Protein AF-A0A6N7VWB3-F1 (afdb_monomer_lite)

Sequence (413 aa):
MKKKNILGLGLGLLMLTSPINPIEKNYKNIAFAGDMTTSEENTYDSIISEIEDFKKSEIYKNLNEKVKKDFDDLIGNLNEENFTQESYNKISEKISEIKLAEYKKLYKEIKTMIKGNLSDKLKNNFNEIKESYDSVQEYNQNYNNLNILKDKINAYNKELALDRNILKEGIEKNKNLDLADEKKVLDNEDSNLDSVNEAIKSINKKVDDFNEKVRKKAKEEKEKLAKEIEDAIKNHEEVKKDIVYKKSSKEAKDKLEKAFNELKNSQIALKEGKEEDFGKIIDKYNELVNNLDGKIFIDELNALIKYFNENQDKIKDEEKKAKLSKELNSVVDDDQFDSEKLKDLEKRIKDAVNEKPGYLEQETPKRVTVSRSKNPVVKKSRSFVRTGIGSIAKVAGVLVLAAGGYLYLKKKK

Secondary structure (DSSP, 8-state):
-------------------------------------S-----HHHHHHHHHHHHHSHHHHTS-HHHHHHHHHHHTT--TTT--HHHHHHHHHHHHHHHHHHHHHHHHHHHHHHTSS--HHHHHHHHTS-SS-SSHHHHHHHHHHHHHHHHHHHHHHHHHHHHHHHHHHHHHHTTTS--HHHHHHHH-TT--HHHHHHHHHHHHHHHHHHHHHHHHHHHHHHHHHHHHHHHHHHHHHHHHHSHHHHTS-HHHHHHHHHHHHHHHHHHHHHHHT----HHHHHHHHHHHHHT-THHHHHHHHHHHHHHHHHHGGG---HHHHHHHHHHHHHTTT-TT--HHHHHHHHHHHHHHHT-PPPPP---------------------------------SSSSSHHHHHHHHHHTTS--

pLDDT: mean 76.02, std 23.26, range [22.31, 97.38]

Organism: NCBI:txid2652269

Structure (mmCIF, N/CA/C/O backbone):
data_AF-A0A6N7VWB3-F1
#
_entry.id   AF-A0A6N7VWB3-F1
#
loop_
_atom_site.group_PDB
_atom_site.id
_atom_site.type_symbol
_atom_site.label_atom_id
_atom_site.label_alt_id
_atom_site.label_comp_id
_atom_site.label_asym_id
_atom_site.label_entity_id
_atom_site.label_seq_id
_atom_site.pdbx_PDB_ins_code
_atom_site.Cartn_x
_atom_site.Cartn_y
_atom_site.Cartn_z
_atom_site.occupancy
_atom_site.B_iso_or_equiv
_atom_site.auth_seq_id
_atom_site.auth_comp_id
_atom_site.auth_asym_id
_atom_site.auth_atom_id
_atom_site.pdbx_PDB_model_num
ATOM 1 N N . MET A 1 1 ? -2.260 26.782 2.244 1.00 26.14 1 MET A N 1
ATOM 2 C CA . MET A 1 1 ? -1.993 27.799 1.191 1.00 26.14 1 MET A CA 1
ATOM 3 C C . MET A 1 1 ? -0.489 28.067 1.223 1.00 26.14 1 MET A C 1
ATOM 5 O O . MET A 1 1 ? -0.007 28.284 2.315 1.00 26.14 1 MET A O 1
ATOM 9 N N . LYS A 1 2 ? 0.340 27.981 0.178 1.00 25.14 2 LYS A N 1
ATOM 10 C CA . LYS A 1 2 ? 0.200 28.271 -1.257 1.00 25.14 2 LYS A CA 1
ATOM 11 C C . LYS A 1 2 ? 1.040 27.296 -2.115 1.00 25.14 2 LYS A C 1
ATOM 13 O O . LYS A 1 2 ? 1.970 26.667 -1.630 1.00 25.14 2 LYS A O 1
ATOM 18 N N . LYS A 1 3 ? 0.657 27.226 -3.394 1.00 22.55 3 LYS A N 1
ATOM 19 C CA . LYS A 1 3 ? 1.251 26.523 -4.545 1.00 22.55 3 LYS A CA 1
ATOM 20 C C . LYS A 1 3 ? 2.542 27.186 -5.078 1.00 22.55 3 LYS A C 1
ATOM 22 O O . LYS A 1 3 ? 2.629 28.405 -5.031 1.00 22.55 3 LYS A O 1
ATOM 27 N N . LYS A 1 4 ? 3.374 26.339 -5.714 1.00 27.30 4 LYS A N 1
ATOM 28 C CA . LYS A 1 4 ? 4.141 26.456 -6.987 1.00 27.30 4 LYS A CA 1
ATOM 29 C C . LYS A 1 4 ? 5.008 27.700 -7.306 1.00 27.30 4 LYS A C 1
ATOM 31 O O . LYS A 1 4 ? 4.504 28.813 -7.284 1.00 27.30 4 LYS A O 1
ATOM 36 N N . ASN A 1 5 ? 6.217 27.456 -7.842 1.00 25.53 5 ASN A N 1
ATOM 37 C CA . ASN A 1 5 ? 6.670 27.714 -9.241 1.00 25.53 5 ASN A CA 1
ATOM 38 C C . ASN A 1 5 ? 8.220 27.762 -9.298 1.00 25.53 5 ASN A C 1
ATOM 40 O O . ASN A 1 5 ? 8.835 28.409 -8.463 1.00 25.53 5 ASN A O 1
ATOM 44 N N . ILE A 1 6 ? 8.870 26.896 -10.088 1.00 30.44 6 ILE A N 1
ATOM 45 C CA . ILE A 1 6 ? 9.447 27.142 -11.434 1.00 30.44 6 ILE A CA 1
ATOM 46 C C . ILE A 1 6 ? 10.582 28.188 -11.455 1.00 30.44 6 ILE A C 1
ATOM 48 O O . ILE A 1 6 ? 10.329 29.385 -11.403 1.00 30.44 6 ILE A O 1
ATOM 52 N N . LEU A 1 7 ? 11.804 27.695 -11.680 1.00 24.30 7 LEU A N 1
ATOM 53 C CA . LEU A 1 7 ? 12.899 28.310 -12.446 1.00 24.30 7 LEU A CA 1
ATOM 54 C C . LEU A 1 7 ? 13.640 27.132 -13.121 1.00 24.30 7 LEU A C 1
ATOM 56 O O . LEU A 1 7 ? 13.929 26.155 -12.443 1.00 24.30 7 LEU A O 1
ATOM 60 N N . GLY A 1 8 ? 13.920 27.066 -14.422 1.00 24.52 8 GLY A N 1
ATOM 61 C CA . GLY A 1 8 ? 13.930 28.106 -15.444 1.00 24.52 8 GLY A CA 1
ATOM 62 C C . GLY A 1 8 ? 15.359 28.547 -15.760 1.00 24.52 8 GLY A C 1
ATOM 63 O O . GLY A 1 8 ? 15.816 29.533 -15.203 1.00 24.52 8 GLY A O 1
ATOM 64 N N . LEU A 1 9 ? 16.017 27.831 -16.675 1.00 24.36 9 LEU A N 1
ATOM 65 C CA . LEU A 1 9 ? 17.102 28.282 -17.563 1.00 24.36 9 LEU A CA 1
ATOM 66 C C . LEU A 1 9 ? 16.832 27.518 -18.879 1.00 24.36 9 LEU A C 1
ATOM 68 O O . LEU A 1 9 ? 16.845 26.294 -18.863 1.00 24.36 9 LEU A O 1
ATOM 72 N N . GLY A 1 10 ? 16.369 28.099 -19.991 1.00 22.39 10 GLY A N 1
ATOM 73 C CA . GLY A 1 10 ? 16.773 29.348 -20.647 1.00 22.39 10 GLY A CA 1
ATOM 74 C C . GLY A 1 10 ? 17.774 28.981 -21.761 1.00 22.39 10 GLY A C 1
ATOM 75 O O . GLY A 1 10 ? 18.931 28.759 -21.447 1.00 22.39 10 GLY A O 1
ATOM 76 N N . LEU A 1 11 ? 17.319 28.562 -22.953 1.00 23.81 11 LEU A N 1
ATOM 77 C CA . LEU A 1 11 ? 17.063 29.347 -24.187 1.00 23.81 11 LEU A CA 1
ATOM 78 C C . LEU A 1 11 ? 18.308 29.610 -25.068 1.00 23.81 11 LEU A C 1
ATOM 80 O O . LEU A 1 11 ? 19.259 30.239 -24.623 1.00 23.81 11 LEU A O 1
ATOM 84 N N . GLY A 1 12 ? 18.209 29.220 -26.349 1.00 22.31 12 GLY A N 1
ATOM 85 C CA . GLY A 1 12 ? 19.039 29.663 -27.487 1.00 22.31 12 GLY A CA 1
ATOM 86 C C . GLY A 1 12 ? 19.418 28.489 -28.407 1.00 22.31 12 GLY A C 1
ATOM 87 O O . GLY A 1 12 ? 20.026 27.545 -27.931 1.00 22.31 12 GLY A O 1
ATOM 88 N N . LEU A 1 13 ? 19.091 28.411 -29.700 1.00 22.67 13 LEU A N 1
ATOM 89 C CA . LEU A 1 13 ? 18.539 29.367 -30.661 1.00 22.67 13 LEU A CA 1
ATOM 90 C C . LEU A 1 13 ? 17.833 28.580 -31.791 1.00 22.67 13 LEU A C 1
ATOM 92 O O . LEU A 1 13 ? 18.351 27.577 -32.274 1.00 22.67 13 LEU A O 1
ATOM 96 N N . LEU A 1 14 ? 16.657 29.060 -32.199 1.00 28.88 14 LEU A N 1
ATOM 97 C CA . LEU A 1 14 ? 15.945 28.713 -33.436 1.00 28.88 14 LEU A CA 1
ATOM 98 C C . LEU A 1 14 ? 16.670 29.271 -34.665 1.00 28.88 14 LEU A C 1
ATOM 100 O O . LEU A 1 14 ? 17.246 30.346 -34.546 1.00 28.88 14 LEU A O 1
ATOM 104 N N . MET A 1 15 ? 16.518 28.608 -35.821 1.00 25.94 15 MET A N 1
ATOM 105 C CA . MET A 1 15 ? 16.051 29.117 -37.138 1.00 25.94 15 MET A CA 1
ATOM 106 C C . MET A 1 15 ? 16.103 27.934 -38.140 1.00 25.94 15 MET A C 1
ATOM 108 O O . MET A 1 15 ? 17.054 27.170 -38.082 1.00 25.94 15 MET A O 1
ATOM 112 N N . LEU A 1 16 ? 15.238 27.685 -39.126 1.00 29.17 16 LEU A N 1
ATOM 113 C CA . LEU A 1 16 ? 13.855 28.022 -39.482 1.00 29.17 16 LEU A CA 1
ATOM 114 C C . LEU A 1 16 ? 13.615 27.408 -40.894 1.00 29.17 16 LEU A C 1
ATOM 116 O O . LEU A 1 16 ? 14.515 27.416 -41.727 1.00 29.17 16 LEU A O 1
ATOM 120 N N . THR A 1 17 ? 12.372 26.996 -41.173 1.00 27.25 17 THR A N 1
ATOM 121 C CA . THR A 1 17 ? 11.732 26.768 -42.496 1.00 27.25 17 THR A CA 1
ATOM 122 C C . THR A 1 17 ? 11.925 25.426 -43.230 1.00 27.25 17 THR A C 1
ATOM 124 O O . THR A 1 17 ? 12.944 25.146 -43.847 1.00 27.25 17 THR A O 1
ATOM 127 N N . SER A 1 18 ? 10.843 24.638 -43.267 1.00 31.47 18 SER A N 1
ATOM 128 C CA . SER A 1 18 ? 10.439 23.887 -44.469 1.00 31.47 18 SER A CA 1
ATOM 129 C C . SER A 1 18 ? 9.804 24.855 -45.484 1.00 31.47 18 SER A C 1
ATOM 131 O O . SER A 1 18 ? 9.271 25.889 -45.065 1.00 31.47 18 SER A O 1
ATOM 133 N N . PRO A 1 19 ? 9.769 24.515 -46.788 1.00 33.03 19 PRO A N 1
ATOM 134 C CA . PRO A 1 19 ? 8.533 23.899 -47.291 1.00 33.03 19 PRO A CA 1
ATOM 135 C C . PRO A 1 19 ? 8.695 22.794 -48.367 1.00 33.03 19 PRO A C 1
ATOM 137 O O . PRO A 1 19 ? 9.513 22.898 -49.268 1.00 33.03 19 PRO A O 1
ATOM 140 N N . ILE A 1 20 ? 7.778 21.814 -48.287 1.00 25.50 20 ILE A N 1
ATOM 141 C CA . ILE A 1 20 ? 7.003 21.180 -49.382 1.00 25.50 20 ILE A CA 1
ATOM 142 C C . ILE A 1 20 ? 7.745 20.278 -50.408 1.00 25.50 20 ILE A C 1
ATOM 144 O O . ILE A 1 20 ? 8.466 20.734 -51.286 1.00 25.50 20 ILE A O 1
ATOM 148 N N . ASN A 1 21 ? 7.418 18.978 -50.355 1.00 33.03 21 ASN A N 1
ATOM 149 C CA . ASN A 1 21 ? 7.528 17.981 -51.442 1.00 33.03 21 ASN A CA 1
ATOM 150 C C . ASN A 1 21 ? 6.546 18.309 -52.595 1.00 33.03 21 ASN A C 1
ATOM 152 O O . ASN A 1 21 ? 5.507 18.895 -52.293 1.00 33.03 21 ASN A O 1
ATOM 156 N N . PRO A 1 22 ? 6.735 17.852 -53.858 1.00 44.22 22 PRO A N 1
ATOM 157 C CA . PRO A 1 22 ? 7.185 16.488 -54.177 1.00 44.22 22 PRO A CA 1
ATOM 158 C C . PRO A 1 22 ? 8.092 16.364 -55.416 1.00 44.22 22 PRO A C 1
ATOM 160 O O . PRO A 1 22 ? 8.177 17.282 -56.216 1.00 44.22 22 PRO A O 1
ATOM 163 N N . ILE A 1 23 ? 8.715 15.196 -55.607 1.00 24.55 23 ILE A N 1
ATOM 164 C CA . ILE A 1 23 ? 8.849 14.501 -56.904 1.00 24.55 23 ILE A CA 1
ATOM 165 C C . ILE A 1 23 ? 9.420 13.104 -56.618 1.00 24.55 23 ILE A C 1
ATOM 167 O O . ILE A 1 23 ? 10.539 12.950 -56.134 1.00 24.55 23 ILE A O 1
ATOM 171 N N . GLU A 1 24 ? 8.631 12.077 -56.933 1.00 42.00 24 GLU A N 1
ATOM 172 C CA . GLU A 1 24 ? 9.103 10.704 -57.093 1.00 42.00 24 GLU A CA 1
ATOM 173 C C . GLU A 1 24 ? 10.141 10.649 -58.220 1.00 42.00 24 GLU A C 1
ATOM 175 O O . GLU A 1 24 ? 9.819 10.962 -59.368 1.00 42.00 24 GLU A O 1
ATOM 180 N N . LYS A 1 25 ? 11.367 10.197 -57.929 1.00 22.97 25 LYS A N 1
ATOM 181 C CA . LYS A 1 25 ? 12.286 9.676 -58.950 1.00 22.97 25 LYS A CA 1
ATOM 182 C C . LYS A 1 25 ? 13.037 8.452 -58.432 1.00 22.97 25 LYS A C 1
ATOM 184 O O . LYS A 1 25 ? 13.591 8.445 -57.340 1.00 22.97 25 LYS A O 1
ATOM 189 N N . ASN A 1 26 ? 13.007 7.414 -59.264 1.00 25.77 26 ASN A N 1
ATOM 190 C CA . ASN A 1 26 ? 13.688 6.131 -59.135 1.00 25.77 26 ASN A CA 1
ATOM 191 C C . ASN A 1 26 ? 15.144 6.257 -58.657 1.00 25.77 26 ASN A C 1
ATOM 193 O O . ASN A 1 26 ? 15.983 6.793 -59.376 1.00 25.77 26 ASN A O 1
ATOM 197 N N . TYR A 1 27 ? 15.468 5.642 -57.519 1.00 27.30 27 TYR A N 1
ATOM 198 C CA . TYR A 1 27 ? 16.846 5.453 -57.065 1.00 27.30 27 TYR A CA 1
ATOM 199 C C . TYR A 1 27 ? 17.428 4.162 -57.653 1.00 27.30 27 TYR A C 1
ATOM 201 O O . TYR A 1 27 ? 17.461 3.110 -57.015 1.00 27.30 27 TYR A O 1
ATOM 209 N N . LYS A 1 28 ? 17.898 4.243 -58.897 1.00 29.73 28 LYS A N 1
ATOM 210 C CA . LYS A 1 28 ? 18.957 3.368 -59.409 1.00 29.73 28 LYS A CA 1
ATOM 211 C C . LYS A 1 28 ? 20.054 4.265 -59.967 1.00 29.73 28 LYS A C 1
ATOM 213 O O . LYS A 1 28 ? 19.760 5.137 -60.775 1.00 29.73 28 LYS A O 1
ATOM 218 N N . ASN A 1 29 ? 21.282 3.985 -59.533 1.00 26.22 29 ASN A N 1
ATOM 219 C CA . ASN A 1 29 ? 22.554 4.645 -59.851 1.00 26.22 29 ASN A CA 1
ATOM 220 C C . ASN A 1 29 ? 22.929 5.764 -58.873 1.00 26.22 29 ASN A C 1
ATOM 222 O O . ASN A 1 29 ? 22.598 6.929 -59.055 1.00 26.22 29 ASN A O 1
ATOM 226 N N . ILE A 1 30 ? 23.678 5.377 -57.840 1.00 27.39 30 ILE A N 1
ATOM 227 C CA . ILE A 1 30 ? 24.590 6.288 -57.153 1.00 27.39 30 ILE A CA 1
ATOM 228 C C . ILE A 1 30 ? 25.771 6.458 -58.111 1.00 27.39 30 ILE A C 1
ATOM 230 O O . ILE A 1 30 ? 26.623 5.583 -58.200 1.00 27.39 30 ILE A O 1
ATOM 234 N N . ALA A 1 31 ? 25.754 7.534 -58.889 1.00 24.47 31 ALA A N 1
ATOM 235 C CA . ALA A 1 31 ? 26.948 8.092 -59.501 1.00 24.47 31 ALA A CA 1
ATOM 236 C C . ALA A 1 31 ? 27.232 9.376 -58.725 1.00 24.47 31 ALA A C 1
ATOM 238 O O . ALA A 1 31 ? 26.451 10.325 -58.802 1.00 24.47 31 ALA A O 1
ATOM 239 N N . PHE A 1 32 ? 28.298 9.386 -57.930 1.00 31.20 32 PHE A N 1
ATOM 240 C CA . PHE A 1 32 ? 28.772 10.622 -57.324 1.00 31.20 32 PHE A CA 1
ATOM 241 C C . PHE A 1 32 ? 29.450 11.441 -58.424 1.00 31.20 32 PHE A C 1
ATOM 243 O O . PHE A 1 32 ? 30.559 11.131 -58.851 1.00 31.20 32 PHE A O 1
ATOM 250 N N . ALA A 1 33 ? 28.775 12.487 -58.899 1.00 29.27 33 ALA A N 1
ATOM 251 C CA . ALA A 1 33 ? 29.495 13.668 -59.344 1.00 29.27 33 ALA A CA 1
ATOM 252 C C . ALA A 1 33 ? 30.033 14.315 -58.064 1.00 29.27 33 ALA A C 1
ATOM 254 O O . ALA A 1 33 ? 29.247 14.798 -57.251 1.00 29.27 33 ALA A O 1
ATOM 255 N N . GLY A 1 34 ? 31.345 14.218 -57.844 1.00 29.81 34 GLY A N 1
ATOM 256 C CA . GLY A 1 34 ? 32.008 14.910 -56.744 1.00 29.81 34 GLY A CA 1
ATOM 257 C C . GLY A 1 34 ? 31.701 16.407 -56.786 1.00 29.81 34 GLY A C 1
ATOM 258 O O . GLY A 1 34 ? 31.516 16.974 -57.867 1.00 29.81 34 GLY A O 1
ATOM 259 N N . ASP A 1 35 ? 31.624 17.018 -55.605 1.00 32.34 35 ASP A N 1
ATOM 260 C CA . ASP A 1 35 ? 31.491 18.460 -55.426 1.00 32.34 35 ASP A CA 1
ATOM 261 C C . ASP A 1 35 ? 32.452 19.202 -56.369 1.00 32.34 35 ASP A C 1
ATOM 263 O O . ASP A 1 35 ? 33.673 19.135 -56.233 1.00 32.34 35 ASP A O 1
ATOM 267 N N . MET A 1 36 ? 31.899 19.921 -57.350 1.00 31.47 36 MET A N 1
ATOM 268 C CA . MET A 1 36 ? 32.649 20.920 -58.107 1.00 31.47 36 MET A CA 1
ATOM 269 C C . MET A 1 36 ? 32.874 22.138 -57.207 1.00 31.47 36 MET A C 1
ATOM 271 O O . MET A 1 36 ? 32.191 23.154 -57.322 1.00 31.47 36 MET A O 1
ATOM 275 N N . THR A 1 37 ? 33.859 22.046 -56.323 1.00 31.20 37 THR A N 1
ATOM 276 C CA . THR A 1 37 ? 34.527 23.207 -55.733 1.00 31.20 37 THR A CA 1
ATOM 277 C C . THR A 1 37 ? 35.981 23.178 -56.171 1.00 31.20 37 THR A C 1
ATOM 279 O O . THR A 1 37 ? 36.716 22.287 -55.776 1.00 31.20 37 THR A O 1
ATOM 282 N N . THR A 1 38 ? 36.341 24.136 -57.033 1.00 32.88 38 THR A N 1
ATOM 283 C CA . THR A 1 38 ? 37.704 24.613 -57.345 1.00 32.88 38 THR A CA 1
ATOM 284 C C . THR A 1 38 ? 38.818 23.561 -57.376 1.00 32.88 38 THR A C 1
ATOM 286 O O . THR A 1 38 ? 39.336 23.182 -56.338 1.00 32.88 38 THR A O 1
ATOM 289 N N . SER A 1 39 ? 39.220 23.199 -58.598 1.00 36.31 39 SER A N 1
ATOM 290 C CA . SER A 1 39 ? 40.458 22.516 -59.005 1.00 36.31 39 SER A CA 1
ATOM 291 C C . SER A 1 39 ? 41.615 22.524 -57.987 1.00 36.31 39 SER A C 1
ATOM 293 O O . SER A 1 39 ? 42.543 23.327 -58.102 1.00 36.31 39 SER A O 1
ATOM 295 N N . GLU A 1 40 ? 41.599 21.596 -57.039 1.00 45.84 40 GLU A N 1
ATOM 296 C CA . GLU A 1 40 ? 42.827 20.991 -56.536 1.00 45.84 40 GLU A CA 1
ATOM 297 C C . GLU A 1 40 ? 43.142 19.842 -57.499 1.00 45.84 40 GLU A C 1
ATOM 299 O O . GLU A 1 40 ? 42.278 19.012 -57.790 1.00 45.84 40 GLU A O 1
ATOM 304 N N . GLU A 1 41 ? 44.331 19.837 -58.102 1.00 52.59 41 GLU A N 1
ATOM 305 C CA . GLU A 1 41 ? 44.768 18.684 -58.890 1.00 52.59 41 GLU A CA 1
ATOM 306 C C . GLU A 1 41 ? 44.732 17.446 -57.985 1.00 52.59 41 GLU A C 1
ATOM 308 O O . GLU A 1 41 ? 45.297 17.455 -56.893 1.00 52.59 41 GLU A O 1
ATOM 313 N N . ASN A 1 42 ? 44.054 16.382 -58.422 1.00 65.75 42 ASN A N 1
ATOM 314 C CA . ASN A 1 42 ? 44.068 15.104 -57.716 1.00 65.75 42 ASN A CA 1
ATOM 315 C C . ASN A 1 42 ? 45.498 14.550 -57.765 1.00 65.75 42 ASN A C 1
ATOM 317 O O . ASN A 1 42 ? 45.900 13.963 -58.768 1.00 65.75 42 ASN A O 1
ATOM 321 N N . THR A 1 43 ? 46.280 14.777 -56.712 1.00 79.88 43 THR A N 1
ATOM 322 C CA . THR A 1 43 ? 47.674 14.336 -56.619 1.00 79.88 43 THR A CA 1
ATOM 323 C C . THR A 1 43 ? 47.783 12.936 -56.022 1.00 79.88 43 THR A C 1
ATOM 325 O O . THR A 1 43 ? 46.903 12.472 -55.291 1.00 79.88 43 THR A O 1
ATOM 328 N N . TYR A 1 44 ? 48.911 12.278 -56.298 1.00 84.25 44 TYR A N 1
ATOM 329 C CA . TYR A 1 44 ? 49.300 11.040 -55.626 1.00 84.25 44 TYR A CA 1
ATOM 330 C C . TYR A 1 44 ? 49.275 11.201 -54.094 1.00 84.25 44 TYR A C 1
ATOM 332 O O . TYR A 1 44 ? 48.692 10.375 -53.395 1.00 84.25 44 TYR A O 1
ATOM 340 N N . ASP A 1 45 ? 49.797 12.312 -53.570 1.00 85.31 45 ASP A N 1
ATOM 341 C CA . ASP A 1 45 ? 49.806 12.586 -52.128 1.00 85.31 45 ASP A CA 1
ATOM 342 C C . ASP A 1 45 ? 48.393 12.689 -51.529 1.00 85.31 45 ASP A C 1
ATOM 344 O O . ASP A 1 45 ? 48.142 12.177 -50.436 1.00 85.31 45 ASP A O 1
ATOM 348 N N . SER A 1 46 ? 47.449 13.297 -52.259 1.00 82.56 46 SER A N 1
ATOM 349 C CA . SER A 1 46 ? 46.055 13.441 -51.821 1.00 82.56 46 SER A CA 1
ATOM 350 C C . SER A 1 46 ? 45.368 12.081 -51.648 1.00 82.56 46 SER A C 1
ATOM 352 O O . SER A 1 46 ? 44.790 11.802 -50.594 1.00 82.56 46 SER A O 1
ATOM 354 N N . ILE A 1 47 ? 45.506 11.177 -52.629 1.00 84.94 47 ILE A N 1
ATOM 355 C CA . ILE A 1 47 ? 44.902 9.838 -52.530 1.00 84.94 47 ILE A CA 1
ATOM 356 C C . ILE A 1 47 ? 45.593 8.961 -51.483 1.00 84.94 47 ILE A C 1
ATOM 358 O O . ILE A 1 47 ? 44.922 8.187 -50.803 1.00 84.94 47 ILE A O 1
ATOM 362 N N . ILE A 1 48 ? 46.914 9.083 -51.305 1.00 88.88 48 ILE A N 1
ATOM 363 C CA . ILE A 1 48 ? 47.636 8.347 -50.258 1.00 88.88 48 ILE A CA 1
ATOM 364 C C . ILE A 1 48 ? 47.150 8.782 -48.874 1.00 88.88 48 ILE A C 1
ATOM 366 O O . ILE A 1 48 ? 46.866 7.920 -48.039 1.00 88.88 48 ILE A O 1
ATOM 370 N N . SER A 1 49 ? 46.965 10.087 -48.651 1.00 87.25 49 SER A N 1
ATOM 371 C CA . SER A 1 49 ? 46.385 10.594 -47.404 1.00 87.25 49 SER A CA 1
ATOM 372 C C . SER A 1 49 ? 44.984 10.023 -47.165 1.00 87.25 49 SER A C 1
ATOM 374 O O . SER A 1 49 ? 44.698 9.543 -46.068 1.00 87.25 49 SER A O 1
ATOM 376 N N . GLU A 1 50 ? 44.123 9.995 -48.189 1.00 85.88 50 GLU A N 1
ATOM 377 C CA . GLU A 1 50 ? 42.774 9.431 -48.063 1.00 85.88 50 GLU A CA 1
ATOM 378 C C . GLU A 1 50 ? 42.795 7.926 -47.739 1.00 85.88 50 GLU A C 1
ATOM 380 O O . GLU A 1 50 ? 42.044 7.462 -46.874 1.00 85.88 50 GLU A O 1
ATOM 385 N N . ILE A 1 51 ? 43.676 7.155 -48.388 1.00 89.44 51 ILE A N 1
ATOM 386 C CA . ILE A 1 51 ? 43.870 5.724 -48.114 1.00 89.44 51 ILE A CA 1
ATOM 387 C C . ILE A 1 51 ? 44.324 5.515 -46.670 1.00 89.44 51 ILE A C 1
ATOM 389 O O . ILE A 1 51 ? 43.794 4.643 -45.977 1.00 89.44 51 ILE A O 1
ATOM 393 N N . GLU A 1 52 ? 45.309 6.283 -46.208 1.00 90.50 52 GLU A N 1
ATOM 394 C CA . GLU A 1 52 ? 45.822 6.169 -44.847 1.00 90.50 52 GLU A CA 1
ATOM 395 C C . GLU A 1 52 ? 44.759 6.503 -43.801 1.00 90.50 52 GLU A C 1
ATOM 397 O O . GLU A 1 52 ? 44.592 5.759 -42.829 1.00 90.50 52 GLU A O 1
ATOM 402 N N . ASP A 1 53 ? 44.026 7.595 -44.001 1.00 87.44 53 ASP A N 1
ATOM 403 C CA . ASP A 1 53 ? 42.950 8.012 -43.107 1.00 87.44 53 ASP A CA 1
ATOM 404 C C . ASP A 1 53 ? 41.829 6.974 -43.079 1.00 87.44 53 ASP A C 1
ATOM 406 O O . ASP A 1 53 ? 41.331 6.602 -42.008 1.00 87.44 53 ASP A O 1
ATOM 410 N N . PHE A 1 54 ? 41.482 6.412 -44.239 1.00 88.44 54 PHE A N 1
ATOM 411 C CA . PHE A 1 54 ? 40.532 5.315 -44.312 1.00 88.44 54 PHE A CA 1
ATOM 412 C C . PHE A 1 54 ? 41.042 4.071 -43.576 1.00 88.44 54 PHE A C 1
ATOM 414 O O . PHE A 1 54 ? 40.299 3.511 -42.770 1.00 88.44 54 PHE A O 1
ATOM 421 N N . LYS A 1 55 ? 42.308 3.672 -43.750 1.00 90.44 55 LYS A N 1
ATOM 422 C CA . LYS A 1 55 ? 42.907 2.526 -43.039 1.00 90.44 55 LYS A CA 1
ATOM 423 C C . LYS A 1 55 ? 42.948 2.711 -41.521 1.00 90.44 55 LYS A C 1
ATOM 425 O O . LYS A 1 55 ? 42.808 1.737 -40.779 1.00 90.44 55 LYS A O 1
ATOM 430 N N . LYS A 1 56 ? 43.112 3.949 -41.048 1.00 90.25 56 LYS A N 1
ATOM 431 C CA . LYS A 1 56 ? 43.071 4.304 -39.618 1.00 90.25 56 LYS A CA 1
ATOM 432 C C . LYS A 1 56 ? 41.643 4.304 -39.052 1.00 90.25 56 LYS A C 1
ATOM 434 O O . LYS A 1 56 ? 41.481 4.198 -37.832 1.00 90.25 56 LYS A O 1
ATOM 439 N N . SER A 1 57 ? 40.617 4.387 -39.902 1.00 83.94 57 SER A N 1
ATOM 440 C CA . SER A 1 57 ? 39.212 4.437 -39.483 1.00 83.94 57 SER A CA 1
ATOM 441 C C . SER A 1 57 ? 38.725 3.134 -38.832 1.00 83.94 57 SER A C 1
ATOM 443 O O . SER A 1 57 ? 39.142 2.029 -39.183 1.00 83.94 57 SER A O 1
ATOM 445 N N . GLU A 1 58 ? 37.769 3.253 -37.906 1.00 83.25 58 GLU A N 1
ATOM 446 C CA . GLU A 1 58 ? 37.085 2.095 -37.308 1.00 83.25 58 GLU A CA 1
ATOM 447 C C . GLU A 1 58 ? 36.333 1.254 -38.347 1.00 83.25 58 GLU A C 1
ATOM 449 O O . GLU A 1 58 ? 36.209 0.041 -38.191 1.00 83.25 58 GLU A O 1
ATOM 454 N N . ILE A 1 59 ? 35.867 1.870 -39.436 1.00 84.38 59 ILE A N 1
ATOM 455 C CA . ILE A 1 59 ? 35.190 1.158 -40.524 1.00 84.38 59 ILE A CA 1
ATOM 456 C C . ILE A 1 59 ? 36.151 0.142 -41.128 1.00 84.38 59 ILE A C 1
ATOM 458 O O . ILE A 1 59 ? 35.823 -1.040 -41.156 1.00 84.38 59 ILE A O 1
ATOM 462 N N . TYR A 1 60 ? 37.355 0.576 -41.521 1.00 87.38 60 TYR A N 1
ATOM 463 C CA . TYR A 1 60 ? 38.363 -0.314 -42.094 1.00 87.38 60 TYR A CA 1
ATOM 464 C C . TYR A 1 60 ? 38.773 -1.416 -41.121 1.00 87.38 60 TYR A C 1
ATOM 466 O O . TYR A 1 60 ? 38.794 -2.591 -41.488 1.00 87.38 60 TYR A O 1
ATOM 474 N N . LYS A 1 61 ? 39.031 -1.068 -39.853 1.00 88.62 61 LYS A N 1
ATOM 475 C CA . LYS A 1 61 ? 39.402 -2.048 -38.819 1.00 88.62 61 LYS A CA 1
ATOM 476 C C . LYS A 1 61 ? 38.354 -3.148 -38.643 1.00 88.62 61 LYS A C 1
ATOM 478 O O . LYS A 1 61 ? 38.741 -4.299 -38.440 1.00 88.62 61 LYS A O 1
ATOM 483 N N . ASN A 1 62 ? 37.070 -2.827 -38.795 1.00 85.38 62 ASN A N 1
ATOM 484 C CA . ASN A 1 62 ? 35.957 -3.764 -38.624 1.00 85.38 62 ASN A CA 1
ATOM 485 C C . ASN A 1 62 ? 35.553 -4.517 -39.907 1.00 85.38 62 ASN A C 1
ATOM 487 O O . ASN A 1 62 ? 34.659 -5.366 -39.860 1.00 85.38 62 ASN A O 1
ATOM 491 N N . LEU A 1 63 ? 36.206 -4.261 -41.049 1.00 88.62 63 LEU A N 1
ATOM 492 C CA . LEU A 1 63 ? 35.979 -5.036 -42.272 1.00 88.62 63 LEU A CA 1
ATOM 493 C C . LEU A 1 63 ? 36.440 -6.487 -42.111 1.00 88.62 63 LEU A C 1
ATOM 495 O O . LEU A 1 63 ? 37.425 -6.788 -41.427 1.00 88.62 63 LEU A O 1
ATOM 499 N N . ASN A 1 64 ? 35.748 -7.385 -42.812 1.00 91.62 64 ASN A N 1
ATOM 500 C CA . ASN A 1 64 ? 36.186 -8.770 -42.934 1.00 91.62 64 ASN A CA 1
ATOM 501 C C . ASN A 1 64 ? 37.497 -8.864 -43.739 1.00 91.62 64 ASN A C 1
ATOM 503 O O . ASN A 1 64 ? 37.821 -7.988 -44.544 1.00 91.62 64 ASN A O 1
ATOM 507 N N . GLU A 1 65 ? 38.245 -9.948 -43.528 1.00 92.25 65 GLU A N 1
ATOM 508 C CA . GLU A 1 65 ? 39.567 -10.141 -44.141 1.00 92.25 65 GLU A CA 1
ATOM 509 C C . GLU A 1 65 ? 39.526 -10.132 -45.669 1.00 92.25 65 GLU A C 1
ATOM 511 O O . GLU A 1 65 ? 40.446 -9.622 -46.299 1.00 92.25 65 GLU A O 1
ATOM 516 N N . LYS A 1 66 ? 38.443 -10.638 -46.271 1.00 92.31 66 LYS A N 1
ATOM 517 C CA . LYS A 1 66 ? 38.280 -10.660 -47.726 1.00 92.31 66 LYS A CA 1
ATOM 518 C C . LYS A 1 66 ? 38.202 -9.246 -48.306 1.00 92.31 66 LYS A C 1
ATOM 520 O O . LYS A 1 66 ? 38.936 -8.938 -49.229 1.00 92.31 66 LYS A O 1
ATOM 525 N N . VAL A 1 67 ? 37.356 -8.383 -47.747 1.00 89.81 67 VAL A N 1
ATOM 526 C CA . VAL A 1 67 ? 37.180 -7.001 -48.223 1.00 89.81 67 VAL A CA 1
ATOM 527 C C . VAL A 1 67 ? 38.429 -6.164 -47.948 1.00 89.81 67 VAL A C 1
ATOM 529 O O . VAL A 1 67 ? 38.793 -5.346 -48.786 1.00 89.81 67 VAL A O 1
ATOM 532 N N . LYS A 1 68 ? 39.109 -6.387 -46.811 1.00 92.19 68 LYS A N 1
ATOM 533 C CA . LYS A 1 68 ? 40.417 -5.765 -46.535 1.00 92.19 68 LYS A CA 1
ATOM 534 C C . LYS A 1 68 ? 41.441 -6.157 -47.585 1.00 92.19 68 LYS A C 1
ATOM 536 O O . LYS A 1 68 ? 42.056 -5.281 -48.169 1.00 92.19 68 LYS A O 1
ATOM 541 N N . LYS A 1 69 ? 41.564 -7.458 -47.860 1.00 93.06 69 LYS A N 1
ATOM 542 C CA . LYS A 1 69 ? 42.481 -7.975 -48.872 1.00 93.06 69 LYS A CA 1
ATOM 543 C C . LYS A 1 69 ? 42.158 -7.426 -50.261 1.00 93.06 69 LYS A C 1
ATOM 545 O O . LYS A 1 69 ? 43.055 -6.927 -50.916 1.00 93.06 69 LYS A O 1
ATOM 550 N N . ASP A 1 70 ? 40.889 -7.442 -50.670 1.00 91.12 70 ASP A N 1
ATOM 551 C CA . ASP A 1 70 ? 40.460 -6.900 -51.964 1.00 91.12 70 ASP A CA 1
ATOM 552 C C . ASP A 1 70 ? 40.801 -5.396 -52.092 1.00 91.12 70 ASP A C 1
ATOM 554 O O . ASP A 1 70 ? 41.144 -4.926 -53.175 1.00 91.12 70 ASP A O 1
ATOM 558 N N . PHE A 1 71 ? 40.722 -4.632 -50.994 1.00 93.06 71 PHE A N 1
ATOM 559 C CA . PHE A 1 71 ? 41.118 -3.221 -50.957 1.00 93.06 71 PHE A CA 1
ATOM 560 C C . PHE A 1 71 ? 42.642 -3.028 -50.929 1.00 93.06 71 PHE A C 1
ATOM 562 O O . PHE A 1 71 ? 43.156 -2.175 -51.644 1.00 93.06 71 PHE A O 1
ATOM 569 N N . ASP A 1 72 ? 43.368 -3.820 -50.140 1.00 92.69 72 ASP A N 1
ATOM 570 C CA . ASP A 1 72 ? 44.832 -3.790 -50.063 1.00 92.69 72 ASP A CA 1
ATOM 571 C C . ASP A 1 72 ? 45.477 -4.196 -51.401 1.00 92.69 72 ASP A C 1
ATOM 573 O O . ASP A 1 72 ? 46.431 -3.556 -51.837 1.00 92.69 72 ASP A O 1
ATOM 577 N N . ASP A 1 73 ? 44.916 -5.189 -52.098 1.00 92.25 73 ASP A N 1
ATOM 578 C CA . ASP A 1 73 ? 45.347 -5.614 -53.434 1.00 92.25 73 ASP A CA 1
ATOM 579 C C . ASP A 1 73 ? 45.106 -4.503 -54.480 1.00 92.25 73 ASP A C 1
ATOM 581 O O . ASP A 1 73 ? 45.924 -4.317 -55.383 1.00 92.25 73 ASP A O 1
ATOM 585 N N . LEU A 1 74 ? 44.022 -3.720 -54.345 1.00 89.12 74 LEU A N 1
ATOM 586 C CA . LEU A 1 74 ? 43.708 -2.585 -55.230 1.00 89.12 74 LEU A CA 1
ATOM 587 C C . LEU A 1 74 ? 44.753 -1.461 -55.140 1.00 89.12 74 LEU A C 1
ATOM 589 O O . LEU A 1 74 ? 45.039 -0.811 -56.144 1.00 89.12 74 LEU A O 1
ATOM 593 N N . ILE A 1 75 ? 45.320 -1.232 -53.955 1.00 92.56 75 ILE A N 1
ATOM 594 C CA . ILE A 1 75 ? 46.294 -0.156 -53.701 1.00 92.56 75 ILE A CA 1
ATOM 595 C C . ILE A 1 75 ? 47.749 -0.642 -53.697 1.00 92.56 75 ILE A C 1
ATOM 597 O O . ILE A 1 75 ? 48.657 0.180 -53.766 1.00 92.56 75 ILE A O 1
ATOM 601 N N . GLY A 1 76 ? 47.996 -1.953 -53.615 1.00 86.00 76 GLY A N 1
ATOM 602 C CA . GLY A 1 76 ? 49.323 -2.525 -53.354 1.00 86.00 76 GLY A CA 1
ATOM 603 C C . GLY A 1 76 ? 50.386 -2.232 -54.414 1.00 86.00 76 GLY A C 1
ATOM 604 O O . GLY A 1 76 ? 51.574 -2.283 -54.111 1.00 86.00 76 GLY A O 1
ATOM 605 N N . ASN A 1 77 ? 49.969 -1.885 -55.634 1.00 81.19 77 ASN A N 1
ATOM 606 C CA . ASN A 1 77 ? 50.871 -1.501 -56.718 1.00 81.19 77 ASN A CA 1
ATOM 607 C C . ASN A 1 77 ? 50.935 0.014 -56.949 1.00 81.19 77 ASN A C 1
ATOM 609 O O . ASN A 1 77 ? 51.652 0.421 -57.851 1.00 81.19 77 ASN A O 1
ATOM 613 N N . LEU A 1 78 ? 50.200 0.845 -56.205 1.00 88.31 78 LEU A N 1
ATOM 614 C CA . LEU A 1 78 ? 50.121 2.286 -56.455 1.00 88.31 78 LEU A CA 1
ATOM 615 C C . LEU A 1 78 ? 51.444 2.987 -56.092 1.00 88.31 78 LEU A C 1
ATOM 617 O O . LEU A 1 78 ? 51.938 2.844 -54.976 1.00 88.31 78 LEU A O 1
ATOM 621 N N . ASN A 1 79 ? 52.006 3.757 -57.020 1.00 87.94 79 ASN A N 1
ATOM 622 C CA . ASN A 1 79 ? 53.166 4.624 -56.822 1.00 87.94 79 ASN A CA 1
ATOM 623 C C . ASN A 1 79 ? 53.031 5.902 -57.672 1.00 87.94 79 ASN A C 1
ATOM 625 O O . ASN A 1 79 ? 52.111 6.021 -58.479 1.00 87.94 79 ASN A O 1
ATOM 629 N N . GLU A 1 80 ? 53.939 6.862 -57.494 1.00 85.31 80 GLU A N 1
ATOM 630 C CA . GLU A 1 80 ? 53.887 8.149 -58.205 1.00 85.31 80 GLU A CA 1
ATOM 631 C C . GLU A 1 80 ? 53.961 7.981 -59.737 1.00 85.31 80 GLU A C 1
ATOM 633 O O . GLU A 1 80 ? 53.274 8.683 -60.474 1.00 85.31 80 GLU A O 1
ATOM 638 N N . GLU A 1 81 ? 54.726 6.996 -60.222 1.00 83.56 81 GLU A N 1
ATOM 639 C CA . GLU A 1 81 ? 54.937 6.739 -61.655 1.00 83.56 81 GLU A CA 1
ATOM 640 C C . GLU A 1 81 ? 53.722 6.105 -62.355 1.00 83.56 81 GLU A C 1
ATOM 642 O O . GLU A 1 81 ? 53.545 6.274 -63.562 1.00 83.56 81 GLU A O 1
ATOM 647 N N . ASN A 1 82 ? 52.889 5.359 -61.624 1.00 84.75 82 ASN A N 1
ATOM 648 C CA . ASN A 1 82 ? 51.715 4.665 -62.162 1.00 84.75 82 ASN A CA 1
ATOM 649 C C . ASN A 1 82 ? 50.376 5.226 -61.662 1.00 84.75 82 ASN A C 1
ATOM 651 O O . ASN A 1 82 ? 49.308 4.681 -61.974 1.00 84.75 82 ASN A O 1
ATOM 655 N N . PHE A 1 83 ? 50.427 6.322 -60.908 1.00 87.06 83 PHE A N 1
ATOM 656 C CA . PHE A 1 83 ? 49.253 7.069 -60.508 1.00 87.06 83 PHE A CA 1
ATOM 657 C C . PHE A 1 83 ? 48.568 7.674 -61.737 1.00 87.06 83 PHE A C 1
ATOM 659 O O . PHE A 1 83 ? 49.172 8.354 -62.564 1.00 87.06 83 PHE A O 1
ATOM 666 N N . THR A 1 84 ? 47.267 7.426 -61.851 1.00 86.69 84 THR A N 1
ATOM 667 C CA . THR A 1 84 ? 46.420 7.990 -62.901 1.00 86.69 84 THR A CA 1
ATOM 668 C C . THR A 1 84 ? 45.100 8.443 -62.298 1.00 86.69 84 THR A C 1
ATOM 670 O O . THR A 1 84 ? 44.679 7.944 -61.250 1.00 86.69 84 THR A O 1
ATOM 673 N N . GLN A 1 85 ? 44.387 9.322 -63.005 1.00 80.94 85 GLN A N 1
ATOM 674 C CA . GLN A 1 85 ? 43.022 9.693 -62.627 1.00 80.94 85 GLN A CA 1
ATOM 675 C C . GLN A 1 85 ? 42.088 8.469 -62.567 1.00 80.94 85 GLN A C 1
ATOM 677 O O . GLN A 1 85 ? 41.161 8.434 -61.762 1.00 80.94 85 GLN A O 1
ATOM 682 N N . GLU A 1 86 ? 42.336 7.439 -63.383 1.00 82.44 86 GLU A N 1
ATOM 683 C CA . GLU A 1 86 ? 41.578 6.186 -63.336 1.00 82.44 86 GLU A CA 1
ATOM 684 C C . GLU A 1 86 ? 41.835 5.420 -62.028 1.00 82.44 86 GLU A C 1
ATOM 686 O O . GLU A 1 86 ? 40.885 4.959 -61.394 1.00 82.44 86 GLU A O 1
ATOM 691 N N . SER A 1 87 ? 43.096 5.327 -61.590 1.00 84.50 87 SER A N 1
ATOM 692 C CA . SER A 1 87 ? 43.467 4.730 -60.299 1.00 84.50 87 SER A CA 1
ATOM 693 C C . SER A 1 87 ? 42.861 5.510 -59.126 1.00 84.50 87 SER A C 1
ATOM 695 O O . SER A 1 87 ? 42.278 4.898 -58.232 1.00 84.50 87 SER A O 1
ATOM 697 N N . TYR A 1 88 ? 42.922 6.849 -59.164 1.00 84.69 88 TYR A N 1
ATOM 698 C CA . TYR A 1 88 ? 42.283 7.727 -58.175 1.00 84.69 88 TYR A CA 1
ATOM 699 C C . TYR A 1 88 ? 40.782 7.439 -58.056 1.00 84.69 88 TYR A C 1
ATOM 701 O O . TYR A 1 88 ? 40.280 7.165 -56.964 1.00 84.69 88 TYR A O 1
ATOM 709 N N . ASN A 1 89 ? 40.070 7.447 -59.189 1.00 82.19 89 ASN A N 1
ATOM 710 C CA . ASN A 1 89 ? 38.625 7.239 -59.223 1.00 82.19 89 ASN A CA 1
ATOM 711 C C . ASN A 1 89 ? 38.249 5.856 -58.680 1.00 82.19 89 ASN A C 1
ATOM 713 O O . ASN A 1 89 ? 37.347 5.761 -57.854 1.00 82.19 89 ASN A O 1
ATOM 717 N N . LYS A 1 90 ? 38.967 4.797 -59.081 1.00 85.88 90 LYS A N 1
ATOM 718 C CA . LYS A 1 90 ? 38.708 3.425 -58.610 1.00 85.88 90 LYS A CA 1
ATOM 719 C C . LYS A 1 90 ? 38.884 3.281 -57.100 1.00 85.88 90 LYS A C 1
ATOM 721 O O . LYS A 1 90 ? 38.064 2.640 -56.448 1.00 85.88 90 LYS A O 1
ATOM 726 N N . ILE A 1 91 ? 39.947 3.857 -56.538 1.00 87.06 91 ILE A N 1
ATOM 727 C CA . ILE A 1 91 ? 40.219 3.779 -55.096 1.00 87.06 91 ILE A CA 1
ATOM 728 C C . ILE A 1 91 ? 39.173 4.581 -54.317 1.00 87.06 91 ILE A C 1
ATOM 730 O O . ILE A 1 91 ? 38.585 4.055 -53.371 1.00 87.06 91 ILE A O 1
ATOM 734 N N . SER A 1 92 ? 38.882 5.807 -54.753 1.00 83.31 92 SER A N 1
ATOM 735 C CA . SER A 1 92 ? 37.890 6.690 -54.122 1.00 83.31 92 SER A CA 1
ATOM 736 C C . SER A 1 92 ? 36.477 6.097 -54.171 1.00 83.31 92 SER A C 1
ATOM 738 O O . SER A 1 92 ? 35.744 6.105 -53.176 1.00 83.31 92 SER A O 1
ATOM 740 N N . GLU A 1 93 ? 36.100 5.511 -55.313 1.00 84.56 93 GLU A N 1
ATOM 741 C CA . GLU A 1 93 ? 34.851 4.765 -55.476 1.00 84.56 93 GLU A CA 1
ATOM 742 C C . GLU A 1 93 ? 34.818 3.581 -54.510 1.00 84.56 93 GLU A C 1
ATOM 744 O O . GLU A 1 93 ? 33.832 3.405 -53.793 1.00 84.56 93 GLU A O 1
ATOM 749 N N . LYS A 1 94 ? 35.922 2.832 -54.384 1.00 86.25 94 LYS A N 1
ATOM 750 C CA . LYS A 1 94 ? 35.976 1.686 -53.475 1.00 86.25 94 LYS A CA 1
ATOM 751 C C . LYS A 1 94 ? 35.834 2.074 -52.004 1.00 86.25 94 LYS A C 1
ATOM 753 O O . LYS A 1 94 ? 35.096 1.415 -51.268 1.00 86.25 94 LYS A O 1
ATOM 758 N N . ILE A 1 95 ? 36.497 3.145 -51.571 1.00 85.88 95 ILE A N 1
ATOM 759 C CA . ILE A 1 95 ? 36.345 3.703 -50.218 1.00 85.88 95 ILE A CA 1
ATOM 760 C C . ILE A 1 95 ? 34.883 4.109 -49.983 1.00 85.88 95 ILE A C 1
ATOM 762 O O . ILE A 1 95 ? 34.300 3.781 -48.944 1.00 85.88 95 ILE A O 1
ATOM 766 N N . SER A 1 96 ? 34.269 4.779 -50.960 1.00 83.00 96 SER A N 1
ATOM 767 C CA . SER A 1 96 ? 32.878 5.236 -50.893 1.00 83.00 96 SER A CA 1
ATOM 768 C C . SER A 1 96 ? 31.878 4.078 -50.835 1.00 83.00 96 SER A C 1
ATOM 770 O O . SER A 1 96 ? 30.959 4.109 -50.017 1.00 83.00 96 SER A O 1
ATOM 772 N N . GLU A 1 97 ? 32.075 3.025 -51.634 1.00 85.19 97 GLU A N 1
ATOM 773 C CA . GLU A 1 97 ? 31.275 1.795 -51.588 1.00 85.19 97 GLU A CA 1
ATOM 774 C C . GLU A 1 97 ? 31.282 1.171 -50.190 1.00 85.19 97 GLU A C 1
ATOM 776 O O . GLU A 1 97 ? 30.230 0.801 -49.659 1.00 85.19 97 GLU A O 1
ATOM 781 N N . ILE A 1 98 ? 32.467 1.065 -49.580 1.00 85.88 98 ILE A N 1
ATOM 782 C CA . ILE A 1 98 ? 32.629 0.465 -48.255 1.00 85.88 98 ILE A CA 1
ATOM 783 C C . ILE A 1 98 ? 31.939 1.322 -47.185 1.00 85.88 98 ILE A C 1
ATOM 785 O O . ILE A 1 98 ? 31.161 0.796 -46.382 1.00 85.88 98 ILE A O 1
ATOM 789 N N . LYS A 1 99 ? 32.175 2.641 -47.194 1.00 85.75 99 LYS A N 1
ATOM 790 C CA . LYS A 1 99 ? 31.525 3.597 -46.281 1.00 85.75 99 LYS A CA 1
ATOM 791 C C . LYS A 1 99 ? 29.998 3.516 -46.382 1.00 85.75 99 LYS A C 1
ATOM 793 O O . LYS A 1 99 ? 29.317 3.417 -45.358 1.00 85.75 99 LYS A O 1
ATOM 798 N N . LEU A 1 100 ? 29.458 3.482 -47.602 1.00 83.62 100 LEU A N 1
ATOM 799 C CA . LEU A 1 100 ? 28.022 3.369 -47.856 1.00 83.62 100 LEU A CA 1
ATOM 800 C C . LEU A 1 100 ? 27.434 2.044 -47.361 1.00 83.62 100 LEU A C 1
ATOM 802 O O . LEU A 1 100 ? 26.325 2.025 -46.820 1.00 83.62 100 LEU A O 1
ATOM 806 N N . ALA A 1 101 ? 28.146 0.935 -47.552 1.00 84.25 101 ALA A N 1
ATOM 807 C CA . ALA A 1 101 ? 27.697 -0.371 -47.085 1.00 84.25 101 ALA A CA 1
ATOM 808 C C . ALA A 1 101 ? 27.562 -0.404 -45.554 1.00 84.25 101 ALA A C 1
ATOM 810 O O . ALA A 1 101 ? 26.525 -0.837 -45.042 1.00 84.25 101 ALA A O 1
ATOM 811 N N . GLU A 1 102 ? 28.561 0.108 -44.827 1.00 85.25 102 GLU A N 1
ATOM 812 C CA . GLU A 1 102 ? 28.517 0.156 -43.361 1.00 85.25 102 GLU A CA 1
ATOM 813 C C . GLU A 1 102 ? 27.441 1.130 -42.859 1.00 85.25 102 GLU A C 1
ATOM 815 O O . GLU A 1 102 ? 26.692 0.802 -41.938 1.00 85.25 102 GLU A O 1
ATOM 820 N N . TYR A 1 103 ? 27.275 2.279 -43.525 1.00 86.31 103 TYR A N 1
ATOM 821 C CA . TYR A 1 103 ? 26.182 3.212 -43.245 1.00 86.31 103 TYR A CA 1
ATOM 822 C C . TYR A 1 103 ? 24.810 2.542 -43.332 1.00 86.31 103 TYR A C 1
ATOM 824 O O . TYR A 1 103 ? 24.027 2.584 -42.384 1.00 86.31 103 TYR A O 1
ATOM 832 N N . LYS A 1 104 ? 24.521 1.877 -44.459 1.00 88.25 104 LYS A N 1
ATOM 833 C CA . LYS A 1 104 ? 23.239 1.194 -44.690 1.00 88.25 104 LYS A CA 1
ATOM 834 C C . LYS A 1 104 ? 22.988 0.093 -43.667 1.00 88.25 104 LYS A C 1
ATOM 836 O O . LYS A 1 104 ? 21.850 -0.107 -43.240 1.00 88.25 104 LYS A O 1
ATOM 841 N N . LYS A 1 105 ? 24.038 -0.623 -43.264 1.00 89.44 105 LYS A N 1
ATOM 842 C CA . LYS A 1 105 ? 23.967 -1.655 -42.229 1.00 89.44 105 LYS A CA 1
ATOM 843 C C . LYS A 1 105 ? 23.585 -1.056 -40.873 1.00 89.44 105 LYS A C 1
ATOM 845 O O . LYS A 1 105 ? 22.618 -1.531 -40.278 1.00 89.44 105 LYS A O 1
ATOM 850 N N . LEU A 1 106 ? 24.267 0.003 -40.432 1.00 90.00 106 LEU A N 1
ATOM 851 C CA . LEU A 1 106 ? 23.961 0.700 -39.177 1.00 90.00 106 LEU A CA 1
ATOM 852 C C . LEU A 1 106 ? 22.562 1.337 -39.202 1.00 90.00 106 LEU A C 1
ATOM 854 O O . LEU A 1 106 ? 21.789 1.183 -38.257 1.00 90.00 106 LEU A O 1
ATOM 858 N N . TYR A 1 107 ? 22.198 1.988 -40.309 1.00 90.50 107 TYR A N 1
ATOM 859 C CA . TYR A 1 107 ? 20.870 2.567 -40.508 1.00 90.50 107 TYR A CA 1
ATOM 860 C C . TYR A 1 107 ? 19.774 1.504 -40.378 1.00 90.50 107 TYR A C 1
ATOM 862 O O . TYR A 1 107 ? 18.800 1.693 -39.651 1.00 90.50 107 TYR A O 1
ATOM 870 N N . LYS A 1 108 ? 19.945 0.346 -41.032 1.00 91.25 108 LYS A N 1
ATOM 871 C CA . LYS A 1 108 ? 18.999 -0.774 -40.954 1.00 91.25 108 LYS A CA 1
ATOM 872 C C . LYS A 1 108 ? 18.920 -1.364 -39.547 1.00 91.25 108 LYS A C 1
ATOM 874 O O . LYS A 1 108 ? 17.819 -1.663 -39.092 1.00 91.25 108 LYS A O 1
ATOM 879 N N . GLU A 1 109 ? 20.052 -1.520 -38.864 1.00 92.00 109 GLU A N 1
ATOM 880 C CA . GLU A 1 109 ? 20.098 -1.972 -37.471 1.00 92.00 109 GLU A CA 1
ATOM 881 C C . GLU A 1 109 ? 19.264 -1.042 -36.577 1.00 92.00 109 GLU A C 1
ATOM 883 O O . GLU A 1 109 ? 18.321 -1.484 -35.920 1.00 92.00 109 GLU A O 1
ATOM 888 N N . ILE A 1 110 ? 19.517 0.264 -36.630 1.00 91.38 110 ILE A N 1
ATOM 889 C CA . ILE A 1 110 ? 18.780 1.247 -35.831 1.00 91.38 110 ILE A CA 1
ATOM 890 C C . ILE A 1 110 ? 17.295 1.278 -36.223 1.00 91.38 110 ILE A C 1
ATOM 892 O O . ILE A 1 110 ? 16.433 1.261 -35.346 1.00 91.38 110 ILE A O 1
ATOM 896 N N . LYS A 1 111 ? 16.967 1.196 -37.519 1.00 89.81 111 LYS A N 1
ATOM 897 C CA . LYS A 1 111 ? 15.580 1.081 -38.010 1.00 89.81 111 LYS A CA 1
ATOM 898 C C . LYS A 1 111 ? 14.839 -0.099 -37.382 1.00 89.81 111 LYS A C 1
ATOM 900 O O . LYS A 1 111 ? 13.640 -0.002 -37.138 1.00 89.81 111 LYS A O 1
ATOM 905 N N . THR A 1 112 ? 15.525 -1.217 -37.130 1.00 88.50 112 THR A N 1
ATOM 906 C CA . THR A 1 112 ? 14.923 -2.363 -36.432 1.00 88.50 112 THR A CA 1
ATOM 907 C C . THR A 1 112 ? 14.748 -2.114 -34.940 1.00 88.50 112 THR A C 1
ATOM 909 O O . THR A 1 112 ? 13.681 -2.420 -34.416 1.00 88.50 112 THR A O 1
ATOM 912 N N . MET A 1 113 ? 15.724 -1.487 -34.276 1.00 88.25 113 MET A N 1
ATOM 913 C CA . MET A 1 113 ? 15.622 -1.132 -32.855 1.00 88.25 113 MET A CA 1
ATOM 914 C C . MET A 1 113 ? 14.482 -0.136 -32.583 1.00 88.25 113 MET A C 1
ATOM 916 O O . MET A 1 113 ? 13.857 -0.171 -31.527 1.00 88.25 113 MET A O 1
ATOM 920 N N . ILE A 1 114 ? 14.174 0.725 -33.555 1.00 83.69 114 ILE A N 1
ATOM 921 C CA . ILE A 1 114 ? 13.158 1.780 -33.436 1.00 83.69 114 ILE A CA 1
ATOM 922 C C . ILE A 1 114 ? 11.724 1.282 -33.556 1.00 83.69 114 ILE A C 1
ATOM 924 O O . ILE A 1 114 ? 10.802 1.951 -33.088 1.00 83.69 114 ILE A O 1
ATOM 928 N N . LYS A 1 115 ? 11.523 0.089 -34.120 1.00 75.94 115 LYS A N 1
ATOM 929 C CA . LYS A 1 115 ? 10.207 -0.557 -34.122 1.00 75.94 115 LYS A CA 1
ATOM 930 C C . LYS A 1 115 ? 9.721 -0.926 -32.714 1.00 75.94 115 LYS A C 1
ATOM 932 O O . LYS A 1 115 ? 8.550 -1.247 -32.579 1.00 75.94 115 LYS A O 1
ATOM 937 N N . GLY A 1 116 ? 10.593 -0.876 -31.704 1.00 71.06 116 GLY A N 1
ATOM 938 C CA . GLY A 1 116 ? 10.235 -1.072 -30.300 1.00 71.06 116 GLY A CA 1
ATOM 939 C C . GLY A 1 116 ? 9.670 0.178 -29.611 1.00 71.06 116 GLY A C 1
ATOM 940 O O . GLY A 1 116 ? 9.403 1.220 -30.221 1.00 71.06 116 GLY A O 1
ATOM 941 N N . ASN A 1 117 ? 9.527 0.087 -28.290 1.00 73.12 117 ASN A N 1
ATOM 942 C CA . ASN A 1 117 ? 8.776 1.047 -27.464 1.00 73.12 117 ASN A CA 1
ATOM 943 C C . ASN A 1 117 ? 9.601 2.252 -27.054 1.00 73.12 117 ASN A C 1
ATOM 945 O O . ASN A 1 117 ? 9.704 2.597 -25.878 1.00 73.12 117 ASN A O 1
ATOM 949 N N . LEU A 1 118 ? 10.232 2.884 -28.026 1.00 84.69 118 LEU A N 1
ATOM 950 C CA . LEU A 1 118 ? 11.009 4.077 -27.766 1.00 84.69 118 LEU A CA 1
ATOM 951 C C . LEU A 1 118 ? 10.103 5.289 -27.572 1.00 84.69 118 LEU A C 1
ATOM 953 O O . LEU A 1 118 ? 8.964 5.328 -28.050 1.00 84.69 118 LEU A O 1
ATOM 957 N N . SER A 1 119 ? 10.654 6.310 -26.920 1.00 82.50 119 SER A N 1
ATOM 958 C CA . SER A 1 119 ? 10.032 7.629 -26.878 1.00 82.50 119 SER A CA 1
ATOM 959 C C . SER A 1 119 ? 9.914 8.225 -28.283 1.00 82.50 119 SER A C 1
ATOM 961 O O . SER A 1 119 ? 10.776 8.011 -29.144 1.00 82.50 119 SER A O 1
ATOM 963 N N . ASP A 1 120 ? 8.884 9.043 -28.497 1.00 85.25 120 ASP A N 1
ATOM 964 C CA . ASP A 1 120 ? 8.677 9.746 -29.770 1.00 85.25 120 ASP A CA 1
ATOM 965 C C . ASP A 1 120 ? 9.886 10.606 -30.143 1.00 85.25 120 ASP A C 1
ATOM 967 O O . ASP A 1 120 ? 10.251 10.708 -31.309 1.00 85.25 120 ASP A O 1
ATOM 971 N N . LYS A 1 121 ? 10.587 11.151 -29.141 1.00 85.25 121 LYS A N 1
ATOM 972 C CA . LYS A 1 121 ? 11.830 11.899 -29.340 1.00 85.25 121 LYS A CA 1
ATOM 973 C C . LYS A 1 121 ? 12.916 11.055 -30.015 1.00 85.25 121 LYS A C 1
ATOM 975 O O . LYS A 1 121 ? 13.569 11.536 -30.933 1.00 85.25 121 LYS A O 1
ATOM 980 N N . LEU A 1 122 ? 13.121 9.807 -29.585 1.00 87.50 122 LEU A N 1
ATOM 981 C CA . LEU A 1 122 ? 14.114 8.921 -30.205 1.00 87.50 122 LEU A CA 1
ATOM 982 C C . LEU A 1 122 ? 13.687 8.487 -31.612 1.00 87.50 122 LEU A C 1
ATOM 984 O O . LEU A 1 122 ? 14.533 8.418 -32.502 1.00 87.50 122 LEU A O 1
ATOM 988 N N . LYS A 1 123 ? 12.386 8.255 -31.826 1.00 88.62 123 LYS A N 1
ATOM 989 C CA . LYS A 1 123 ? 11.825 7.941 -33.151 1.00 88.62 123 LYS A CA 1
ATOM 990 C C . LYS A 1 123 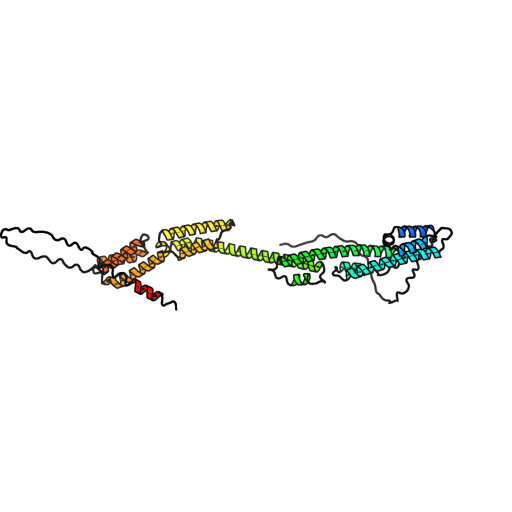? 12.010 9.110 -34.126 1.00 88.62 123 LYS A C 1
ATOM 992 O O . LYS A 1 123 ? 12.454 8.904 -35.251 1.00 88.62 123 LYS A O 1
ATOM 997 N N . ASN A 1 124 ? 11.749 10.336 -33.679 1.00 89.00 124 ASN A N 1
ATOM 998 C CA . ASN A 1 124 ? 11.914 11.540 -34.491 1.00 89.00 124 ASN A CA 1
ATOM 999 C C . ASN A 1 124 ? 13.383 11.800 -34.843 1.00 89.00 124 ASN A C 1
ATOM 1001 O O . ASN A 1 124 ? 13.676 12.022 -36.012 1.00 89.00 124 ASN A O 1
ATOM 1005 N N . ASN A 1 125 ? 14.306 11.652 -33.881 1.00 88.12 125 ASN A N 1
ATOM 1006 C CA . ASN A 1 125 ? 15.746 11.792 -34.139 1.00 88.12 125 ASN A CA 1
ATOM 1007 C C . ASN A 1 125 ? 16.240 10.864 -35.263 1.00 88.12 125 ASN A C 1
ATOM 1009 O O . ASN A 1 125 ? 17.179 11.203 -35.970 1.00 88.12 125 ASN A O 1
ATOM 1013 N N . PHE A 1 126 ? 15.645 9.678 -35.415 1.00 90.88 126 PHE A N 1
ATOM 1014 C CA . PHE A 1 126 ? 15.975 8.779 -36.519 1.00 90.88 126 PHE A CA 1
ATOM 1015 C C . PHE A 1 126 ? 15.371 9.211 -37.846 1.00 90.88 126 PHE A C 1
ATOM 1017 O O . PHE A 1 126 ? 16.037 9.127 -38.869 1.00 90.88 126 PHE A O 1
ATOM 1024 N N . ASN A 1 127 ? 14.114 9.657 -37.832 1.00 87.62 127 ASN A N 1
ATOM 1025 C CA . ASN A 1 127 ? 13.407 10.079 -39.040 1.00 87.62 127 ASN A CA 1
ATOM 1026 C C . ASN A 1 127 ? 14.052 11.314 -39.694 1.00 87.62 127 ASN A C 1
ATOM 1028 O O . ASN A 1 127 ? 13.882 11.523 -40.892 1.00 87.62 127 ASN A O 1
ATOM 1032 N N . GLU A 1 128 ? 14.797 12.109 -38.926 1.00 88.75 128 GLU A N 1
ATOM 1033 C CA . GLU A 1 128 ? 15.606 13.229 -39.423 1.00 88.75 128 GLU A CA 1
ATOM 1034 C C . GLU A 1 128 ? 16.889 12.774 -40.148 1.00 88.75 128 GLU A C 1
ATOM 1036 O O . GLU A 1 128 ? 17.475 13.549 -40.903 1.00 88.75 128 GLU A O 1
ATOM 1041 N N . ILE A 1 129 ? 17.321 11.520 -39.964 1.00 87.19 129 ILE A N 1
ATOM 1042 C CA . ILE A 1 129 ? 18.513 10.960 -40.608 1.00 87.19 129 ILE A CA 1
ATOM 1043 C C . ILE A 1 129 ? 18.113 10.288 -41.929 1.00 87.19 129 ILE A C 1
ATOM 1045 O O . ILE A 1 129 ? 17.310 9.351 -41.965 1.00 87.19 129 ILE A O 1
ATOM 1049 N N . LYS A 1 130 ? 18.708 10.740 -43.037 1.00 82.38 130 LYS A N 1
ATOM 1050 C CA . LYS A 1 130 ? 18.461 10.191 -44.381 1.00 82.38 130 LYS A CA 1
ATOM 1051 C C . LYS A 1 130 ? 19.004 8.763 -44.532 1.00 82.38 130 LYS A C 1
ATOM 1053 O O . LYS A 1 130 ? 20.001 8.403 -43.927 1.00 82.38 130 LYS A O 1
ATOM 1058 N N . GLU A 1 131 ? 18.417 7.941 -45.401 1.00 77.94 131 GLU A N 1
ATOM 1059 C CA . GLU A 1 131 ? 18.936 6.586 -45.708 1.00 77.94 131 GLU A CA 1
ATOM 1060 C C . GLU A 1 131 ? 20.159 6.597 -46.656 1.00 77.94 131 GLU A C 1
ATOM 1062 O O . GLU A 1 131 ? 20.861 5.593 -46.805 1.00 77.94 131 GLU A O 1
ATOM 1067 N N . SER A 1 132 ? 20.456 7.743 -47.267 1.00 73.44 132 SER A N 1
ATOM 1068 C CA . SER A 1 132 ? 21.632 7.993 -48.104 1.00 73.44 132 SER A CA 1
ATOM 1069 C C . SER A 1 132 ? 22.298 9.315 -47.724 1.00 73.44 132 SER A C 1
ATOM 1071 O O . SER A 1 132 ? 21.747 10.091 -46.945 1.00 73.44 132 SER A O 1
ATOM 1073 N N . TYR A 1 133 ? 23.481 9.560 -48.277 1.00 74.50 133 TYR A N 1
ATOM 1074 C CA . TYR A 1 133 ? 24.211 10.815 -48.142 1.00 74.50 133 TYR A CA 1
ATOM 1075 C C . TYR A 1 133 ? 24.619 11.319 -49.527 1.00 74.50 133 TYR A C 1
ATOM 1077 O O . TYR A 1 133 ? 24.910 10.512 -50.413 1.00 74.50 133 TYR A O 1
ATOM 1085 N N . ASP A 1 134 ? 24.648 12.638 -49.683 1.00 74.00 134 ASP A N 1
ATOM 1086 C CA . ASP A 1 134 ? 24.969 13.321 -50.933 1.00 74.00 134 ASP A CA 1
ATOM 1087 C C . ASP A 1 134 ? 26.447 13.776 -50.961 1.00 74.00 134 ASP A C 1
ATOM 1089 O O . ASP A 1 134 ? 27.012 13.949 -52.036 1.00 74.00 134 ASP A O 1
ATOM 1093 N N . SER A 1 135 ? 27.113 13.884 -49.797 1.00 73.25 135 SER A N 1
ATOM 1094 C CA . SER A 1 135 ? 28.540 14.242 -49.677 1.00 73.25 135 SER A CA 1
ATOM 1095 C C . SER A 1 135 ? 29.281 13.482 -48.563 1.00 73.25 135 SER A C 1
ATOM 1097 O O . SER A 1 135 ? 28.672 12.901 -47.660 1.00 73.25 135 SER A O 1
ATOM 1099 N N . VAL A 1 136 ? 30.623 13.512 -48.584 1.00 68.31 136 VAL A N 1
ATOM 1100 C CA . VAL A 1 136 ? 31.476 12.923 -47.525 1.00 68.31 136 VAL A CA 1
ATOM 1101 C C . VAL A 1 136 ? 31.232 13.590 -46.167 1.00 68.31 136 VAL A C 1
ATOM 1103 O O . VAL A 1 136 ? 31.235 12.923 -45.128 1.00 68.31 136 VAL A O 1
ATOM 1106 N N . GLN A 1 137 ? 30.980 14.900 -46.158 1.00 73.00 137 GLN A N 1
ATOM 1107 C CA . GLN A 1 137 ? 30.643 15.627 -44.938 1.00 73.00 137 GLN A CA 1
ATOM 1108 C C . GLN A 1 137 ? 29.311 15.138 -44.353 1.00 73.00 137 GLN A C 1
ATOM 1110 O O . GLN A 1 137 ? 29.230 14.881 -43.150 1.00 73.00 137 GLN A O 1
ATOM 1115 N N . GLU A 1 138 ? 28.292 14.957 -45.197 1.00 77.19 138 GLU A N 1
ATOM 1116 C CA . GLU A 1 138 ? 26.991 14.433 -44.773 1.00 77.19 138 GLU A CA 1
ATOM 1117 C C . GLU A 1 138 ? 27.100 12.983 -44.283 1.00 77.19 138 GLU A C 1
ATOM 1119 O O . GLU A 1 138 ? 26.509 12.639 -43.259 1.00 77.19 138 GLU A O 1
ATOM 1124 N N . TYR A 1 139 ? 27.918 12.149 -44.937 1.00 81.31 139 TYR A N 1
ATOM 1125 C CA . TYR A 1 139 ? 28.237 10.803 -44.455 1.00 81.31 139 TYR A CA 1
ATOM 1126 C C . TYR A 1 139 ? 28.781 10.825 -43.023 1.00 81.31 139 TYR A C 1
ATOM 1128 O O . TYR A 1 139 ? 28.234 10.152 -42.149 1.00 81.31 139 TYR A O 1
ATOM 1136 N N . ASN A 1 140 ? 29.833 11.612 -42.766 1.00 78.88 140 ASN A N 1
ATOM 1137 C CA . ASN A 1 140 ? 30.480 11.664 -41.454 1.00 78.88 140 ASN A CA 1
ATOM 1138 C C . ASN A 1 140 ? 29.503 12.133 -40.363 1.00 78.88 140 ASN A C 1
ATOM 1140 O O . ASN A 1 140 ? 29.462 11.557 -39.273 1.00 78.88 140 ASN A O 1
ATOM 1144 N N . GLN A 1 141 ? 28.685 13.146 -40.664 1.00 85.88 141 GLN A N 1
ATOM 1145 C CA . GLN A 1 141 ? 27.666 13.654 -39.745 1.00 85.88 141 GLN A CA 1
ATOM 1146 C C . GLN A 1 141 ? 26.581 12.607 -39.461 1.00 85.88 141 GLN A C 1
ATOM 1148 O O . GLN A 1 141 ? 26.327 12.288 -38.298 1.00 85.88 141 GLN A O 1
ATOM 1153 N N . ASN A 1 142 ? 25.976 12.028 -40.502 1.00 86.44 142 ASN A N 1
ATOM 1154 C CA . ASN A 1 142 ? 24.896 11.057 -40.347 1.00 86.44 142 ASN A CA 1
ATOM 1155 C C . ASN A 1 142 ? 25.379 9.771 -39.669 1.00 86.44 142 ASN A C 1
ATOM 1157 O O . ASN A 1 142 ? 24.697 9.250 -38.788 1.00 86.44 142 ASN A O 1
ATOM 1161 N N . TYR A 1 143 ? 26.569 9.276 -40.015 1.00 85.25 143 TYR A N 1
ATOM 1162 C CA . TYR A 1 143 ? 27.151 8.091 -39.385 1.00 85.25 143 TYR A CA 1
ATOM 1163 C C . TYR A 1 143 ? 27.404 8.308 -37.884 1.00 85.25 143 TYR A C 1
ATOM 1165 O O . TYR A 1 143 ? 27.070 7.450 -37.064 1.00 85.25 143 TYR A O 1
ATOM 1173 N N . ASN A 1 144 ? 27.932 9.473 -37.494 1.00 86.94 144 ASN A N 1
ATOM 1174 C CA . ASN A 1 144 ? 28.104 9.818 -36.083 1.00 86.94 144 ASN A CA 1
ATOM 1175 C C . ASN A 1 144 ? 26.751 9.943 -35.355 1.00 86.94 144 ASN A C 1
ATOM 1177 O O . ASN A 1 144 ? 26.570 9.380 -34.275 1.00 86.94 144 ASN A O 1
ATOM 1181 N N . ASN A 1 145 ? 25.771 10.609 -35.975 1.00 90.44 145 ASN A N 1
ATOM 1182 C CA . ASN A 1 145 ? 24.421 10.749 -35.424 1.00 90.44 145 ASN A CA 1
ATOM 1183 C C . ASN A 1 145 ? 23.745 9.389 -35.195 1.00 90.44 145 ASN A C 1
ATOM 1185 O O . ASN A 1 145 ? 23.121 9.189 -34.151 1.00 90.44 145 ASN A O 1
ATOM 1189 N N . LEU A 1 146 ? 23.911 8.438 -36.121 1.00 91.06 146 LEU A N 1
ATOM 1190 C CA . LEU A 1 146 ? 23.420 7.068 -35.972 1.00 91.06 146 LEU A CA 1
ATOM 1191 C C . LEU A 1 146 ? 24.078 6.350 -34.785 1.00 91.06 146 LEU A C 1
ATOM 1193 O O . LEU A 1 146 ? 23.369 5.749 -33.981 1.00 91.06 146 LEU A O 1
ATOM 1197 N N . ASN A 1 147 ? 25.400 6.444 -34.616 1.00 89.38 147 ASN A N 1
ATOM 1198 C CA . ASN A 1 147 ? 26.083 5.829 -33.469 1.00 89.38 147 ASN A CA 1
ATOM 1199 C C . ASN A 1 147 ? 25.613 6.420 -32.131 1.00 89.38 147 ASN A C 1
ATOM 1201 O O . ASN A 1 147 ? 25.232 5.678 -31.226 1.00 89.38 147 ASN A O 1
ATOM 1205 N N . ILE A 1 148 ? 25.526 7.751 -32.032 1.00 91.12 148 ILE A N 1
ATOM 1206 C CA . ILE A 1 148 ? 24.999 8.431 -30.838 1.00 91.12 148 ILE A CA 1
ATOM 1207 C C . ILE A 1 148 ? 23.556 7.993 -30.552 1.00 91.12 148 ILE A C 1
ATOM 1209 O O . ILE A 1 148 ? 23.170 7.794 -29.397 1.00 91.12 148 ILE A O 1
ATOM 1213 N N . LEU A 1 149 ? 22.729 7.863 -31.590 1.00 91.75 149 LEU A N 1
ATOM 1214 C CA . LEU A 1 149 ? 21.351 7.410 -31.450 1.00 91.75 149 LEU A CA 1
ATOM 1215 C C . LEU A 1 149 ? 21.279 5.955 -30.970 1.00 91.75 149 LEU A C 1
ATOM 1217 O O . LEU A 1 149 ? 20.489 5.661 -30.075 1.00 91.75 149 LEU A O 1
ATOM 1221 N N . LYS A 1 150 ? 22.119 5.064 -31.506 1.00 92.00 150 LYS A N 1
ATOM 1222 C CA . LYS A 1 150 ? 22.226 3.664 -31.072 1.00 92.00 150 LYS A CA 1
ATOM 1223 C C . LYS A 1 150 ? 22.547 3.566 -29.582 1.00 92.00 150 LYS A C 1
ATOM 1225 O O . LYS A 1 150 ? 21.870 2.834 -28.860 1.00 92.00 150 LYS A O 1
ATOM 1230 N N . ASP A 1 151 ? 23.501 4.353 -29.096 1.00 90.00 151 ASP A N 1
ATOM 1231 C CA . ASP A 1 151 ? 23.848 4.385 -27.672 1.00 90.00 151 ASP A CA 1
ATOM 1232 C C . ASP A 1 151 ? 22.692 4.889 -26.803 1.00 90.00 151 ASP A C 1
ATOM 1234 O O . ASP A 1 151 ? 22.380 4.292 -25.769 1.00 90.00 151 ASP A O 1
ATOM 1238 N N . LYS A 1 152 ? 21.991 5.939 -27.251 1.00 92.12 152 LYS A N 1
ATOM 1239 C CA . LYS A 1 152 ? 20.794 6.454 -26.566 1.00 92.12 152 LYS A CA 1
ATOM 1240 C C . LYS A 1 152 ? 19.673 5.416 -26.501 1.00 92.12 152 LYS A C 1
ATOM 1242 O O . LYS A 1 152 ? 19.042 5.278 -25.457 1.00 92.12 152 LYS A O 1
ATOM 1247 N N . ILE A 1 153 ? 19.440 4.674 -27.583 1.00 90.81 153 ILE A N 1
ATOM 1248 C CA . ILE A 1 153 ? 18.453 3.587 -27.635 1.00 90.81 153 ILE A CA 1
ATOM 1249 C C . ILE A 1 153 ? 18.837 2.461 -26.669 1.00 90.81 153 ILE A C 1
ATOM 1251 O O . ILE A 1 153 ? 17.996 1.979 -25.912 1.00 90.81 153 ILE A O 1
ATOM 1255 N N . ASN A 1 154 ? 20.111 2.068 -26.642 1.00 90.19 154 ASN A N 1
ATOM 1256 C CA . ASN A 1 154 ? 20.602 1.036 -25.730 1.00 90.19 154 ASN A CA 1
ATOM 1257 C C . ASN A 1 154 ? 20.447 1.442 -24.260 1.00 90.19 154 ASN A C 1
ATOM 1259 O O . ASN A 1 154 ? 20.034 0.623 -23.439 1.00 90.19 154 ASN A O 1
ATOM 1263 N N . ALA A 1 155 ? 20.763 2.694 -23.919 1.00 89.19 155 ALA A N 1
ATOM 1264 C CA . ALA A 1 155 ? 20.554 3.228 -22.576 1.00 89.19 155 ALA A CA 1
ATOM 1265 C C . ALA A 1 155 ? 19.064 3.230 -22.198 1.00 89.19 155 ALA A C 1
ATOM 1267 O O . ALA A 1 155 ? 18.703 2.706 -21.147 1.00 89.19 155 ALA A O 1
ATOM 1268 N N . TYR A 1 156 ? 18.206 3.718 -23.098 1.00 91.06 156 TYR A N 1
ATOM 1269 C CA . TYR A 1 156 ? 16.755 3.735 -22.913 1.00 91.06 156 TYR A CA 1
ATOM 1270 C C . TYR A 1 156 ? 16.180 2.336 -22.653 1.00 91.06 156 TYR A C 1
ATOM 1272 O O . TYR A 1 156 ? 15.410 2.139 -21.718 1.00 91.06 156 TYR A O 1
ATOM 1280 N N . ASN A 1 157 ? 16.582 1.337 -23.444 1.00 88.56 157 ASN A N 1
ATOM 1281 C CA . ASN A 1 157 ? 16.096 -0.036 -23.288 1.00 88.56 157 ASN A CA 1
ATOM 1282 C C . ASN A 1 157 ? 16.544 -0.670 -21.961 1.00 88.56 157 ASN A C 1
ATOM 1284 O O . ASN A 1 157 ? 1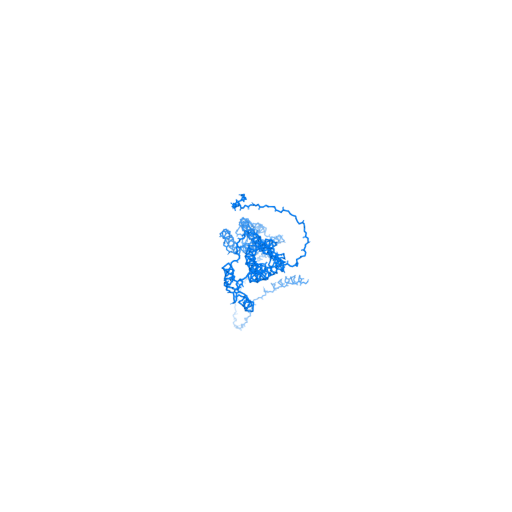5.783 -1.429 -21.359 1.00 88.56 157 ASN A O 1
ATOM 1288 N N . LYS A 1 158 ? 17.758 -0.356 -21.485 1.00 88.31 158 LYS A N 1
ATOM 1289 C CA . LYS A 1 158 ? 18.230 -0.794 -20.160 1.00 88.31 158 LYS A CA 1
ATOM 1290 C C . LYS A 1 158 ? 17.381 -0.192 -19.042 1.00 88.31 158 LYS A C 1
ATOM 1292 O O . LYS A 1 158 ? 16.995 -0.915 -18.129 1.00 88.31 158 LYS A O 1
ATOM 1297 N N . GLU A 1 159 ? 17.081 1.100 -19.128 1.00 88.88 159 GLU A N 1
ATOM 1298 C CA . GLU A 1 159 ? 16.239 1.803 -18.155 1.00 88.88 159 GLU A CA 1
ATOM 1299 C C . GLU A 1 159 ? 14.812 1.243 -18.142 1.00 88.88 159 GLU A C 1
ATOM 1301 O O . GLU A 1 159 ? 14.313 0.855 -17.089 1.00 88.88 159 GLU A O 1
ATOM 1306 N N . LEU A 1 160 ? 14.203 1.055 -19.317 1.00 88.94 160 LEU A N 1
ATOM 1307 C CA . LEU A 1 160 ? 12.872 0.459 -19.445 1.00 88.94 160 LEU A CA 1
ATOM 1308 C C . LEU A 1 160 ? 12.794 -0.939 -18.810 1.00 88.94 160 LEU A C 1
ATOM 1310 O O . LEU A 1 160 ? 11.807 -1.266 -18.154 1.00 88.94 160 LEU A O 1
ATOM 1314 N N . ALA A 1 161 ? 13.825 -1.771 -18.983 1.00 89.38 161 ALA A N 1
ATOM 1315 C CA . ALA A 1 161 ? 13.872 -3.095 -18.368 1.00 89.38 161 ALA A CA 1
ATOM 1316 C C . ALA A 1 161 ? 13.936 -3.026 -16.831 1.00 89.38 161 ALA A C 1
ATOM 1318 O O . ALA A 1 161 ? 13.265 -3.807 -16.153 1.00 89.38 161 ALA A O 1
ATOM 1319 N N . LEU A 1 162 ? 14.712 -2.086 -16.278 1.00 88.25 162 LEU A N 1
ATOM 1320 C CA . LEU A 1 162 ? 14.779 -1.852 -14.834 1.00 88.25 162 LEU A CA 1
ATOM 1321 C C . LEU A 1 162 ? 13.430 -1.368 -14.289 1.00 88.25 162 LEU A C 1
ATOM 1323 O O . LEU A 1 162 ? 12.918 -1.953 -13.335 1.00 88.25 162 LEU A O 1
ATOM 1327 N N . ASP A 1 163 ? 12.812 -0.382 -14.935 1.00 88.25 163 ASP A N 1
ATOM 1328 C CA . ASP A 1 163 ? 11.528 0.175 -14.504 1.00 88.25 163 ASP A CA 1
ATOM 1329 C C . ASP A 1 163 ? 10.396 -0.856 -14.591 1.00 88.25 163 ASP A C 1
ATOM 1331 O O . ASP A 1 163 ? 9.557 -0.933 -13.694 1.00 88.25 163 ASP A O 1
ATOM 1335 N N . ARG A 1 164 ? 10.385 -1.729 -15.609 1.00 91.06 164 ARG A N 1
ATOM 1336 C CA . ARG A 1 164 ? 9.416 -2.840 -15.674 1.00 91.06 164 ARG A CA 1
ATOM 1337 C C . ARG A 1 164 ? 9.585 -3.821 -14.514 1.00 91.06 164 ARG A C 1
ATOM 1339 O O . ARG A 1 164 ? 8.582 -4.298 -13.983 1.00 91.06 164 ARG A O 1
ATOM 1346 N N . ASN A 1 165 ? 10.818 -4.099 -14.087 1.00 88.94 165 ASN A N 1
ATOM 1347 C CA . ASN A 1 165 ? 11.059 -4.924 -12.900 1.00 88.94 165 ASN A CA 1
ATOM 1348 C C . ASN A 1 165 ? 10.557 -4.231 -11.625 1.00 88.94 165 ASN A C 1
ATOM 1350 O O . ASN A 1 165 ? 9.886 -4.871 -10.816 1.00 88.94 165 ASN A O 1
ATOM 1354 N N . ILE A 1 166 ? 10.797 -2.923 -11.478 1.00 85.88 166 ILE A N 1
ATOM 1355 C CA . ILE A 1 166 ? 10.276 -2.124 -10.356 1.00 85.88 166 ILE A CA 1
ATOM 1356 C C . ILE A 1 166 ? 8.743 -2.144 -10.344 1.00 85.88 166 ILE A C 1
ATOM 1358 O O . ILE A 1 166 ? 8.139 -2.381 -9.297 1.00 85.88 166 ILE A O 1
ATOM 1362 N N . LEU A 1 167 ? 8.103 -1.948 -11.500 1.00 92.19 167 LEU A N 1
ATOM 1363 C CA . LEU A 1 167 ? 6.650 -2.009 -11.645 1.00 92.19 167 LEU A CA 1
ATOM 1364 C C . LEU A 1 167 ? 6.107 -3.385 -11.234 1.00 92.19 167 LEU A C 1
ATOM 1366 O O . LEU A 1 167 ? 5.155 -3.464 -10.457 1.00 92.19 167 LEU A O 1
ATOM 1370 N N . LYS A 1 168 ? 6.741 -4.469 -11.698 1.00 93.06 168 LYS A N 1
ATOM 1371 C CA . LYS A 1 168 ? 6.380 -5.842 -11.320 1.00 93.06 168 LYS A CA 1
ATOM 1372 C C . LYS A 1 168 ? 6.471 -6.061 -9.811 1.00 93.06 168 LYS A C 1
ATOM 1374 O O . LYS A 1 168 ? 5.507 -6.533 -9.209 1.00 93.06 168 LYS A O 1
ATOM 1379 N N . GLU A 1 169 ? 7.586 -5.683 -9.189 1.00 86.38 169 GLU A N 1
ATOM 1380 C CA . GLU A 1 169 ? 7.742 -5.783 -7.735 1.00 86.38 169 GLU A CA 1
ATOM 1381 C C . GLU A 1 169 ? 6.707 -4.942 -6.979 1.00 86.38 169 GLU A C 1
ATOM 1383 O O . GLU A 1 169 ? 6.160 -5.391 -5.970 1.00 86.38 169 GLU A O 1
ATOM 1388 N N . GLY A 1 170 ? 6.422 -3.730 -7.463 1.00 82.94 170 GLY A N 1
ATOM 1389 C CA . GLY A 1 170 ? 5.412 -2.841 -6.897 1.00 82.94 170 GLY A CA 1
ATOM 1390 C C . GLY A 1 170 ? 4.019 -3.469 -6.909 1.00 82.94 170 GLY A C 1
ATOM 1391 O O . GLY A 1 170 ? 3.317 -3.413 -5.898 1.00 82.94 170 GLY A O 1
ATOM 1392 N N . ILE A 1 171 ? 3.643 -4.130 -8.006 1.00 87.50 171 ILE A N 1
ATOM 1393 C CA . ILE A 1 171 ? 2.377 -4.868 -8.119 1.00 87.50 171 ILE A CA 1
ATOM 1394 C C . ILE A 1 171 ? 2.358 -6.071 -7.166 1.00 87.50 171 ILE A C 1
ATOM 1396 O O . ILE A 1 171 ? 1.369 -6.296 -6.467 1.00 87.50 171 ILE A O 1
ATOM 1400 N N . GLU A 1 172 ? 3.446 -6.841 -7.090 1.00 86.62 172 GLU A N 1
ATOM 1401 C CA . GLU A 1 172 ? 3.519 -8.033 -6.238 1.00 86.62 172 GLU A CA 1
ATOM 1402 C C . GLU A 1 172 ? 3.480 -7.717 -4.736 1.00 86.62 172 GLU A C 1
ATOM 1404 O O . GLU A 1 172 ? 2.864 -8.467 -3.973 1.00 86.62 172 GLU A O 1
ATOM 1409 N N . LYS A 1 173 ? 4.110 -6.618 -4.307 1.00 84.25 173 LYS A N 1
ATOM 1410 C CA . LYS A 1 173 ? 4.131 -6.181 -2.901 1.00 84.25 173 LYS A CA 1
ATOM 1411 C C . LYS A 1 173 ? 2.794 -5.588 -2.446 1.00 84.25 173 LYS A C 1
ATOM 1413 O O . LYS A 1 173 ? 2.485 -5.653 -1.262 1.00 84.25 173 LYS A O 1
ATOM 1418 N N . ASN A 1 174 ? 1.984 -5.066 -3.371 1.00 84.44 174 ASN A N 1
ATOM 1419 C CA . ASN A 1 174 ? 0.747 -4.338 -3.071 1.00 84.44 174 ASN A CA 1
ATOM 1420 C C . ASN A 1 174 ? -0.513 -5.030 -3.628 1.00 84.44 174 ASN A C 1
ATOM 1422 O O . ASN A 1 174 ? -1.452 -4.371 -4.073 1.00 84.44 174 ASN A O 1
ATOM 1426 N N . LYS A 1 175 ? -0.562 -6.371 -3.589 1.00 84.12 175 LYS A N 1
ATOM 1427 C CA . LYS A 1 175 ? -1.684 -7.198 -4.101 1.00 84.12 175 LYS A CA 1
ATOM 1428 C C . LYS A 1 175 ? -3.049 -6.900 -3.470 1.00 84.12 175 LYS A C 1
ATOM 1430 O O . LYS A 1 175 ? -4.073 -7.317 -3.997 1.00 84.12 175 LYS A O 1
ATOM 1435 N N . ASN A 1 176 ? -3.063 -6.238 -2.320 1.00 82.50 176 ASN A N 1
ATOM 1436 C CA . ASN A 1 176 ? -4.264 -5.794 -1.620 1.00 82.50 176 ASN A CA 1
ATOM 1437 C C . ASN A 1 176 ? -4.867 -4.499 -2.199 1.00 82.50 176 ASN A C 1
ATOM 1439 O O . ASN A 1 176 ? -5.943 -4.095 -1.758 1.00 82.50 176 ASN A O 1
ATOM 1443 N N . LEU A 1 177 ? -4.190 -3.840 -3.145 1.00 86.25 177 LEU A N 1
ATOM 1444 C CA . LEU A 1 177 ? -4.682 -2.661 -3.858 1.00 86.25 177 LEU A CA 1
ATOM 1445 C C . LEU A 1 177 ? -5.253 -3.045 -5.231 1.00 86.25 177 LEU A C 1
ATOM 1447 O O . LEU A 1 177 ? -4.860 -4.044 -5.831 1.00 86.25 177 LEU A O 1
ATOM 1451 N N . ASP A 1 178 ? -6.156 -2.215 -5.754 1.00 94.50 178 ASP A N 1
ATOM 1452 C CA . ASP A 1 178 ? -6.640 -2.341 -7.131 1.00 94.50 178 ASP A CA 1
ATOM 1453 C C . ASP A 1 178 ? -5.598 -1.780 -8.112 1.00 94.50 178 ASP A C 1
ATOM 1455 O O . ASP A 1 178 ? -5.428 -0.562 -8.211 1.00 94.50 178 ASP A O 1
ATOM 1459 N N . LEU A 1 179 ? -4.879 -2.674 -8.799 1.00 93.38 179 LEU A N 1
ATOM 1460 C CA . LEU A 1 179 ? -3.758 -2.366 -9.701 1.00 93.38 179 LEU A CA 1
ATOM 1461 C C . LEU A 1 179 ? -3.975 -2.893 -11.134 1.00 93.38 179 LEU A C 1
ATOM 1463 O O . LEU A 1 179 ? -3.022 -3.245 -11.833 1.00 93.38 179 LEU A O 1
ATOM 1467 N N . ALA A 1 180 ? -5.235 -3.026 -11.565 1.00 96.31 180 ALA A N 1
ATOM 1468 C CA . ALA A 1 180 ? -5.564 -3.636 -12.854 1.00 96.31 180 ALA A CA 1
ATOM 1469 C C . ALA A 1 180 ? -4.964 -2.883 -14.055 1.00 96.31 180 ALA A C 1
ATOM 1471 O O . ALA A 1 180 ? -4.499 -3.514 -15.003 1.00 96.31 180 ALA A O 1
ATOM 1472 N N . ASP A 1 181 ? -4.949 -1.550 -14.022 1.00 96.75 181 ASP A N 1
ATOM 1473 C CA . ASP A 1 181 ? -4.434 -0.739 -15.129 1.00 96.75 181 ASP A CA 1
ATOM 1474 C C . ASP A 1 181 ? -2.905 -0.739 -15.180 1.00 96.75 181 ASP A C 1
ATOM 1476 O O . ASP A 1 181 ? -2.321 -0.873 -16.253 1.00 96.75 181 ASP A O 1
ATOM 1480 N N . GLU A 1 182 ? -2.241 -0.693 -14.027 1.00 96.75 182 GLU A N 1
ATOM 1481 C CA . GLU A 1 182 ? -0.786 -0.811 -13.940 1.00 96.75 182 GLU A CA 1
ATOM 1482 C C . GLU A 1 182 ? -0.306 -2.187 -14.409 1.00 96.75 182 GLU A C 1
ATOM 1484 O O . GLU A 1 182 ? 0.720 -2.301 -15.083 1.00 96.75 182 GLU A O 1
ATOM 1489 N N . LYS A 1 183 ? -1.092 -3.235 -14.137 1.00 96.50 183 LYS A N 1
ATOM 1490 C CA . LYS A 1 183 ? -0.834 -4.570 -14.672 1.00 96.50 183 LYS A CA 1
ATOM 1491 C C . LYS A 1 183 ? -0.966 -4.618 -16.196 1.00 96.50 183 LYS A C 1
ATOM 1493 O O . LYS A 1 183 ? -0.115 -5.216 -16.840 1.00 96.50 183 LYS A O 1
ATOM 1498 N N . LYS A 1 184 ? -1.957 -3.939 -16.792 1.00 97.06 184 LYS A N 1
ATOM 1499 C CA . LYS A 1 184 ? -2.058 -3.831 -18.262 1.00 97.06 184 LYS A CA 1
ATOM 1500 C C . LYS A 1 184 ? -0.826 -3.159 -18.869 1.00 97.06 184 LYS A C 1
ATOM 1502 O O . LYS A 1 184 ? -0.384 -3.585 -19.927 1.00 97.06 184 LYS A O 1
ATOM 1507 N N . VAL A 1 185 ? -0.263 -2.140 -18.213 1.00 96.56 185 VAL A N 1
ATOM 1508 C CA . VAL A 1 185 ? 0.990 -1.499 -18.658 1.00 96.56 185 VAL A CA 1
ATOM 1509 C C . VAL A 1 185 ? 2.168 -2.476 -18.584 1.00 96.56 185 VAL A C 1
ATOM 1511 O O . VAL A 1 185 ? 2.980 -2.527 -19.503 1.00 96.56 185 VAL A O 1
ATOM 1514 N N . LEU A 1 186 ? 2.256 -3.286 -17.523 1.00 95.00 186 LEU A N 1
ATOM 1515 C CA . LEU A 1 186 ? 3.304 -4.303 -17.392 1.00 95.00 186 LEU A CA 1
ATOM 1516 C C . LEU A 1 186 ? 3.161 -5.454 -18.399 1.00 95.00 186 LEU A C 1
ATOM 1518 O O . LEU A 1 186 ? 4.174 -5.970 -18.866 1.00 95.00 186 LEU A O 1
ATOM 1522 N N . ASP A 1 187 ? 1.935 -5.862 -18.717 1.00 95.50 187 ASP A N 1
ATOM 1523 C CA . ASP A 1 187 ? 1.655 -6.962 -19.647 1.00 95.50 187 ASP A CA 1
ATOM 1524 C C . ASP A 1 187 ? 1.730 -6.501 -21.115 1.00 95.50 187 ASP A C 1
ATOM 1526 O O . ASP A 1 187 ? 1.911 -7.316 -22.016 1.00 95.50 187 ASP A O 1
ATOM 1530 N N . ASN A 1 188 ? 1.628 -5.192 -21.371 1.00 93.31 188 ASN A N 1
ATOM 1531 C CA . ASN A 1 188 ? 1.750 -4.636 -22.710 1.00 93.31 188 ASN A CA 1
ATOM 1532 C C . ASN A 1 188 ? 3.222 -4.583 -23.149 1.00 93.31 188 ASN A C 1
ATOM 1534 O O . ASN A 1 188 ? 4.044 -3.816 -22.625 1.00 93.31 188 ASN A O 1
ATOM 1538 N N . GLU A 1 189 ? 3.554 -5.403 -24.142 1.00 87.31 189 GLU A N 1
ATOM 1539 C CA . GLU A 1 189 ? 4.865 -5.407 -24.783 1.00 87.31 189 GLU A CA 1
ATOM 1540 C C . GLU A 1 189 ? 5.172 -4.118 -25.527 1.00 87.31 189 GLU A C 1
ATOM 1542 O O . GLU A 1 189 ? 6.348 -3.937 -25.782 1.00 87.31 189 GLU A O 1
ATOM 1547 N N . ASP A 1 190 ? 4.191 -3.238 -25.797 1.00 88.31 190 ASP A N 1
ATOM 1548 C CA . ASP A 1 190 ? 4.357 -1.943 -26.478 1.00 88.31 190 ASP A CA 1
ATOM 1549 C C . ASP A 1 190 ? 4.520 -0.737 -25.522 1.00 88.31 190 ASP A C 1
ATOM 1551 O O . ASP A 1 190 ? 4.723 0.408 -25.942 1.00 88.31 190 ASP A O 1
ATOM 1555 N N . SER A 1 191 ? 4.445 -0.957 -24.204 1.00 91.06 191 SER A N 1
ATOM 1556 C CA . SER A 1 191 ? 4.583 0.128 -23.227 1.00 91.06 191 SER A CA 1
ATOM 1557 C C . SER A 1 191 ? 5.999 0.707 -23.186 1.00 91.06 191 SER A C 1
ATOM 1559 O O . SER A 1 191 ? 6.988 -0.007 -22.990 1.00 91.06 191 SER A O 1
ATOM 1561 N N . ASN A 1 192 ? 6.069 2.028 -23.345 1.00 91.56 192 ASN A N 1
ATOM 1562 C CA . ASN A 1 192 ? 7.293 2.820 -23.296 1.00 91.56 192 ASN A CA 1
ATOM 1563 C C . ASN A 1 192 ? 7.624 3.280 -21.863 1.00 91.56 192 ASN A C 1
ATOM 1565 O O . ASN A 1 192 ? 6.834 3.103 -20.932 1.00 91.56 192 ASN A O 1
ATOM 1569 N N . LEU A 1 193 ? 8.794 3.897 -21.698 1.00 89.50 193 LEU A N 1
ATOM 1570 C CA . LEU A 1 193 ? 9.315 4.348 -20.404 1.00 89.50 193 LEU A CA 1
ATOM 1571 C C . LEU A 1 193 ? 8.369 5.310 -19.672 1.00 89.50 193 LEU A C 1
ATOM 1573 O O . LEU A 1 193 ? 8.189 5.180 -18.464 1.00 89.50 193 LEU A O 1
ATOM 1577 N N . ASP A 1 194 ? 7.725 6.235 -20.387 1.00 90.56 194 ASP A N 1
ATOM 1578 C CA . ASP A 1 194 ? 6.790 7.192 -19.784 1.00 90.56 194 ASP A CA 1
ATOM 1579 C C . ASP A 1 194 ? 5.560 6.476 -19.213 1.00 90.56 194 ASP A C 1
ATOM 1581 O O . ASP A 1 194 ? 5.153 6.734 -18.082 1.00 90.56 194 ASP A O 1
ATOM 1585 N N . SER A 1 195 ? 5.009 5.517 -19.962 1.00 93.12 195 SER A N 1
ATOM 1586 C CA . SER A 1 195 ? 3.852 4.725 -19.529 1.00 93.12 195 SER A CA 1
ATOM 1587 C C . SER A 1 195 ? 4.168 3.903 -18.278 1.00 93.12 195 SER A C 1
ATOM 1589 O O . SER A 1 195 ? 3.375 3.873 -17.337 1.00 93.12 195 SER A O 1
ATOM 1591 N N . VAL A 1 196 ? 5.340 3.257 -18.251 1.00 91.62 196 VAL A N 1
ATOM 1592 C CA . VAL A 1 196 ? 5.800 2.470 -17.097 1.00 91.62 196 VAL A CA 1
ATOM 1593 C C . VAL A 1 196 ? 6.021 3.375 -15.882 1.00 91.62 196 VAL A C 1
ATOM 1595 O O . VAL A 1 196 ? 5.556 3.055 -14.788 1.00 91.62 196 VAL A O 1
ATOM 1598 N N . ASN A 1 197 ? 6.647 4.538 -16.066 1.00 91.31 197 ASN A N 1
ATOM 1599 C CA . ASN A 1 197 ? 6.873 5.496 -14.986 1.00 91.31 197 ASN A CA 1
ATOM 1600 C C . ASN A 1 197 ? 5.576 6.078 -14.414 1.00 91.31 197 ASN A C 1
ATOM 1602 O O . ASN A 1 197 ? 5.446 6.219 -13.197 1.00 91.31 197 ASN A O 1
ATOM 1606 N N . GLU A 1 198 ? 4.591 6.386 -15.256 1.00 94.56 198 GLU A N 1
ATOM 1607 C CA . GLU A 1 198 ? 3.272 6.821 -14.788 1.00 94.56 198 GLU A CA 1
ATOM 1608 C C . GLU A 1 198 ? 2.539 5.707 -14.023 1.00 94.56 198 GLU A C 1
ATOM 1610 O O . GLU A 1 198 ? 1.933 5.980 -12.983 1.00 94.56 198 GLU A O 1
ATOM 1615 N N . ALA A 1 199 ? 2.664 4.444 -14.446 1.00 93.44 199 ALA A N 1
ATOM 1616 C CA . ALA A 1 199 ? 2.130 3.310 -13.690 1.00 93.44 199 ALA A CA 1
ATOM 1617 C C . ALA A 1 199 ? 2.787 3.188 -12.301 1.00 93.44 199 ALA A C 1
ATOM 1619 O O . ALA A 1 199 ? 2.082 3.062 -11.299 1.00 93.44 199 ALA A O 1
ATOM 1620 N N . ILE A 1 200 ? 4.116 3.316 -12.202 1.00 87.44 200 ILE A N 1
ATOM 1621 C CA . ILE A 1 200 ? 4.836 3.312 -10.914 1.00 87.44 200 ILE A CA 1
ATOM 1622 C C . ILE A 1 200 ? 4.357 4.460 -10.009 1.00 87.44 200 ILE A C 1
ATOM 1624 O O . ILE A 1 200 ? 4.060 4.245 -8.830 1.00 87.44 200 ILE A O 1
ATOM 1628 N N . LYS A 1 201 ? 4.228 5.683 -10.546 1.00 90.25 201 LYS A N 1
ATOM 1629 C CA . LYS A 1 201 ? 3.699 6.837 -9.793 1.00 90.25 201 LYS A CA 1
ATOM 1630 C C . LYS A 1 201 ? 2.274 6.593 -9.297 1.00 90.25 201 LYS A C 1
ATOM 1632 O O . LYS A 1 201 ? 1.954 6.969 -8.168 1.00 90.25 201 LYS A O 1
ATOM 1637 N N . SER A 1 202 ? 1.433 5.960 -10.114 1.00 91.81 202 SER A N 1
ATOM 1638 C CA . SER A 1 202 ? 0.065 5.599 -9.740 1.00 91.81 202 SER A CA 1
ATOM 1639 C C . SER A 1 202 ? 0.036 4.625 -8.557 1.00 91.81 202 SER A C 1
ATOM 1641 O O . SER A 1 202 ? -0.694 4.872 -7.593 1.00 91.81 202 SER A O 1
ATOM 1643 N N . ILE A 1 203 ? 0.888 3.587 -8.555 1.00 86.81 203 ILE A N 1
ATOM 1644 C CA . ILE A 1 203 ? 1.026 2.665 -7.411 1.00 86.81 203 ILE A CA 1
ATOM 1645 C C . ILE A 1 203 ? 1.397 3.434 -6.144 1.00 86.81 203 ILE A C 1
ATOM 1647 O O . ILE A 1 203 ? 0.720 3.288 -5.128 1.00 86.81 203 ILE A O 1
ATOM 1651 N N . ASN A 1 204 ? 2.429 4.281 -6.203 1.00 82.94 204 ASN A N 1
ATOM 1652 C CA . ASN A 1 204 ? 2.881 5.048 -5.038 1.00 82.94 204 ASN A CA 1
ATOM 1653 C C . ASN A 1 204 ? 1.758 5.917 -4.461 1.00 82.94 204 ASN A C 1
ATOM 1655 O O . ASN A 1 204 ? 1.519 5.903 -3.256 1.00 82.94 204 ASN A O 1
ATOM 1659 N N . LYS A 1 205 ? 0.994 6.592 -5.324 1.00 86.81 205 LYS A N 1
ATOM 1660 C CA . LYS A 1 205 ? -0.164 7.380 -4.894 1.00 86.81 205 LYS A CA 1
ATOM 1661 C C . LYS A 1 205 ? -1.237 6.514 -4.222 1.00 86.81 205 LYS A C 1
ATOM 1663 O O . LYS A 1 205 ? -1.756 6.893 -3.177 1.00 86.81 205 LYS A O 1
ATOM 1668 N N . LYS A 1 206 ? -1.560 5.345 -4.787 1.00 86.69 206 LYS A N 1
ATOM 1669 C CA . LYS A 1 206 ? -2.537 4.410 -4.197 1.00 86.69 206 LYS A CA 1
ATOM 1670 C C . LYS A 1 206 ? -2.076 3.890 -2.828 1.00 86.69 206 LYS A C 1
ATOM 1672 O O . LYS A 1 206 ? -2.905 3.738 -1.931 1.00 86.69 206 LYS A O 1
ATOM 1677 N N . VAL A 1 207 ? -0.776 3.645 -2.656 1.00 81.44 207 VAL A N 1
ATOM 1678 C CA . VAL A 1 207 ? -0.171 3.257 -1.371 1.00 81.44 207 VAL A CA 1
ATOM 1679 C C . VAL A 1 207 ? -0.291 4.387 -0.348 1.00 81.44 207 VAL A C 1
ATOM 1681 O O . VAL A 1 207 ? -0.723 4.143 0.779 1.00 81.44 207 VAL A O 1
ATOM 1684 N N . ASP A 1 208 ? 0.028 5.620 -0.734 1.00 79.25 208 ASP A N 1
ATOM 1685 C CA . ASP A 1 208 ? -0.098 6.788 0.142 1.00 79.25 208 ASP A CA 1
ATOM 1686 C C . ASP A 1 208 ? -1.550 7.009 0.586 1.00 79.25 208 ASP A C 1
ATOM 1688 O O . ASP A 1 208 ? -1.818 7.139 1.785 1.00 79.25 208 ASP A O 1
ATOM 1692 N N . ASP A 1 209 ? -2.500 6.947 -0.352 1.00 83.31 209 ASP A N 1
ATOM 1693 C CA . ASP A 1 209 ? -3.935 7.073 -0.072 1.0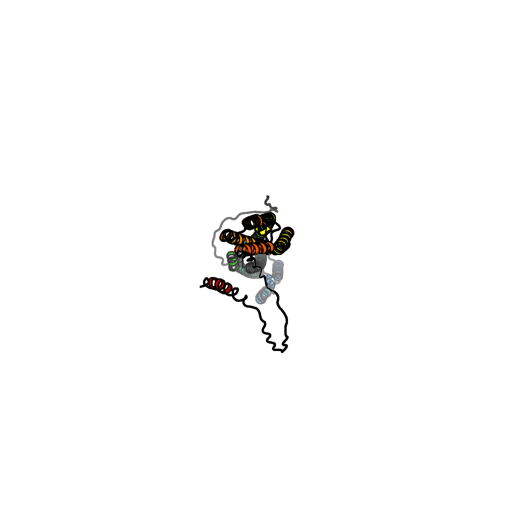0 83.31 209 ASP A CA 1
ATOM 1694 C C . ASP A 1 209 ? -4.428 5.962 0.878 1.00 83.31 209 ASP A C 1
ATOM 1696 O O . ASP A 1 209 ? -5.242 6.203 1.778 1.00 83.31 209 ASP A O 1
ATOM 1700 N N . PHE A 1 210 ? -3.945 4.727 0.700 1.00 80.81 210 PHE A N 1
ATOM 1701 C CA . PHE A 1 210 ? -4.259 3.608 1.590 1.00 80.81 210 PHE A CA 1
ATOM 1702 C C . PHE A 1 210 ? -3.700 3.838 3.000 1.00 80.81 210 PHE A C 1
ATOM 1704 O O . PHE A 1 210 ? -4.432 3.712 3.986 1.00 80.81 210 PHE A O 1
ATOM 1711 N N . ASN A 1 211 ? -2.434 4.239 3.105 1.00 77.38 211 ASN A N 1
ATOM 1712 C CA . ASN A 1 211 ? -1.778 4.521 4.379 1.00 77.38 211 ASN A CA 1
ATOM 1713 C C . ASN A 1 211 ? -2.453 5.678 5.128 1.00 77.38 211 ASN A C 1
ATOM 1715 O O . ASN A 1 211 ? -2.614 5.618 6.350 1.00 77.38 211 ASN A O 1
ATOM 1719 N N . GLU A 1 212 ? -2.901 6.717 4.419 1.00 81.75 212 GLU A N 1
ATOM 1720 C CA . GLU A 1 212 ? -3.657 7.816 5.019 1.00 81.75 212 GLU A CA 1
ATOM 1721 C C . GLU A 1 212 ? -4.998 7.333 5.590 1.00 81.75 212 GLU A C 1
ATOM 1723 O O . GLU A 1 212 ? -5.353 7.698 6.714 1.00 81.75 212 GLU A O 1
ATOM 1728 N N . LYS A 1 213 ? -5.726 6.467 4.869 1.00 80.50 213 LYS A N 1
ATOM 1729 C CA . LYS A 1 213 ? -6.976 5.865 5.369 1.00 80.50 213 LYS A CA 1
ATOM 1730 C C . LYS A 1 213 ? -6.747 5.043 6.634 1.00 80.50 213 LYS A C 1
ATOM 1732 O O . LYS A 1 213 ? -7.528 5.167 7.575 1.00 80.50 213 LYS A O 1
ATOM 1737 N N . VAL A 1 214 ? -5.686 4.236 6.678 1.00 78.19 214 VAL A N 1
ATOM 1738 C CA . VAL A 1 214 ? -5.328 3.447 7.869 1.00 78.19 214 VAL A CA 1
ATOM 1739 C C . VAL A 1 214 ? -5.027 4.365 9.056 1.00 78.19 214 VAL A C 1
ATOM 1741 O O . VAL A 1 214 ? -5.578 4.168 10.136 1.00 78.19 214 VAL A O 1
ATOM 1744 N N . ARG A 1 215 ? -4.230 5.422 8.853 1.00 77.62 215 ARG A N 1
ATOM 1745 C CA . ARG A 1 215 ? -3.924 6.409 9.905 1.00 77.62 215 ARG A CA 1
ATOM 1746 C C . ARG A 1 215 ? -5.170 7.136 10.411 1.00 77.62 215 ARG A C 1
ATOM 1748 O O . ARG A 1 215 ? -5.295 7.342 11.615 1.00 77.62 215 ARG A O 1
ATOM 1755 N N . LYS A 1 216 ? -6.088 7.521 9.516 1.00 83.62 216 LYS A N 1
ATOM 1756 C CA . LYS A 1 216 ? -7.362 8.155 9.897 1.00 83.62 216 LYS A CA 1
ATOM 1757 C C . LYS A 1 216 ? -8.222 7.222 10.740 1.00 83.62 216 LYS A C 1
ATOM 1759 O O . LYS A 1 216 ? -8.639 7.635 11.813 1.00 83.62 216 LYS A O 1
ATOM 1764 N N . LYS A 1 217 ? -8.397 5.964 10.319 1.00 82.94 217 LYS A N 1
ATOM 1765 C CA . LYS A 1 217 ? -9.139 4.962 11.101 1.00 82.94 217 LYS A CA 1
ATOM 1766 C C . LYS A 1 217 ? -8.534 4.743 12.485 1.00 82.94 217 LYS A C 1
ATOM 1768 O O . LYS A 1 217 ? -9.252 4.814 13.471 1.00 82.94 217 LYS A O 1
ATOM 1773 N N . ALA A 1 218 ? -7.215 4.572 12.573 1.00 80.88 218 ALA A N 1
ATOM 1774 C CA . ALA A 1 218 ? -6.536 4.413 13.860 1.00 80.88 218 ALA A CA 1
ATOM 1775 C C . ALA A 1 218 ? -6.738 5.636 14.776 1.00 80.88 218 ALA A C 1
ATOM 1777 O O . ALA A 1 218 ? -6.915 5.502 15.986 1.00 80.88 218 ALA A O 1
ATOM 1778 N N . LYS A 1 219 ? -6.745 6.846 14.201 1.00 85.62 219 LYS A N 1
ATOM 1779 C CA . LYS A 1 219 ? -7.039 8.076 14.942 1.00 85.62 219 LYS A CA 1
ATOM 1780 C C . LYS A 1 219 ? -8.493 8.118 15.425 1.00 85.62 219 LYS A C 1
ATOM 1782 O O . LYS A 1 219 ? -8.720 8.437 16.586 1.00 85.62 219 LYS A O 1
ATOM 1787 N N . GLU A 1 220 ? -9.451 7.782 14.564 1.00 89.69 220 GLU A N 1
ATOM 1788 C CA . GLU A 1 220 ? -10.881 7.718 14.900 1.00 89.69 220 GLU A CA 1
ATOM 1789 C C . GLU A 1 220 ? -11.159 6.689 16.007 1.00 89.69 220 GLU A C 1
ATOM 1791 O O . GLU A 1 220 ? -11.874 6.990 16.961 1.00 89.69 220 GLU A O 1
ATOM 1796 N N . GLU A 1 221 ? -10.550 5.503 15.935 1.00 88.00 221 GLU A N 1
ATOM 1797 C CA . GLU A 1 221 ? -10.641 4.469 16.974 1.00 88.00 221 GLU A CA 1
ATOM 1798 C C . GLU A 1 221 ? -10.062 4.957 18.305 1.00 88.00 221 GLU A C 1
ATOM 1800 O O . GLU A 1 221 ? -10.694 4.803 19.352 1.00 88.00 221 GLU A O 1
ATOM 1805 N N . LYS A 1 222 ? -8.902 5.624 18.273 1.00 87.50 222 LYS A N 1
ATOM 1806 C CA . LYS A 1 222 ? -8.294 6.221 19.467 1.00 87.50 222 LYS A CA 1
ATOM 1807 C C . LYS A 1 222 ? -9.181 7.306 20.086 1.00 87.50 222 LYS A C 1
ATOM 1809 O O . LYS A 1 222 ? -9.328 7.356 21.306 1.00 87.50 222 LYS A O 1
ATOM 1814 N N . GLU A 1 223 ? -9.773 8.173 19.267 1.00 90.50 223 GLU A N 1
ATOM 1815 C CA . GLU A 1 223 ? -10.707 9.211 19.722 1.00 90.50 223 GLU A CA 1
ATOM 1816 C C . GLU A 1 223 ? -11.991 8.609 20.309 1.00 90.50 223 GLU A C 1
ATOM 1818 O O . GLU A 1 223 ? -12.504 9.118 21.306 1.00 90.50 223 GLU A O 1
ATOM 1823 N N . LYS A 1 224 ? -12.494 7.513 19.728 1.00 92.69 224 LYS A N 1
ATOM 1824 C CA . LYS A 1 224 ? -13.651 6.778 20.248 1.00 92.69 224 LYS A CA 1
ATOM 1825 C C . LYS A 1 224 ? -13.357 6.180 21.626 1.00 92.69 224 LYS A C 1
ATOM 1827 O O . LYS A 1 224 ? -14.109 6.447 22.558 1.00 92.69 224 LYS A O 1
ATOM 1832 N N . LEU A 1 225 ? -12.241 5.463 21.774 1.00 92.19 225 LEU A N 1
ATOM 1833 C CA . LEU A 1 225 ? -11.810 4.902 23.061 1.00 92.19 225 LEU A CA 1
ATOM 1834 C C . LEU A 1 225 ? -11.617 5.992 24.124 1.00 92.19 225 LEU A C 1
ATOM 1836 O O . LEU A 1 225 ? -12.033 5.825 25.266 1.00 92.19 225 LEU A O 1
ATOM 1840 N N . ALA A 1 226 ? -11.034 7.136 23.749 1.00 92.44 226 ALA A N 1
ATOM 1841 C CA . ALA A 1 226 ? -10.859 8.261 24.666 1.00 92.44 226 ALA A CA 1
ATOM 1842 C C . ALA A 1 226 ? -12.198 8.790 25.206 1.00 92.44 226 ALA A C 1
ATOM 1844 O O . ALA A 1 226 ? -12.305 9.069 26.400 1.00 92.44 226 ALA A O 1
ATOM 1845 N N . LYS A 1 227 ? -13.215 8.906 24.339 1.00 94.12 227 LYS A N 1
ATOM 1846 C CA . LYS A 1 227 ? -14.566 9.324 24.738 1.00 94.12 227 LYS A CA 1
ATOM 1847 C C . LYS A 1 227 ? -15.238 8.295 25.639 1.00 94.12 227 LYS A C 1
ATOM 1849 O O . LYS A 1 227 ? -15.762 8.674 26.676 1.00 94.12 227 LYS A O 1
ATOM 1854 N N . GLU A 1 228 ? -15.172 7.012 25.289 1.00 95.38 228 GLU A N 1
ATOM 1855 C CA . GLU A 1 228 ? -15.760 5.938 26.101 1.00 95.38 228 GLU A CA 1
ATOM 1856 C C . GLU A 1 228 ? -15.146 5.883 27.509 1.00 95.38 228 GLU A C 1
ATOM 1858 O O . GLU A 1 228 ? -15.878 5.766 28.492 1.00 95.38 228 GLU A O 1
ATOM 1863 N N . ILE A 1 229 ? -13.823 6.056 27.627 1.00 95.25 229 ILE A N 1
ATOM 1864 C CA . ILE A 1 229 ? -13.144 6.182 28.925 1.00 95.25 229 ILE A CA 1
ATOM 1865 C C . ILE A 1 229 ? -13.646 7.418 29.684 1.00 95.25 229 ILE A C 1
ATOM 1867 O O . ILE A 1 229 ? -13.978 7.318 30.863 1.00 95.25 229 ILE A O 1
ATOM 1871 N N . GLU A 1 230 ? -13.716 8.589 29.045 1.00 94.31 230 GLU A N 1
ATOM 1872 C CA . GLU A 1 230 ? -14.202 9.810 29.704 1.00 94.31 230 GLU A CA 1
ATOM 1873 C C . GLU A 1 230 ? -15.645 9.692 30.197 1.00 94.31 230 GLU A C 1
ATOM 1875 O O . GLU A 1 230 ? -15.947 10.136 31.307 1.00 94.31 230 GLU A O 1
ATOM 1880 N N . ASP A 1 231 ? -16.525 9.098 29.398 1.00 94.94 231 ASP A N 1
ATOM 1881 C CA . ASP A 1 231 ? -17.932 8.921 29.742 1.00 94.94 231 ASP A CA 1
ATOM 1882 C C . ASP A 1 231 ? -18.091 7.908 30.883 1.00 94.94 231 ASP A C 1
ATOM 1884 O O . ASP A 1 231 ? -18.801 8.183 31.852 1.00 94.94 231 ASP A O 1
ATOM 1888 N N . ALA A 1 232 ? -17.353 6.792 30.849 1.00 94.69 232 ALA A N 1
ATOM 1889 C CA . ALA A 1 232 ? -17.304 5.840 31.958 1.00 94.69 232 ALA A CA 1
ATOM 1890 C C . ALA A 1 232 ? -16.811 6.496 33.260 1.00 94.69 232 ALA A C 1
ATOM 1892 O O . ALA A 1 232 ? -17.364 6.225 34.331 1.00 94.69 232 ALA A O 1
ATOM 1893 N N . ILE A 1 233 ? -15.823 7.401 33.178 1.00 94.19 233 ILE A N 1
ATOM 1894 C CA . ILE A 1 233 ? -15.328 8.141 34.346 1.00 94.19 233 ILE A CA 1
ATOM 1895 C C . ILE A 1 233 ? -16.390 9.088 34.902 1.00 94.19 233 ILE A C 1
ATOM 1897 O O . ILE A 1 233 ? -16.612 9.105 36.113 1.00 94.19 233 ILE A O 1
ATOM 1901 N N . LYS A 1 234 ? -17.040 9.880 34.042 1.00 94.06 234 LYS A N 1
ATOM 1902 C CA . LYS A 1 234 ? -18.075 10.844 34.457 1.00 94.06 234 LYS A CA 1
ATOM 1903 C C . LYS A 1 234 ? -19.271 10.143 35.096 1.00 94.06 234 LYS A C 1
ATOM 1905 O O . LYS A 1 234 ? -19.746 10.583 36.140 1.00 94.06 234 LYS A O 1
ATOM 1910 N N . ASN A 1 235 ? -19.704 9.027 34.512 1.00 93.62 235 ASN A N 1
ATOM 1911 C CA . ASN A 1 235 ? -20.868 8.276 34.980 1.00 93.62 235 ASN A CA 1
ATOM 1912 C C . ASN A 1 235 ? -20.607 7.520 36.291 1.00 93.62 235 ASN A C 1
ATOM 1914 O O . ASN A 1 235 ? -21.552 7.100 36.955 1.00 93.62 235 ASN A O 1
ATOM 1918 N N . HIS A 1 236 ? -19.350 7.350 36.708 1.00 94.81 236 HIS A N 1
ATOM 1919 C CA . HIS A 1 236 ? -19.021 6.603 37.921 1.00 94.81 236 HIS A CA 1
ATOM 1920 C C . HIS A 1 236 ? -19.658 7.190 39.194 1.00 94.81 236 HIS A C 1
ATOM 1922 O O . HIS A 1 236 ? -20.114 6.449 40.065 1.00 94.81 236 HIS A O 1
ATOM 1928 N N . GLU A 1 237 ? -19.748 8.518 39.293 1.00 92.44 237 GLU A N 1
ATOM 1929 C CA . GLU A 1 237 ? -20.408 9.182 40.426 1.00 92.44 237 GLU A CA 1
ATOM 1930 C C . GLU A 1 237 ? -21.926 8.961 40.436 1.00 92.44 237 GLU A C 1
ATOM 1932 O O . GLU A 1 237 ? -22.552 8.972 41.495 1.00 92.44 237 GLU A O 1
ATOM 1937 N N . GLU A 1 238 ? -22.538 8.744 39.272 1.00 93.50 238 GLU A N 1
ATOM 1938 C CA . GLU A 1 238 ? -23.953 8.381 39.174 1.00 93.50 238 GLU A CA 1
ATOM 1939 C C . GLU A 1 238 ? -24.170 6.925 39.583 1.00 93.50 238 GLU A C 1
ATOM 1941 O O . GLU A 1 238 ? -25.056 6.652 40.392 1.00 93.50 238 GLU A O 1
ATOM 1946 N N . VAL A 1 239 ? -23.292 6.015 39.140 1.00 94.00 239 VAL A N 1
ATOM 1947 C CA . VAL A 1 239 ? -23.291 4.613 39.587 1.00 94.00 239 VAL A CA 1
ATOM 1948 C C . VAL A 1 239 ? -23.217 4.538 41.113 1.00 94.00 239 VAL A C 1
ATOM 1950 O O . VAL A 1 239 ? -23.980 3.797 41.722 1.00 94.00 239 VAL A O 1
ATOM 1953 N N . LYS A 1 240 ? -22.372 5.353 41.760 1.00 92.62 240 LYS A N 1
ATOM 1954 C CA . LYS A 1 240 ? -22.252 5.391 43.229 1.00 92.62 240 LYS A CA 1
ATOM 1955 C C . LYS A 1 240 ? -23.514 5.861 43.959 1.00 92.62 240 LYS A C 1
ATOM 1957 O O . LYS A 1 240 ? -23.708 5.522 45.128 1.00 92.62 240 LYS A O 1
ATOM 1962 N N . LYS A 1 241 ? -24.365 6.647 43.297 1.00 90.56 241 LYS A N 1
ATOM 1963 C CA . LYS A 1 241 ? -25.639 7.122 43.858 1.00 90.56 241 LYS A CA 1
ATOM 1964 C C . LYS A 1 241 ? -26.756 6.090 43.718 1.00 90.56 241 LYS A C 1
ATOM 1966 O O . LYS A 1 241 ? -27.713 6.166 44.491 1.00 90.56 241 LYS A O 1
ATOM 1971 N N . ASP A 1 242 ? -26.631 5.151 42.782 1.00 91.31 242 ASP A N 1
ATOM 1972 C CA . ASP A 1 242 ? -27.615 4.099 42.538 1.00 91.31 242 ASP A CA 1
ATOM 1973 C C . ASP A 1 242 ? -27.781 3.194 43.771 1.00 91.31 242 ASP A C 1
ATOM 1975 O O . ASP A 1 242 ? -26.812 2.804 44.433 1.00 91.31 242 ASP A O 1
ATOM 1979 N N . ILE A 1 243 ? -29.028 2.842 44.085 1.00 87.25 243 ILE A N 1
ATOM 1980 C CA . ILE A 1 243 ? -29.363 1.927 45.176 1.00 87.25 243 ILE A CA 1
ATOM 1981 C C . ILE A 1 243 ? -28.721 0.547 44.988 1.00 87.25 243 ILE A C 1
ATOM 1983 O O . ILE A 1 243 ? -28.280 -0.051 45.969 1.00 87.25 243 ILE A O 1
ATOM 1987 N N . VAL A 1 244 ? -28.594 0.070 43.746 1.00 91.25 244 VAL A N 1
ATOM 1988 C CA . VAL A 1 244 ? -27.901 -1.178 43.414 1.00 91.25 244 VAL A CA 1
ATOM 1989 C C . VAL A 1 244 ? -26.458 -1.105 43.898 1.00 91.25 244 VAL A C 1
ATOM 1991 O O . VAL A 1 244 ? -25.999 -2.013 44.586 1.00 91.25 244 VAL A O 1
ATOM 1994 N N . TYR A 1 245 ? -25.746 -0.009 43.632 1.00 92.19 245 TYR A N 1
ATOM 1995 C CA . TYR A 1 245 ? -24.395 0.160 44.159 1.00 92.19 245 TYR A CA 1
ATOM 1996 C C . TYR A 1 245 ? -24.402 0.268 45.682 1.00 92.19 245 TYR A C 1
ATOM 1998 O O . TYR A 1 245 ? -23.670 -0.465 46.343 1.00 92.19 245 TYR A O 1
ATOM 2006 N N . LYS A 1 246 ? -25.247 1.124 46.269 1.00 89.31 246 LYS A N 1
ATOM 2007 C CA . LYS A 1 246 ? -25.304 1.317 47.730 1.00 89.31 246 LYS A CA 1
ATOM 2008 C C . LYS A 1 246 ? -25.547 0.015 48.490 1.00 89.31 246 LYS A C 1
ATOM 2010 O O . LYS A 1 246 ? -24.907 -0.202 49.518 1.00 89.31 246 LYS A O 1
ATOM 2015 N N . LYS A 1 247 ? -26.390 -0.870 47.958 1.00 88.31 247 LYS A N 1
ATOM 2016 C CA . LYS A 1 247 ? -26.728 -2.173 48.551 1.00 88.31 247 LYS A CA 1
ATOM 2017 C C . LYS A 1 247 ? -25.829 -3.327 48.110 1.00 88.31 247 LYS A C 1
ATOM 2019 O O . LYS A 1 247 ? -26.009 -4.444 48.580 1.00 88.31 247 LYS A O 1
ATOM 2024 N N . SER A 1 248 ? -24.847 -3.067 47.251 1.00 90.31 248 SER A N 1
ATOM 2025 C CA . SER A 1 248 ? -23.850 -4.072 46.881 1.00 90.31 248 SER A CA 1
ATOM 2026 C C . SER A 1 248 ? -22.893 -4.384 48.031 1.00 90.31 248 SER A C 1
ATOM 2028 O O . SER A 1 248 ? -22.619 -3.534 48.894 1.00 90.31 248 SER A O 1
ATOM 2030 N N . SER A 1 249 ? -22.342 -5.597 48.020 1.00 88.50 249 SER A N 1
ATOM 2031 C CA . SER A 1 249 ? -21.344 -6.043 48.987 1.00 88.50 249 SER A CA 1
ATOM 2032 C C . SER A 1 249 ? -20.072 -5.201 48.912 1.00 88.50 249 SER A C 1
ATOM 2034 O O . SER A 1 249 ? -19.737 -4.590 47.891 1.00 88.50 249 SER A O 1
ATOM 2036 N N . LYS A 1 250 ? -19.315 -5.187 50.014 1.00 90.25 250 LYS A N 1
ATOM 2037 C CA . LYS A 1 250 ? -18.015 -4.509 50.057 1.00 90.25 250 LYS A CA 1
ATOM 2038 C C . LYS A 1 250 ? -17.056 -5.060 48.998 1.00 90.25 250 LYS A C 1
ATOM 2040 O O . LYS A 1 250 ? -16.362 -4.287 48.352 1.00 90.25 250 LYS A O 1
ATOM 2045 N N . GLU A 1 251 ? -17.065 -6.373 48.770 1.00 91.38 251 GLU A N 1
ATOM 2046 C CA . GLU A 1 251 ? -16.214 -7.007 47.762 1.00 91.38 251 GLU A CA 1
ATOM 2047 C C . GLU A 1 251 ? -16.549 -6.533 46.338 1.00 91.38 251 GLU A C 1
ATOM 2049 O O . GLU A 1 251 ? -15.637 -6.212 45.573 1.00 91.38 251 GLU A O 1
ATOM 2054 N N . ALA A 1 252 ? -17.836 -6.449 45.981 1.00 92.44 252 ALA A N 1
ATOM 2055 C CA . ALA A 1 252 ? -18.266 -5.946 44.676 1.00 92.44 252 ALA A CA 1
ATOM 2056 C C . ALA A 1 252 ? -17.879 -4.470 44.481 1.00 92.44 252 ALA A C 1
ATOM 2058 O O . ALA A 1 252 ? -17.322 -4.106 43.441 1.00 92.44 252 ALA A O 1
ATOM 2059 N N . LYS A 1 253 ? -18.085 -3.636 45.510 1.00 94.75 253 LYS A N 1
ATOM 2060 C CA . LYS A 1 253 ? -17.682 -2.220 45.512 1.00 94.75 253 LYS A CA 1
ATOM 2061 C C . LYS A 1 253 ? -16.170 -2.050 45.357 1.00 94.75 253 LYS A C 1
ATOM 2063 O O . LYS A 1 253 ? -15.736 -1.263 44.521 1.00 94.75 253 LYS A O 1
ATOM 2068 N N . ASP A 1 254 ? -15.376 -2.816 46.104 1.00 95.94 254 ASP A N 1
ATOM 2069 C CA . ASP A 1 254 ? -13.912 -2.761 46.054 1.00 95.94 254 ASP A CA 1
ATOM 2070 C C . ASP A 1 254 ? -13.377 -3.209 44.681 1.00 95.94 254 ASP A C 1
ATOM 2072 O O . ASP A 1 254 ? -12.420 -2.628 44.163 1.00 95.94 254 ASP A O 1
ATOM 2076 N N . LYS A 1 255 ? -13.992 -4.227 44.057 1.00 96.81 255 LYS A N 1
ATOM 2077 C CA . LYS A 1 255 ? -13.657 -4.648 42.684 1.00 96.81 255 LYS A CA 1
ATOM 2078 C C . LYS A 1 255 ? -13.974 -3.555 41.666 1.00 96.81 255 LYS A C 1
ATOM 2080 O O . LYS A 1 255 ? -13.129 -3.277 40.814 1.00 96.81 255 LYS A O 1
ATOM 2085 N N . LEU A 1 256 ? -15.146 -2.925 41.770 1.00 97.12 256 LEU A N 1
ATOM 2086 C CA . LEU A 1 256 ? -15.527 -1.830 40.880 1.00 97.12 256 LEU A CA 1
ATOM 2087 C C . LEU A 1 256 ? -14.598 -0.618 41.045 1.00 97.12 256 LEU A C 1
ATOM 2089 O O . LEU A 1 256 ? -14.161 -0.053 40.048 1.00 97.12 256 LEU A O 1
ATOM 2093 N N . GLU A 1 257 ? -14.227 -0.256 42.276 1.00 96.75 257 GLU A N 1
ATOM 2094 C CA . GLU A 1 257 ? -13.301 0.854 42.545 1.00 96.75 257 GLU A CA 1
ATOM 2095 C C . GLU A 1 257 ? -11.897 0.579 41.984 1.00 96.75 257 GLU A C 1
ATOM 2097 O O . GLU A 1 257 ? -11.250 1.467 41.427 1.00 96.75 257 GLU A O 1
ATOM 2102 N N . LYS A 1 258 ? -11.415 -0.667 42.068 1.00 97.00 258 LYS A N 1
ATOM 2103 C CA . LYS A 1 258 ? -10.158 -1.064 41.415 1.00 97.00 258 LYS A CA 1
ATOM 2104 C C . LYS A 1 258 ? -10.238 -0.904 39.897 1.00 97.00 258 LYS A C 1
ATOM 2106 O O . LYS A 1 258 ? -9.344 -0.290 39.320 1.00 97.00 258 LYS A O 1
ATOM 2111 N N . ALA A 1 259 ? -11.308 -1.389 39.266 1.00 96.81 259 ALA A N 1
ATOM 2112 C CA . ALA A 1 259 ? -11.508 -1.236 37.824 1.00 96.81 259 ALA A CA 1
ATOM 2113 C C . ALA A 1 259 ? -11.648 0.238 37.406 1.00 96.81 259 ALA A C 1
ATOM 2115 O O . ALA A 1 259 ? -11.115 0.643 36.380 1.00 96.81 259 ALA A O 1
ATOM 2116 N N . PHE A 1 260 ? -12.293 1.069 38.225 1.00 97.38 260 PHE A N 1
ATOM 2117 C CA . PHE A 1 260 ? -12.383 2.510 37.995 1.00 97.38 260 PHE A CA 1
ATOM 2118 C C . PHE A 1 260 ? -11.012 3.201 38.044 1.00 97.38 260 PHE A C 1
ATOM 2120 O O . PHE A 1 260 ? -10.709 4.046 37.200 1.00 97.38 260 PHE A O 1
ATOM 2127 N N . ASN A 1 261 ? -10.152 2.825 38.994 1.00 96.12 261 ASN A N 1
ATOM 2128 C CA . ASN A 1 261 ? -8.784 3.342 39.061 1.00 96.12 261 ASN A CA 1
ATOM 2129 C C . ASN A 1 261 ? -7.927 2.877 37.872 1.00 96.12 261 ASN A C 1
ATOM 2131 O O . ASN A 1 261 ? -7.167 3.676 37.324 1.00 96.12 261 ASN A O 1
ATOM 2135 N N . GLU A 1 262 ? -8.080 1.626 37.424 1.00 95.50 262 GLU A N 1
ATOM 2136 C CA . GLU A 1 262 ? -7.481 1.147 36.168 1.00 95.50 262 GLU A CA 1
ATOM 2137 C C . GLU A 1 262 ? -7.952 1.993 34.975 1.00 95.50 262 GLU A C 1
ATOM 2139 O O . GLU A 1 262 ? -7.135 2.437 34.171 1.00 95.50 262 GLU A O 1
ATOM 2144 N N . LEU A 1 263 ? -9.247 2.308 34.903 1.00 95.50 263 LEU A N 1
ATOM 2145 C CA . LEU A 1 263 ? -9.834 3.108 33.831 1.00 95.50 263 LEU A CA 1
ATOM 2146 C C . LEU A 1 263 ? -9.306 4.559 33.832 1.00 95.50 263 LEU A C 1
ATOM 2148 O O . LEU A 1 263 ? -8.944 5.081 32.776 1.00 95.50 263 LEU A O 1
ATOM 2152 N N . LYS A 1 264 ? -9.125 5.185 35.004 1.00 95.38 264 LYS A N 1
ATOM 2153 C CA . LYS A 1 264 ? -8.432 6.486 35.138 1.00 95.38 264 LYS A CA 1
ATOM 2154 C C . LYS A 1 264 ? -6.983 6.438 34.654 1.00 95.38 264 LYS A C 1
ATOM 2156 O O . LYS A 1 264 ? -6.555 7.322 33.913 1.00 95.38 264 LYS A O 1
ATOM 2161 N N . ASN A 1 265 ? -6.234 5.411 35.050 1.00 94.06 265 ASN A N 1
ATOM 2162 C CA . ASN A 1 265 ? -4.848 5.239 34.610 1.00 94.06 265 ASN A CA 1
ATOM 2163 C C . ASN A 1 265 ? -4.772 5.042 33.090 1.00 94.06 265 ASN A C 1
ATOM 2165 O O . ASN A 1 265 ? -3.911 5.629 32.435 1.00 94.06 265 ASN A O 1
ATOM 2169 N N . SER A 1 266 ? -5.728 4.304 32.522 1.00 93.12 266 SER A N 1
ATOM 2170 C CA . SER A 1 266 ? -5.826 4.072 31.083 1.00 93.12 266 SER A CA 1
ATOM 2171 C C . SER A 1 266 ? -6.056 5.371 30.293 1.00 93.12 266 SER A C 1
ATOM 2173 O O . SER A 1 266 ? -5.491 5.552 29.217 1.00 93.12 266 SER A O 1
ATOM 2175 N N . GLN A 1 267 ? -6.776 6.350 30.859 1.00 92.94 267 GLN A N 1
ATOM 2176 C CA . GLN A 1 267 ? -6.938 7.675 30.248 1.00 92.94 267 GLN A CA 1
ATOM 2177 C C . GLN A 1 267 ? -5.592 8.404 30.084 1.00 92.94 267 GLN A C 1
ATOM 2179 O O . GLN A 1 267 ? -5.361 9.079 29.076 1.00 92.94 267 GLN A O 1
ATOM 2184 N N . ILE A 1 268 ? -4.706 8.285 31.078 1.00 91.75 268 ILE A N 1
ATOM 2185 C CA . ILE A 1 268 ? -3.359 8.871 31.051 1.00 91.75 268 ILE A CA 1
ATOM 2186 C C . ILE A 1 268 ? -2.501 8.118 30.031 1.00 91.75 268 ILE A C 1
ATOM 2188 O O . ILE A 1 268 ? -1.918 8.736 29.141 1.00 91.75 268 ILE A O 1
ATOM 2192 N N . ALA A 1 269 ? -2.498 6.785 30.102 1.00 91.31 269 ALA A N 1
ATOM 2193 C CA . ALA A 1 269 ? -1.751 5.921 29.194 1.00 91.31 269 ALA A CA 1
ATOM 2194 C C . ALA A 1 269 ? -2.125 6.152 27.715 1.00 91.31 269 ALA A C 1
ATOM 2196 O O . ALA A 1 269 ? -1.243 6.258 26.859 1.00 91.31 269 ALA A O 1
ATOM 2197 N N . LEU A 1 270 ? -3.414 6.339 27.413 1.00 89.06 270 LEU A N 1
ATOM 2198 C CA . LEU A 1 270 ? -3.907 6.633 26.065 1.00 89.06 270 LEU A CA 1
ATOM 2199 C C . LEU A 1 270 ? -3.383 7.979 25.530 1.00 89.06 270 LEU A C 1
ATOM 2201 O O . LEU A 1 270 ? -3.020 8.087 24.350 1.00 89.06 270 LEU A O 1
ATOM 2205 N N . LYS A 1 271 ? -3.316 9.006 26.389 1.00 86.38 271 LYS A N 1
ATOM 2206 C CA . LYS A 1 271 ? -2.755 10.330 26.055 1.00 86.38 271 LYS A CA 1
ATOM 2207 C C . LYS A 1 271 ? -1.246 10.260 25.817 1.00 86.38 271 LYS A C 1
ATOM 2209 O O . LYS A 1 271 ? -0.759 10.891 24.884 1.00 86.38 271 LYS A O 1
ATOM 2214 N N . GLU A 1 272 ? -0.540 9.452 26.603 1.00 89.00 272 GLU A N 1
ATOM 2215 C CA . GLU A 1 272 ? 0.900 9.191 26.459 1.00 89.00 272 GLU A CA 1
ATOM 2216 C C . GLU A 1 272 ? 1.239 8.273 25.272 1.00 89.00 272 GLU A C 1
ATOM 2218 O O . GLU A 1 272 ? 2.401 8.171 24.889 1.00 89.00 272 GLU A O 1
ATOM 2223 N N . GLY A 1 273 ? 0.240 7.628 24.659 1.00 83.38 273 GLY A N 1
ATOM 2224 C CA . GLY A 1 273 ? 0.440 6.740 23.513 1.00 83.38 273 GLY A CA 1
ATOM 2225 C C . GLY A 1 273 ? 0.983 5.362 23.883 1.00 83.38 273 GLY A C 1
ATOM 2226 O O . GLY A 1 273 ? 1.623 4.729 23.049 1.00 83.38 273 GLY A O 1
ATOM 2227 N N . LYS A 1 274 ? 0.738 4.899 25.113 1.00 83.94 274 LYS A N 1
ATOM 2228 C CA . LYS A 1 274 ? 1.074 3.535 25.530 1.00 83.94 274 LYS A CA 1
ATOM 2229 C C . LYS A 1 274 ? 0.173 2.520 24.830 1.00 83.94 274 LYS A C 1
ATOM 2231 O O . LYS A 1 274 ? -1.011 2.776 24.609 1.00 83.94 274 LYS A O 1
ATOM 2236 N N . GLU A 1 275 ? 0.749 1.371 24.495 1.00 78.75 275 GLU A N 1
ATOM 2237 C CA . GLU A 1 275 ? 0.015 0.235 23.943 1.00 78.75 275 GLU A CA 1
ATOM 2238 C C . GLU A 1 275 ? -0.620 -0.564 25.085 1.00 78.75 275 GLU A C 1
ATOM 2240 O O . GLU A 1 275 ? 0.053 -1.309 25.795 1.00 78.75 275 GLU A O 1
ATOM 2245 N N . GLU A 1 276 ? -1.927 -0.391 25.268 1.00 82.50 276 GLU A N 1
ATOM 2246 C CA . GLU A 1 276 ? -2.746 -1.169 26.195 1.00 82.50 276 GLU A CA 1
ATOM 2247 C C . GLU A 1 276 ? -4.046 -1.588 25.503 1.00 82.50 276 GLU A C 1
ATOM 2249 O O . GLU A 1 276 ? -4.499 -0.962 24.540 1.00 82.50 276 GLU A O 1
ATOM 2254 N N . ASP A 1 277 ? -4.672 -2.649 26.004 1.00 89.12 277 ASP A N 1
ATOM 2255 C CA . ASP A 1 277 ? -5.983 -3.086 25.527 1.00 89.12 277 ASP A CA 1
ATOM 2256 C C . ASP A 1 277 ? -7.090 -2.277 26.219 1.00 89.12 277 ASP A C 1
ATOM 2258 O O . ASP A 1 277 ? -7.787 -2.752 27.118 1.00 89.12 277 ASP A O 1
ATOM 2262 N N . PHE A 1 278 ? -7.205 -1.005 25.826 1.00 91.69 278 PHE A N 1
ATOM 2263 C CA . PHE A 1 278 ? -8.155 -0.052 26.406 1.00 91.69 278 PHE A CA 1
ATOM 2264 C C . PHE A 1 278 ? -9.606 -0.546 26.327 1.00 91.69 278 PHE A C 1
ATOM 2266 O O . PHE A 1 278 ? -10.372 -0.326 27.263 1.00 91.69 278 PHE A O 1
ATOM 2273 N N . GLY A 1 279 ? -9.963 -1.263 25.254 1.00 91.69 279 GLY A N 1
ATOM 2274 C CA . GLY A 1 279 ? -11.282 -1.877 25.091 1.00 91.69 279 GLY A CA 1
ATOM 2275 C C . GLY A 1 279 ? -11.593 -2.863 26.216 1.00 91.69 279 GLY A C 1
ATOM 2276 O O . GLY A 1 279 ? -12.622 -2.738 26.872 1.00 91.69 279 GLY A O 1
ATOM 2277 N N . LYS A 1 280 ? -10.659 -3.767 26.543 1.00 94.25 280 LYS A N 1
ATOM 2278 C CA . LYS A 1 280 ? -10.836 -4.696 27.673 1.00 94.25 280 LYS A CA 1
ATOM 2279 C C . LYS A 1 280 ? -10.965 -3.999 29.024 1.00 94.25 280 LYS A C 1
ATOM 2281 O O . LYS A 1 280 ? -11.677 -4.500 29.892 1.00 94.25 280 LYS A O 1
ATOM 2286 N N . ILE A 1 281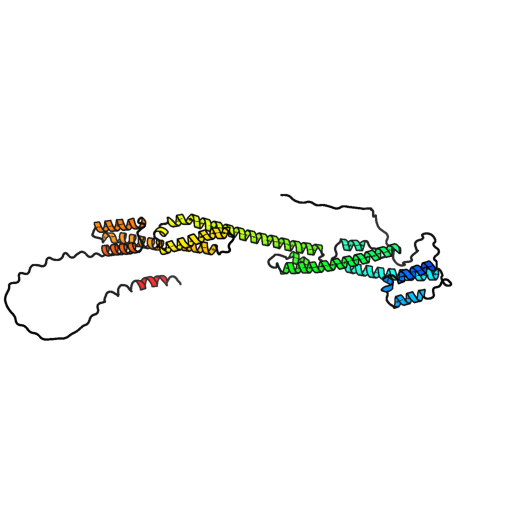 ? -10.272 -2.878 29.228 1.00 94.88 281 ILE A N 1
ATOM 2287 C CA . ILE A 1 281 ? -10.374 -2.103 30.475 1.00 94.88 281 ILE A CA 1
ATOM 2288 C C . ILE A 1 281 ? -11.782 -1.506 30.606 1.00 94.88 281 ILE A C 1
ATOM 2290 O O . ILE A 1 281 ? -12.400 -1.627 31.666 1.00 94.88 281 ILE A O 1
ATOM 2294 N N . ILE A 1 282 ? -12.304 -0.920 29.523 1.00 95.44 282 ILE A N 1
ATOM 2295 C CA . ILE A 1 282 ? -13.676 -0.395 29.454 1.00 95.44 282 ILE A CA 1
ATOM 2296 C C . ILE A 1 282 ? -14.692 -1.522 29.692 1.00 95.44 282 ILE A C 1
ATOM 2298 O O . ILE A 1 282 ? -15.569 -1.388 30.547 1.00 95.44 282 ILE A O 1
ATOM 2302 N N . ASP A 1 283 ? -14.550 -2.650 28.994 1.00 96.06 283 ASP A N 1
ATOM 2303 C CA . ASP A 1 283 ? -15.466 -3.791 29.096 1.00 96.06 283 ASP A CA 1
ATOM 2304 C C . ASP A 1 283 ? -15.501 -4.367 30.514 1.00 96.06 283 ASP A C 1
ATOM 2306 O O . ASP A 1 283 ? -16.579 -4.567 31.071 1.00 96.06 283 ASP A O 1
ATOM 2310 N N . LYS A 1 284 ? -14.334 -4.555 31.142 1.00 96.38 284 LYS A N 1
ATOM 2311 C CA . LYS A 1 284 ? -14.221 -5.031 32.528 1.00 96.38 284 LYS A CA 1
ATOM 2312 C C . LYS A 1 284 ? -14.930 -4.096 33.507 1.00 96.38 284 LYS A C 1
ATOM 2314 O O . LYS A 1 284 ? -15.608 -4.563 34.422 1.00 96.38 284 LYS A O 1
ATOM 2319 N N . TYR A 1 285 ? -14.774 -2.782 33.339 1.00 97.38 285 TYR A N 1
ATOM 2320 C CA . TYR A 1 285 ? -15.476 -1.804 34.168 1.00 97.38 285 TYR A CA 1
ATOM 2321 C C . TYR A 1 285 ? -16.995 -1.904 33.979 1.00 97.38 285 TYR A C 1
ATOM 2323 O O . TYR A 1 285 ? -17.725 -2.050 34.959 1.00 97.38 285 TYR A O 1
ATOM 2331 N N . ASN A 1 286 ? -17.467 -1.896 32.731 1.00 96.06 286 ASN A N 1
ATOM 2332 C CA . ASN A 1 286 ? -18.893 -1.966 32.411 1.00 96.06 286 ASN A CA 1
ATOM 2333 C C . ASN A 1 286 ? -19.536 -3.275 32.892 1.00 96.06 286 ASN A C 1
ATOM 2335 O O . ASN A 1 286 ? -20.657 -3.272 33.400 1.00 96.06 286 ASN A O 1
ATOM 2339 N N . GLU A 1 287 ? -18.828 -4.398 32.778 1.00 96.25 287 GLU A N 1
ATOM 2340 C CA . GLU A 1 287 ? -19.279 -5.689 33.289 1.00 96.25 287 GLU A CA 1
ATOM 2341 C C . GLU A 1 287 ? -19.464 -5.654 34.811 1.00 96.25 287 GLU A C 1
ATOM 2343 O O . GLU A 1 287 ? -20.488 -6.114 35.316 1.00 96.25 287 GLU A O 1
ATOM 2348 N N . LEU A 1 288 ? -18.523 -5.059 35.550 1.00 96.38 288 LEU A N 1
ATOM 2349 C CA . LEU A 1 288 ? -18.638 -4.916 37.002 1.00 96.38 288 LEU A CA 1
ATOM 2350 C C . LEU A 1 288 ? -19.794 -4.001 37.410 1.00 96.38 288 LEU A C 1
ATOM 2352 O O . LEU A 1 288 ? -20.474 -4.319 38.379 1.00 96.38 288 LEU A O 1
ATOM 2356 N N . VAL A 1 289 ? -20.047 -2.912 36.672 1.00 95.06 289 VAL A N 1
ATOM 2357 C CA . VAL A 1 289 ? -21.226 -2.054 36.895 1.00 95.06 289 VAL A CA 1
ATOM 2358 C C . VAL A 1 289 ? -22.517 -2.862 36.731 1.00 95.06 289 VAL A C 1
ATOM 2360 O O . VAL A 1 289 ? -23.391 -2.813 37.594 1.00 95.06 289 VAL A O 1
ATOM 2363 N N . ASN A 1 290 ? -22.625 -3.650 35.660 1.00 93.44 290 ASN A N 1
ATOM 2364 C CA . ASN A 1 290 ? -23.822 -4.443 35.364 1.00 93.44 290 ASN A CA 1
ATOM 2365 C C . ASN A 1 290 ? -24.028 -5.627 36.324 1.00 93.44 290 ASN A C 1
ATOM 2367 O O . ASN A 1 290 ? -25.164 -6.057 36.531 1.00 93.44 290 ASN A O 1
ATOM 2371 N N . ASN A 1 291 ? -22.945 -6.143 36.910 1.00 92.75 291 ASN A N 1
ATOM 2372 C CA . ASN A 1 291 ? -22.943 -7.310 37.795 1.00 92.75 291 ASN A CA 1
ATOM 2373 C C . ASN A 1 291 ? -22.851 -6.950 39.287 1.00 92.75 291 ASN A C 1
ATOM 2375 O O . ASN A 1 291 ? -22.509 -7.804 40.107 1.00 92.75 291 ASN A O 1
ATOM 2379 N N . LEU A 1 292 ? -23.154 -5.702 39.652 1.00 93.75 292 LEU A N 1
ATOM 2380 C CA . LEU A 1 292 ? -23.296 -5.300 41.048 1.00 93.75 292 LEU A CA 1
ATOM 2381 C C . LEU A 1 292 ? -24.362 -6.158 41.753 1.00 93.75 292 LEU A C 1
ATOM 2383 O O . LEU A 1 292 ? -25.509 -6.273 41.313 1.00 93.75 292 LEU A O 1
ATOM 2387 N N . ASP A 1 293 ? -23.979 -6.764 42.873 1.00 89.50 293 ASP A N 1
ATOM 2388 C CA . ASP A 1 293 ? -24.789 -7.746 43.598 1.00 89.50 293 ASP A CA 1
ATOM 2389 C C . ASP A 1 293 ? -25.912 -7.120 44.439 1.00 89.50 293 ASP A C 1
ATOM 2391 O O . ASP A 1 293 ? -26.810 -7.831 44.888 1.00 89.50 293 ASP A O 1
ATOM 2395 N N . GLY A 1 294 ? -25.959 -5.793 44.581 1.00 88.56 294 GLY A N 1
ATOM 2396 C CA . GLY A 1 294 ? -27.074 -5.110 45.243 1.00 88.56 294 GLY A CA 1
ATOM 2397 C C . GLY A 1 294 ? -28.418 -5.294 44.532 1.00 88.56 294 GLY A C 1
ATOM 2398 O O . GLY A 1 294 ? -29.466 -5.149 45.156 1.00 88.56 294 GLY A O 1
ATOM 2399 N N . LYS A 1 295 ? -28.419 -5.704 43.256 1.00 88.19 295 LYS A N 1
ATOM 2400 C CA . LYS A 1 295 ? -29.643 -6.137 42.571 1.00 88.19 295 LYS A CA 1
ATOM 2401 C C . LYS A 1 295 ? -30.261 -7.367 43.242 1.00 88.19 295 LYS A C 1
ATOM 2403 O O . LYS A 1 295 ? -31.471 -7.408 43.427 1.00 88.19 295 LYS A O 1
ATOM 2408 N N . ILE A 1 296 ? -29.429 -8.323 43.666 1.00 88.56 296 ILE A N 1
ATOM 2409 C CA . ILE A 1 296 ? -29.873 -9.523 44.388 1.00 88.56 296 ILE A CA 1
ATOM 2410 C C . ILE A 1 296 ? -30.508 -9.113 45.719 1.00 88.56 296 ILE A C 1
ATOM 2412 O O . ILE A 1 296 ? -31.595 -9.576 46.044 1.00 88.56 296 ILE A O 1
ATOM 2416 N N . PHE A 1 297 ? -29.879 -8.181 46.444 1.00 88.69 297 PHE A N 1
ATOM 2417 C CA . PHE A 1 297 ? -30.426 -7.641 47.692 1.00 88.69 297 PHE A CA 1
ATOM 2418 C C . PHE A 1 297 ? -31.813 -7.007 47.493 1.00 88.69 297 PHE A C 1
ATOM 2420 O O . PHE A 1 297 ? -32.727 -7.249 48.278 1.00 88.69 297 PHE A O 1
ATOM 2427 N N . ILE A 1 298 ? -31.987 -6.203 46.441 1.00 88.94 298 ILE A N 1
ATOM 2428 C CA . ILE A 1 298 ? -33.268 -5.550 46.133 1.00 88.94 298 ILE A CA 1
ATOM 2429 C C . ILE A 1 298 ? -34.336 -6.587 45.765 1.00 88.94 298 ILE A C 1
ATOM 2431 O O . ILE A 1 298 ? -35.473 -6.484 46.227 1.00 88.94 298 ILE A O 1
ATOM 2435 N N . ASP A 1 299 ? -33.982 -7.596 44.969 1.00 90.69 299 ASP A N 1
ATOM 2436 C CA . ASP A 1 299 ? -34.896 -8.679 44.597 1.00 90.69 299 ASP A CA 1
ATOM 2437 C C . ASP A 1 299 ? -35.344 -9.484 45.835 1.00 90.69 299 ASP A C 1
ATOM 2439 O O . ASP A 1 299 ? -36.538 -9.758 45.998 1.00 90.69 299 ASP A O 1
ATOM 2443 N N . GLU A 1 300 ? -34.419 -9.798 46.748 1.00 90.69 300 GLU A N 1
ATOM 2444 C CA . GLU A 1 300 ? -34.709 -10.457 48.030 1.00 90.69 300 GLU A CA 1
ATOM 2445 C C . GLU A 1 300 ? -35.596 -9.591 48.938 1.00 90.69 300 GLU A C 1
ATOM 2447 O O . GLU A 1 300 ? -36.578 -10.083 49.500 1.00 90.69 300 GLU A O 1
ATOM 2452 N N . LEU A 1 301 ? -35.311 -8.289 49.040 1.00 91.44 301 LEU A N 1
ATOM 2453 C CA . LEU A 1 301 ? -36.122 -7.346 49.810 1.00 91.44 301 LEU A CA 1
ATOM 2454 C C . LEU A 1 301 ? -37.551 -7.257 49.265 1.00 91.44 301 LEU A C 1
ATOM 2456 O O . LEU A 1 301 ? -38.509 -7.329 50.031 1.00 91.44 301 LEU A O 1
ATOM 2460 N N . ASN A 1 302 ? -37.714 -7.152 47.947 1.00 92.12 302 ASN A N 1
ATOM 2461 C CA . ASN A 1 302 ? -39.029 -7.114 47.310 1.00 92.12 302 ASN A CA 1
ATOM 2462 C C . ASN A 1 302 ? -39.815 -8.412 47.549 1.00 92.12 302 ASN A C 1
ATOM 2464 O O . ASN A 1 302 ? -41.020 -8.372 47.818 1.00 92.12 302 ASN A O 1
ATOM 2468 N N . ALA A 1 303 ? -39.141 -9.565 47.496 1.00 93.56 303 ALA A N 1
ATOM 2469 C CA . ALA A 1 303 ? -39.748 -10.848 47.835 1.00 93.56 303 ALA A CA 1
ATOM 2470 C C . ALA A 1 303 ? -40.194 -10.894 49.307 1.00 93.56 303 ALA A C 1
ATOM 2472 O O . ALA A 1 303 ? -41.291 -11.377 49.602 1.00 93.56 303 ALA A O 1
ATOM 2473 N N . LEU A 1 304 ? -39.389 -10.344 50.221 1.00 94.00 304 LEU A N 1
ATOM 2474 C CA . LEU A 1 304 ? -39.723 -10.260 51.640 1.00 94.00 304 LEU A CA 1
ATOM 2475 C C . LEU A 1 304 ? -40.893 -9.305 51.912 1.00 94.00 304 LEU A C 1
ATOM 2477 O O . LEU A 1 304 ? -41.798 -9.663 52.664 1.00 94.00 304 LEU A O 1
ATOM 2481 N N . ILE A 1 305 ? -40.921 -8.135 51.268 1.00 93.06 305 ILE A N 1
ATOM 2482 C CA . ILE A 1 305 ? -42.044 -7.182 51.314 1.00 93.06 305 ILE A CA 1
ATOM 2483 C C . ILE A 1 305 ? -43.333 -7.861 50.872 1.00 93.06 305 ILE A C 1
ATOM 2485 O O . ILE A 1 305 ? -44.348 -7.789 51.567 1.00 93.06 305 ILE A O 1
ATOM 2489 N N . LYS A 1 306 ? -43.290 -8.576 49.747 1.00 95.25 306 LYS A N 1
ATOM 2490 C CA . LYS A 1 306 ? -44.439 -9.330 49.254 1.00 95.25 306 LYS A CA 1
ATOM 2491 C C . LYS A 1 306 ? -44.898 -10.382 50.267 1.00 95.25 306 LYS A C 1
ATOM 2493 O O . LYS A 1 306 ? -46.080 -10.421 50.603 1.00 95.25 306 LYS A O 1
ATOM 2498 N N . TYR A 1 307 ? -43.972 -11.183 50.795 1.00 94.44 307 TYR A N 1
ATOM 2499 C CA . TYR A 1 307 ? -44.287 -12.199 51.800 1.00 94.44 307 TYR A CA 1
ATOM 2500 C C . TYR A 1 307 ? -44.908 -11.590 53.063 1.00 94.44 307 TYR A C 1
ATOM 2502 O O . TYR A 1 307 ? -45.897 -12.120 53.573 1.00 94.44 307 TYR A O 1
ATOM 2510 N N . PHE A 1 308 ? -44.356 -10.480 53.561 1.00 94.50 308 PHE A N 1
ATOM 2511 C CA . PHE A 1 308 ? -44.891 -9.769 54.718 1.00 94.50 308 PHE A CA 1
ATOM 2512 C C . PHE A 1 308 ? -46.320 -9.296 54.446 1.00 94.50 308 PHE A C 1
ATOM 2514 O O . PHE A 1 308 ? -47.222 -9.641 55.203 1.00 94.50 308 PHE A O 1
ATOM 2521 N N . ASN A 1 309 ? -46.554 -8.605 53.329 1.00 93.38 309 ASN A N 1
ATOM 2522 C CA . ASN A 1 309 ? -47.874 -8.083 52.973 1.00 93.38 309 ASN A CA 1
ATOM 2523 C C . ASN A 1 309 ? -48.941 -9.184 52.849 1.00 93.38 309 ASN A C 1
ATOM 2525 O O . ASN A 1 309 ? -50.073 -8.978 53.280 1.00 93.38 309 ASN A O 1
ATOM 2529 N N . GLU A 1 310 ? -48.582 -10.357 52.316 1.00 94.88 310 GLU A N 1
ATOM 2530 C CA . GLU A 1 310 ? -49.481 -11.515 52.172 1.00 94.88 310 GLU A CA 1
ATOM 2531 C C . GLU A 1 310 ? -49.773 -12.245 53.499 1.00 94.88 310 GLU A C 1
ATOM 2533 O O . GLU A 1 310 ? -50.738 -13.005 53.588 1.00 94.88 310 GLU A O 1
ATOM 2538 N N . ASN A 1 311 ? -48.942 -12.062 54.533 1.00 93.25 311 ASN A N 1
ATOM 2539 C CA . ASN A 1 311 ? -49.020 -12.836 55.779 1.00 93.25 311 ASN A CA 1
ATOM 2540 C C . ASN A 1 311 ? -49.167 -11.986 57.047 1.00 93.25 311 ASN A C 1
ATOM 2542 O O . ASN A 1 311 ? -49.307 -12.548 58.133 1.00 93.25 311 ASN A O 1
ATOM 2546 N N . GLN A 1 312 ? -49.165 -10.658 56.939 1.00 90.56 312 GLN A N 1
ATOM 2547 C CA . GLN A 1 312 ? -49.168 -9.741 58.081 1.00 90.56 312 GLN A CA 1
ATOM 2548 C C . GLN A 1 312 ? -50.388 -9.891 59.005 1.00 90.56 312 GLN A C 1
ATOM 2550 O O . GLN A 1 312 ? -50.286 -9.598 60.192 1.00 90.56 312 GLN A O 1
ATOM 2555 N N . ASP A 1 313 ? -51.525 -10.382 58.508 1.00 89.75 313 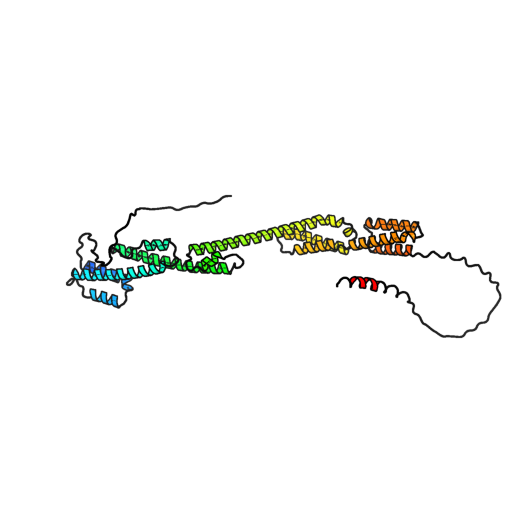ASP A N 1
ATOM 2556 C CA . ASP A 1 313 ? -52.734 -10.618 59.318 1.00 89.75 313 ASP A CA 1
ATOM 2557 C C . ASP A 1 313 ? -52.619 -11.851 60.224 1.00 89.75 313 ASP A C 1
ATOM 2559 O O . ASP A 1 313 ? -53.411 -12.039 61.146 1.00 89.75 313 ASP A O 1
ATOM 2563 N N . LYS A 1 314 ? -51.611 -12.699 59.988 1.00 90.94 314 LYS A N 1
ATOM 2564 C CA . LYS A 1 314 ? -51.293 -13.845 60.849 1.00 90.94 314 LYS A CA 1
ATOM 2565 C C . LYS A 1 314 ? -50.467 -13.434 62.072 1.00 90.94 314 LYS A C 1
ATOM 2567 O O . LYS A 1 314 ? -50.398 -14.197 63.034 1.00 90.94 314 LYS A O 1
ATOM 2572 N N . ILE A 1 315 ? -49.860 -12.244 62.050 1.00 89.00 315 ILE A N 1
ATOM 2573 C CA . ILE A 1 315 ? -49.089 -11.692 63.167 1.00 89.00 315 ILE A CA 1
ATOM 2574 C C . ILE A 1 315 ? -50.075 -11.067 64.158 1.00 89.00 315 ILE A C 1
ATOM 2576 O O . ILE A 1 315 ? -50.678 -10.040 63.868 1.00 89.00 315 ILE A O 1
ATOM 2580 N N . LYS A 1 316 ? -50.254 -11.699 65.323 1.00 84.69 316 LYS A N 1
ATOM 2581 C CA . LYS A 1 316 ? -51.258 -11.281 66.322 1.00 84.69 316 LYS A CA 1
ATOM 2582 C C . LYS A 1 316 ? -50.836 -10.085 67.175 1.00 84.69 316 LYS A C 1
ATOM 2584 O O . LYS A 1 316 ? -51.691 -9.378 67.696 1.00 84.69 316 LYS A O 1
ATOM 2589 N N . ASP A 1 317 ? -49.534 -9.910 67.374 1.00 89.06 317 ASP A N 1
ATOM 2590 C CA . ASP A 1 317 ? -48.979 -8.790 68.131 1.00 89.06 317 ASP A CA 1
ATOM 2591 C C . ASP A 1 317 ? -48.889 -7.563 67.214 1.00 89.06 317 ASP A C 1
ATOM 2593 O O . ASP A 1 317 ? -48.005 -7.473 66.358 1.00 89.06 317 ASP A O 1
ATOM 2597 N N . GLU A 1 318 ? -49.831 -6.633 67.386 1.00 87.44 318 GLU A N 1
ATOM 2598 C CA . GLU A 1 318 ? -49.919 -5.395 66.605 1.00 87.44 318 GLU A CA 1
ATOM 2599 C C . GLU A 1 318 ? -48.687 -4.493 66.780 1.00 87.44 318 GLU A C 1
ATOM 2601 O O . GLU A 1 318 ? -48.251 -3.843 65.828 1.00 87.44 318 GLU A O 1
ATOM 2606 N N . GLU A 1 319 ? -48.057 -4.486 67.958 1.00 90.31 319 GLU A N 1
ATOM 2607 C CA . GLU A 1 319 ? -46.851 -3.688 68.191 1.00 90.31 319 GLU A CA 1
ATOM 2608 C C . GLU A 1 319 ? -45.655 -4.283 67.432 1.00 90.31 319 GLU A C 1
ATOM 2610 O O . GLU A 1 319 ? -44.885 -3.565 66.783 1.00 90.31 319 GLU A O 1
ATOM 2615 N N . LYS A 1 320 ? -45.526 -5.615 67.448 1.00 90.38 320 LYS A N 1
ATOM 2616 C CA . LYS A 1 320 ? -44.518 -6.358 66.678 1.00 90.38 320 LYS A CA 1
ATOM 2617 C C . LYS A 1 320 ? -44.750 -6.221 65.173 1.00 90.38 320 LYS A C 1
ATOM 2619 O O . LYS A 1 320 ? -43.790 -5.991 64.437 1.00 90.38 320 LYS A O 1
ATOM 2624 N N . LYS A 1 321 ? -46.004 -6.295 64.712 1.00 92.00 321 LYS A N 1
ATOM 2625 C CA . LYS A 1 321 ? -46.397 -6.067 63.310 1.00 92.00 321 LYS A CA 1
ATOM 2626 C C . LYS A 1 321 ? -45.999 -4.665 62.846 1.00 92.00 321 LYS A C 1
ATOM 2628 O O . LYS A 1 321 ? -45.333 -4.534 61.819 1.00 92.00 321 LYS A O 1
ATOM 2633 N N . ALA A 1 322 ? -46.325 -3.634 63.628 1.00 90.75 322 ALA A N 1
ATOM 2634 C CA . ALA A 1 322 ? -45.963 -2.252 63.324 1.00 90.75 322 ALA A CA 1
ATOM 2635 C C . ALA A 1 322 ? -44.439 -2.040 63.286 1.00 90.75 322 ALA A C 1
ATOM 2637 O O . ALA A 1 322 ? -43.929 -1.395 62.367 1.00 90.75 322 ALA A O 1
ATOM 2638 N N . LYS A 1 323 ? -43.694 -2.626 64.236 1.00 93.50 323 LYS A N 1
ATOM 2639 C CA . LYS A 1 323 ? -42.220 -2.585 64.258 1.00 93.50 323 LYS A CA 1
ATOM 2640 C C . LYS A 1 323 ? -41.608 -3.231 63.014 1.00 93.50 323 LYS A C 1
ATOM 2642 O O . LYS A 1 323 ? -40.768 -2.608 62.373 1.00 93.50 323 LYS A O 1
ATOM 2647 N N . LEU A 1 324 ? -42.057 -4.433 62.644 1.00 92.38 324 LEU A N 1
ATOM 2648 C CA . LEU A 1 324 ? -41.559 -5.146 61.462 1.00 92.38 324 LEU A CA 1
ATOM 2649 C C . LEU A 1 324 ? -41.871 -4.401 60.162 1.00 92.38 324 LEU A C 1
ATOM 2651 O O . LEU A 1 324 ? -40.994 -4.290 59.313 1.00 92.38 324 LEU A O 1
ATOM 2655 N N . SER A 1 325 ? -43.078 -3.847 60.024 1.00 91.94 325 SER A N 1
ATOM 2656 C CA . SER A 1 325 ? -43.451 -3.040 58.856 1.00 91.94 325 SER A CA 1
ATOM 2657 C C . SER A 1 325 ? -42.580 -1.787 58.730 1.00 91.94 325 SER A C 1
ATOM 2659 O O . SER A 1 325 ? -42.066 -1.491 57.652 1.00 91.94 325 SER A O 1
ATOM 2661 N N . LYS A 1 326 ? -42.362 -1.072 59.842 1.00 91.31 326 LYS A N 1
ATOM 2662 C CA . LYS A 1 326 ? -41.510 0.121 59.866 1.00 91.31 326 LYS A CA 1
ATOM 2663 C C . LYS A 1 326 ? -40.070 -0.208 59.479 1.00 91.31 326 LYS A C 1
ATOM 2665 O O . LYS A 1 326 ? -39.492 0.499 58.662 1.00 91.31 326 LYS A O 1
ATOM 2670 N N . GLU A 1 327 ? -39.518 -1.278 60.042 1.00 91.31 327 GLU A N 1
ATOM 2671 C CA . GLU A 1 327 ? -38.152 -1.714 59.751 1.00 91.31 327 GLU A CA 1
ATOM 2672 C C . GLU A 1 327 ? -37.996 -2.126 58.286 1.00 91.31 327 GLU A C 1
ATOM 2674 O O . GLU A 1 327 ? -37.078 -1.650 57.624 1.00 91.31 327 GLU A O 1
ATOM 2679 N N . LEU A 1 328 ? -38.945 -2.904 57.753 1.00 91.25 328 LEU A N 1
ATOM 2680 C CA . LEU A 1 328 ? -38.961 -3.351 56.359 1.00 91.25 328 LEU A CA 1
ATOM 2681 C C . LEU A 1 328 ? -39.011 -2.180 55.367 1.00 91.25 328 LEU A C 1
ATOM 2683 O O . LEU A 1 328 ? -38.272 -2.175 54.385 1.00 91.25 328 LEU A O 1
ATOM 2687 N N . ASN A 1 329 ? -39.826 -1.163 55.654 1.00 86.62 329 ASN A N 1
ATOM 2688 C CA . ASN A 1 329 ? -39.907 0.042 54.829 1.00 86.62 329 ASN A CA 1
ATOM 2689 C C . ASN A 1 329 ? -38.637 0.902 54.917 1.00 86.62 329 ASN A C 1
ATOM 2691 O O . ASN A 1 329 ? -38.298 1.577 53.953 1.00 86.62 329 ASN A O 1
ATOM 2695 N N . SER A 1 330 ? -37.915 0.862 56.042 1.00 87.44 330 SER A N 1
ATOM 2696 C CA . SER A 1 330 ? -36.672 1.624 56.222 1.00 87.44 330 SER A CA 1
ATOM 2697 C C . SER A 1 330 ? -35.424 0.959 55.631 1.00 87.44 330 SER A C 1
ATOM 2699 O O . SER A 1 330 ? -34.380 1.601 55.561 1.00 87.44 330 SER A O 1
ATOM 2701 N N . VAL A 1 331 ? -35.506 -0.302 55.181 1.00 87.69 331 VAL A N 1
ATOM 2702 C CA . VAL A 1 331 ? -34.342 -1.063 54.680 1.00 87.69 331 VAL A CA 1
ATOM 2703 C C . VAL A 1 331 ? -33.638 -0.352 53.527 1.00 87.69 331 VAL A C 1
ATOM 2705 O O . VAL A 1 331 ? -32.410 -0.365 53.447 1.00 87.69 331 VAL A O 1
ATOM 2708 N N . VAL A 1 332 ? -34.403 0.254 52.620 1.00 79.44 332 VAL A N 1
ATOM 2709 C CA . VAL A 1 332 ? -33.861 0.961 51.452 1.00 79.44 332 VAL A CA 1
ATOM 2710 C C . VAL A 1 332 ? -33.065 2.200 51.864 1.00 79.44 332 VAL A C 1
ATOM 2712 O O . VAL A 1 332 ? -32.001 2.442 51.295 1.00 79.44 332 VAL A O 1
ATOM 2715 N N . ASP A 1 333 ? -33.541 2.918 52.879 1.00 81.56 333 ASP A N 1
ATOM 2716 C CA . ASP A 1 333 ? -32.989 4.201 53.321 1.00 81.56 333 ASP A CA 1
ATOM 2717 C C . ASP A 1 333 ? -31.848 4.053 54.344 1.00 81.56 333 ASP A C 1
ATOM 2719 O O . ASP A 1 333 ? -31.085 4.993 54.562 1.00 81.56 333 ASP A O 1
ATOM 2723 N N . ASP A 1 334 ? -31.708 2.882 54.975 1.00 83.81 334 ASP A N 1
ATOM 2724 C CA . ASP A 1 334 ? -30.622 2.597 55.916 1.00 83.81 334 ASP A CA 1
ATOM 2725 C C . ASP A 1 334 ? -29.370 2.085 55.185 1.00 83.81 334 ASP A C 1
ATOM 2727 O O . ASP A 1 334 ? -29.262 0.911 54.820 1.00 83.81 334 ASP A O 1
ATOM 2731 N N . ASP A 1 335 ? -28.384 2.961 54.995 1.00 73.31 335 ASP A N 1
ATOM 2732 C CA . ASP A 1 335 ? -27.096 2.638 54.366 1.00 73.31 335 ASP A CA 1
ATOM 2733 C C . ASP A 1 335 ? -26.291 1.555 55.115 1.00 73.31 335 ASP A C 1
ATOM 2735 O O . ASP A 1 335 ? -25.408 0.930 54.525 1.00 73.31 335 ASP A O 1
ATOM 2739 N N . GLN A 1 336 ? -26.583 1.296 56.397 1.00 78.38 336 GLN A N 1
ATOM 2740 C CA . GLN A 1 336 ? -25.947 0.220 57.164 1.00 78.38 336 GLN A CA 1
ATOM 2741 C C . GLN A 1 336 ? -26.700 -1.110 57.081 1.00 78.38 336 GLN A C 1
ATOM 2743 O O . GLN A 1 336 ? -26.268 -2.090 57.694 1.00 78.38 336 GLN A O 1
ATOM 2748 N N . PHE A 1 337 ? -27.826 -1.164 56.372 1.00 82.94 337 PHE A N 1
ATOM 2749 C CA . PHE A 1 337 ? -28.619 -2.375 56.223 1.00 82.94 337 PHE A CA 1
ATOM 2750 C C . PHE A 1 337 ? -28.064 -3.253 55.095 1.00 82.94 337 PHE A C 1
ATOM 2752 O O . PHE A 1 337 ? -28.157 -2.890 53.918 1.00 82.94 337 PHE A O 1
ATOM 2759 N N . ASP A 1 338 ? -27.495 -4.400 55.469 1.00 81.56 338 ASP A N 1
ATOM 2760 C CA . ASP A 1 338 ? -26.809 -5.352 54.593 1.00 81.56 338 ASP A CA 1
ATOM 2761 C C . ASP A 1 338 ? -27.585 -6.673 54.425 1.00 81.56 338 ASP A C 1
ATOM 2763 O O . ASP A 1 338 ? -28.653 -6.887 55.007 1.00 81.56 338 ASP A O 1
ATOM 2767 N N . SER A 1 339 ? -27.050 -7.576 53.599 1.00 82.38 339 SER A N 1
ATOM 2768 C CA . SER A 1 339 ? -27.666 -8.876 53.311 1.00 82.38 339 SER A CA 1
ATOM 2769 C C . SER A 1 339 ? -27.794 -9.787 54.539 1.00 82.38 339 SER A C 1
ATOM 2771 O O . SER A 1 339 ? -28.664 -10.656 54.554 1.00 82.38 339 SER A O 1
ATOM 2773 N N . GLU A 1 340 ? -26.950 -9.633 55.564 1.00 84.81 340 GLU A N 1
ATOM 2774 C CA . GLU A 1 340 ? -27.068 -10.415 56.803 1.00 84.81 340 GLU A CA 1
ATOM 2775 C C . GLU A 1 340 ? -28.260 -9.927 57.624 1.00 84.81 340 GLU A C 1
ATOM 2777 O O . GLU A 1 340 ? -29.126 -10.725 57.992 1.00 84.81 340 GLU A O 1
ATOM 2782 N N . LYS A 1 341 ? -28.385 -8.608 57.798 1.00 87.94 341 LYS A N 1
ATOM 2783 C CA . LYS A 1 341 ? -29.547 -7.984 58.439 1.00 87.94 341 LYS A CA 1
ATOM 2784 C C . LYS A 1 341 ? -30.848 -8.291 57.700 1.00 87.94 341 LYS A C 1
ATOM 2786 O O . LYS A 1 341 ? -31.876 -8.494 58.344 1.00 87.94 341 LYS A O 1
ATOM 2791 N N . LEU A 1 342 ? -30.819 -8.385 56.367 1.00 88.81 342 LEU A N 1
ATOM 2792 C CA . LEU A 1 342 ? -31.991 -8.774 55.573 1.00 88.81 342 LEU A CA 1
ATOM 2793 C C . LEU A 1 342 ? -32.436 -10.208 55.867 1.00 88.81 342 LEU A C 1
ATOM 2795 O O . LEU A 1 342 ? -33.629 -10.446 56.060 1.00 88.81 342 LEU A O 1
ATOM 2799 N N . LYS A 1 343 ? -31.492 -11.148 55.979 1.00 89.81 343 LYS A N 1
ATOM 2800 C CA . LYS A 1 343 ? -31.781 -12.539 56.366 1.00 89.81 343 LYS A CA 1
ATOM 2801 C C . LYS A 1 343 ? -32.318 -12.636 57.792 1.00 89.81 343 LYS A C 1
ATOM 2803 O O . LYS A 1 343 ? -33.244 -13.408 58.054 1.00 89.81 343 LYS A O 1
ATOM 2808 N N . ASP A 1 344 ? -31.777 -11.841 58.709 1.00 92.44 344 ASP A N 1
ATOM 2809 C CA . ASP A 1 344 ? -32.268 -11.778 60.085 1.00 92.44 344 ASP A CA 1
ATOM 2810 C C . ASP A 1 344 ? -33.690 -11.204 60.157 1.00 92.44 344 ASP A C 1
ATOM 2812 O O . ASP A 1 344 ? -34.546 -11.750 60.864 1.00 92.44 344 ASP A O 1
ATOM 2816 N N . LEU A 1 345 ? -33.980 -10.148 59.390 1.00 92.81 345 LEU A N 1
ATOM 2817 C CA . LEU A 1 345 ? -35.322 -9.580 59.271 1.00 92.81 345 LEU A CA 1
ATOM 2818 C C . LEU A 1 345 ? -36.301 -10.586 58.651 1.00 92.81 345 LEU A C 1
ATOM 2820 O O . LEU A 1 345 ? -37.400 -10.773 59.175 1.00 92.81 345 LEU A O 1
ATOM 2824 N N . GLU A 1 346 ? -35.892 -11.288 57.592 1.00 93.56 346 GLU A N 1
ATOM 2825 C CA . GLU A 1 346 ? -36.673 -12.361 56.973 1.00 93.56 346 GLU A CA 1
ATOM 2826 C C . GLU A 1 346 ? -37.041 -13.445 57.990 1.00 93.56 346 GLU A C 1
ATOM 2828 O O . GLU A 1 346 ? -38.206 -13.845 58.090 1.00 93.56 346 GLU A O 1
ATOM 2833 N N . LYS A 1 347 ? -36.065 -13.904 58.778 1.00 93.75 347 LYS A N 1
ATOM 2834 C CA . LYS A 1 347 ? -36.280 -14.916 59.814 1.00 93.75 347 LYS A CA 1
ATOM 2835 C C . LYS A 1 347 ? -37.258 -14.427 60.877 1.00 93.75 347 LYS A C 1
ATOM 2837 O O . LYS A 1 347 ? -38.218 -15.125 61.185 1.00 93.75 347 LYS A O 1
ATOM 2842 N N . ARG A 1 348 ? -37.072 -13.207 61.384 1.00 93.75 348 ARG A N 1
ATOM 2843 C CA . ARG A 1 348 ? -37.968 -12.598 62.377 1.00 93.75 348 ARG A CA 1
ATOM 2844 C C . ARG A 1 348 ? -39.401 -12.446 61.863 1.00 93.75 348 ARG A C 1
ATOM 2846 O O . ARG A 1 348 ? -40.339 -12.684 62.620 1.00 93.75 348 ARG A O 1
ATOM 2853 N N . ILE A 1 349 ? -39.580 -12.079 60.591 1.00 92.81 349 ILE A N 1
ATOM 2854 C CA . ILE A 1 349 ? -40.898 -12.008 59.946 1.00 92.81 349 ILE A CA 1
ATOM 2855 C C . ILE A 1 349 ? -41.523 -13.405 59.859 1.00 92.81 349 ILE A C 1
ATOM 2857 O O . ILE A 1 349 ? -42.678 -13.589 60.243 1.00 92.81 349 ILE A O 1
ATOM 2861 N N . LYS A 1 350 ? -40.767 -14.411 59.404 1.00 93.06 350 LYS A N 1
ATOM 2862 C CA . LYS A 1 350 ? -41.245 -15.801 59.328 1.00 93.06 350 LYS A CA 1
ATOM 2863 C C . LYS A 1 350 ? -41.608 -16.366 60.701 1.00 93.06 350 LYS A C 1
ATOM 2865 O O . LYS A 1 350 ? -42.636 -17.028 60.817 1.00 93.06 350 LYS A O 1
ATOM 2870 N N . ASP A 1 351 ? -40.813 -16.089 61.728 1.00 92.19 351 ASP A N 1
ATOM 2871 C CA . ASP A 1 351 ? -41.073 -16.532 63.098 1.00 92.19 351 ASP A CA 1
ATOM 2872 C C . ASP A 1 351 ? -42.338 -15.868 63.659 1.00 92.19 351 ASP A C 1
ATOM 2874 O O . ASP A 1 351 ? -43.182 -16.559 64.222 1.00 92.19 351 ASP A O 1
ATOM 2878 N N . ALA A 1 352 ? -42.530 -14.563 63.432 1.00 89.44 352 ALA A N 1
ATOM 2879 C CA . ALA A 1 352 ? -43.735 -13.839 63.851 1.00 89.44 352 ALA A CA 1
ATOM 2880 C C . ALA A 1 352 ? -45.013 -14.355 63.165 1.00 89.44 352 ALA A C 1
ATOM 2882 O O . ALA A 1 352 ? -46.064 -14.439 63.793 1.00 89.44 352 ALA A O 1
ATOM 2883 N N . VAL A 1 353 ? -44.927 -14.731 61.885 1.00 89.50 353 VAL A N 1
ATOM 2884 C CA . VAL A 1 353 ? -46.048 -15.326 61.134 1.00 89.50 353 VAL A CA 1
ATOM 2885 C C . VAL A 1 353 ? -46.390 -16.736 61.635 1.00 89.50 353 VAL A C 1
ATOM 2887 O O . VAL A 1 353 ? -47.552 -17.139 61.593 1.00 89.50 353 VAL A O 1
ATOM 2890 N N . ASN A 1 354 ? -45.393 -17.493 62.101 1.00 87.56 354 ASN A N 1
ATOM 2891 C CA . ASN A 1 354 ? -45.542 -18.885 62.542 1.00 87.56 354 ASN A CA 1
ATOM 2892 C C . ASN A 1 354 ? -45.702 -19.042 64.065 1.00 87.56 354 ASN A C 1
ATOM 2894 O O . ASN A 1 354 ? -45.753 -20.172 64.564 1.00 87.56 354 ASN A O 1
ATOM 2898 N N . GLU A 1 355 ? -45.765 -17.938 64.808 1.00 81.75 355 GLU A N 1
ATOM 2899 C CA . GLU A 1 355 ? -45.858 -17.933 66.263 1.00 81.75 355 GLU A CA 1
ATOM 2900 C C . GLU A 1 355 ? -47.174 -18.597 66.698 1.00 81.75 355 GLU A C 1
ATOM 2902 O O . GLU A 1 355 ? -48.280 -18.089 66.486 1.00 81.75 355 GLU A O 1
ATOM 2907 N N . LYS A 1 356 ? -47.068 -19.804 67.269 1.00 61.34 356 LYS A N 1
ATOM 2908 C CA . LYS A 1 356 ? -48.231 -20.521 67.797 1.00 61.34 356 LYS A CA 1
ATOM 2909 C C . LYS A 1 356 ? -48.772 -19.757 69.008 1.00 61.34 356 LYS A C 1
ATOM 2911 O O . LYS A 1 356 ? -47.973 -19.258 69.798 1.00 61.34 356 LYS A O 1
ATOM 2916 N N . PRO A 1 357 ? -50.104 -19.689 69.194 1.00 49.78 357 PRO A N 1
ATOM 2917 C CA . PRO A 1 357 ? -50.668 -19.083 70.391 1.00 49.78 357 PRO A CA 1
ATOM 2918 C C . PRO A 1 357 ? -50.060 -19.758 71.619 1.00 49.78 357 PRO A C 1
ATOM 2920 O O . PRO A 1 357 ? -50.061 -20.989 71.707 1.00 49.78 357 PRO A O 1
ATOM 2923 N N . GLY A 1 358 ? -49.530 -18.951 72.539 1.00 48.59 358 GLY A N 1
ATOM 2924 C CA . GLY A 1 358 ? -49.147 -19.433 73.855 1.00 48.59 358 GLY A CA 1
ATOM 2925 C C . GLY A 1 358 ? -50.346 -20.156 74.453 1.00 48.59 358 GLY A C 1
ATOM 2926 O O . GLY A 1 358 ? -51.407 -19.562 74.644 1.00 48.59 358 GLY A O 1
ATOM 2927 N N . TYR A 1 359 ? -50.204 -21.457 74.692 1.00 40.47 359 TYR A N 1
ATOM 2928 C CA . TYR A 1 359 ? -51.096 -22.127 75.619 1.00 40.47 359 TYR A CA 1
ATOM 2929 C C . TYR A 1 359 ? -50.876 -21.425 76.956 1.00 40.47 359 TYR A C 1
ATOM 2931 O O . TYR A 1 359 ? -49.760 -21.434 77.472 1.00 40.47 359 TYR A O 1
ATOM 2939 N N . LEU A 1 360 ? -51.915 -20.763 77.470 1.00 42.97 360 LEU A N 1
ATOM 2940 C CA . LEU A 1 360 ? -51.961 -20.350 78.868 1.00 42.97 360 LEU A CA 1
ATOM 2941 C C . LEU A 1 360 ? -51.548 -21.572 79.697 1.00 42.97 360 LEU A C 1
ATOM 2943 O O . LEU A 1 360 ? -52.184 -22.623 79.576 1.00 42.97 360 LEU A O 1
ATOM 2947 N N . GLU A 1 361 ? -50.466 -21.467 80.473 1.00 39.56 361 GLU A N 1
ATOM 2948 C CA . GLU A 1 361 ? -50.138 -22.482 81.471 1.00 39.56 361 GLU A CA 1
ATOM 2949 C C . GLU A 1 361 ? -51.371 -22.648 82.360 1.00 39.56 361 GLU A C 1
ATOM 2951 O O . GLU A 1 361 ? -51.784 -21.732 83.068 1.00 39.56 361 GLU A O 1
ATOM 2956 N N . GLN A 1 362 ? -52.013 -23.810 82.254 1.00 38.53 362 GLN A N 1
ATOM 2957 C CA . GLN A 1 362 ? -53.099 -24.194 83.137 1.00 38.53 362 GLN A CA 1
ATOM 2958 C C . GLN A 1 362 ? -52.535 -24.189 84.560 1.00 38.53 362 GLN A C 1
ATOM 2960 O O . GLN A 1 362 ? -51.613 -24.956 84.853 1.00 38.53 362 GLN A O 1
ATOM 2965 N N . GLU A 1 363 ? -53.072 -23.331 85.433 1.00 40.19 363 GLU A N 1
ATOM 2966 C CA . GLU A 1 363 ? -52.800 -23.394 86.867 1.00 40.19 363 GLU A CA 1
ATOM 2967 C C . GLU A 1 363 ? -52.989 -24.841 87.328 1.00 40.19 363 GLU A C 1
ATOM 2969 O O . GLU A 1 363 ? -54.077 -25.418 87.242 1.00 40.19 363 GLU A O 1
ATOM 2974 N N . THR A 1 364 ? -51.902 -25.464 87.774 1.00 38.12 364 THR A N 1
ATOM 2975 C CA . THR A 1 364 ? -51.967 -26.821 88.304 1.00 38.12 364 THR A CA 1
ATOM 2976 C C . THR A 1 364 ? -52.782 -26.790 89.601 1.00 38.12 364 THR A C 1
ATOM 2978 O O . THR A 1 364 ? -52.446 -26.039 90.521 1.00 38.12 364 THR A O 1
ATOM 2981 N N . PRO A 1 365 ? -53.859 -27.588 89.733 1.00 35.69 365 PRO A N 1
ATOM 2982 C CA . PRO A 1 365 ? -54.628 -27.607 90.966 1.00 35.69 365 PRO A CA 1
ATOM 2983 C C . PRO A 1 365 ? -53.756 -28.173 92.091 1.00 35.69 365 PRO A C 1
ATOM 2985 O O . PRO A 1 365 ? -53.253 -29.297 92.001 1.00 35.69 365 PRO A O 1
ATOM 2988 N N . LYS A 1 366 ? -53.588 -27.397 93.172 1.00 39.62 366 LYS A N 1
ATOM 2989 C CA . LYS A 1 366 ? -52.963 -27.844 94.426 1.00 39.62 366 LYS A CA 1
ATOM 2990 C C . LYS A 1 366 ? -53.645 -29.129 94.907 1.00 39.62 366 LYS A C 1
ATOM 2992 O O . LYS A 1 366 ? -54.732 -29.091 95.479 1.00 39.62 366 LYS A O 1
ATOM 2997 N N . ARG A 1 367 ? -52.987 -30.277 94.729 1.00 36.06 367 ARG A N 1
ATOM 2998 C CA . ARG A 1 367 ? -53.357 -31.520 95.414 1.00 36.06 367 ARG A CA 1
ATOM 2999 C C . ARG A 1 367 ? -52.838 -31.473 96.848 1.00 36.06 367 ARG A C 1
ATOM 3001 O O . ARG A 1 367 ? -51.644 -31.627 97.095 1.00 36.06 367 ARG A O 1
ATOM 3008 N N . VAL A 1 368 ? -53.751 -31.292 97.797 1.00 39.31 368 VAL A N 1
ATOM 3009 C CA . VAL A 1 368 ? -53.512 -31.620 99.207 1.00 39.31 368 VAL A CA 1
ATOM 3010 C C . VAL A 1 368 ? -53.337 -33.134 99.292 1.00 39.31 368 VAL A C 1
ATOM 3012 O O . VAL A 1 368 ? -54.246 -33.882 98.939 1.00 39.31 368 VAL A O 1
ATOM 3015 N N . THR A 1 369 ? -52.167 -33.590 99.736 1.00 32.91 369 THR A N 1
ATOM 3016 C CA . THR A 1 369 ? -51.915 -35.017 99.971 1.00 32.91 369 THR A CA 1
ATOM 3017 C C . THR A 1 369 ? -51.650 -35.218 101.457 1.00 32.91 369 THR A C 1
ATOM 3019 O O . THR A 1 369 ? -50.726 -34.634 102.018 1.00 32.91 369 THR A O 1
ATOM 3022 N N . VAL A 1 370 ? -52.514 -36.010 102.091 1.00 35.94 370 VAL A N 1
ATOM 3023 C CA . VAL A 1 370 ? -52.451 -36.397 103.503 1.00 35.94 370 VAL A CA 1
ATOM 3024 C C . VAL A 1 370 ? -51.301 -37.386 103.705 1.00 35.94 370 VAL A C 1
ATOM 3026 O O . VAL A 1 370 ? -51.107 -38.308 102.914 1.00 35.94 370 VAL A O 1
ATOM 3029 N N . SER A 1 371 ? -50.531 -37.190 104.769 1.00 40.12 371 SER A N 1
ATOM 3030 C CA . SER A 1 371 ? -49.398 -38.025 105.159 1.00 40.12 371 SER A CA 1
ATOM 3031 C C . SER A 1 371 ? -49.842 -39.333 105.829 1.00 40.12 371 SER A C 1
ATOM 3033 O O . SER A 1 371 ? -50.664 -39.304 106.742 1.00 40.12 371 SER A O 1
ATOM 3035 N N . ARG A 1 372 ? -49.235 -40.474 105.444 1.00 32.84 372 ARG A N 1
ATOM 3036 C CA . ARG A 1 372 ? -48.983 -41.631 106.338 1.00 32.84 372 ARG A CA 1
ATOM 3037 C C . ARG A 1 372 ? -47.971 -42.661 105.779 1.00 32.84 372 ARG A C 1
ATOM 3039 O O . ARG A 1 372 ? -48.216 -43.337 104.793 1.00 32.84 372 ARG A O 1
ATOM 3046 N N . SER A 1 373 ? -46.834 -42.709 106.485 1.00 37.06 373 SER A N 1
ATOM 3047 C CA . SER A 1 373 ? -45.933 -43.816 106.891 1.00 37.06 373 SER A CA 1
ATOM 3048 C C . SER A 1 373 ? -45.426 -44.936 105.947 1.00 37.06 373 SER A C 1
ATOM 3050 O O . SER A 1 373 ? -46.153 -45.865 105.621 1.00 37.06 373 SER A O 1
ATOM 3052 N N . LYS A 1 374 ? -44.087 -44.912 105.769 1.00 39.00 374 LYS A N 1
ATOM 3053 C CA . LYS A 1 374 ? -43.037 -45.962 105.947 1.00 39.00 374 LYS A CA 1
ATOM 3054 C C . LYS A 1 374 ? -43.121 -47.330 105.203 1.00 39.00 374 LYS A C 1
ATOM 3056 O O . LYS A 1 374 ? -43.722 -48.257 105.718 1.00 39.00 374 LYS A O 1
ATOM 3061 N N . ASN A 1 375 ? -42.346 -47.430 104.102 1.00 37.78 375 ASN A N 1
ATOM 3062 C CA . ASN A 1 375 ? -41.317 -48.431 103.675 1.00 37.78 375 ASN A CA 1
ATOM 3063 C C . ASN A 1 375 ? -41.511 -49.962 103.905 1.00 37.78 375 ASN A C 1
ATOM 3065 O O . ASN A 1 375 ? -41.892 -50.356 105.001 1.00 37.78 375 ASN A O 1
ATOM 3069 N N . PRO A 1 376 ? -41.094 -50.848 102.951 1.00 41.97 376 PRO A N 1
ATOM 3070 C CA . PRO A 1 376 ? -39.658 -51.078 102.710 1.00 41.97 376 PRO A CA 1
ATOM 3071 C C . PRO A 1 376 ? -39.172 -51.293 101.256 1.00 41.97 376 PRO A C 1
ATOM 3073 O O . PRO A 1 376 ? -39.915 -51.433 100.292 1.00 41.97 376 PRO A O 1
ATOM 3076 N N . VAL A 1 377 ? -37.840 -51.273 101.179 1.00 50.59 377 VAL A N 1
ATOM 3077 C CA . VAL A 1 377 ? -36.907 -51.316 100.048 1.00 50.59 377 VAL A CA 1
ATOM 3078 C C . VAL A 1 377 ? -36.894 -52.667 99.326 1.00 50.59 377 VAL A C 1
ATOM 3080 O O . VAL A 1 377 ? -36.766 -53.702 99.974 1.00 50.59 377 VAL A O 1
ATOM 3083 N N . VAL A 1 378 ? -36.844 -52.650 97.986 1.00 36.94 378 VAL A N 1
ATOM 3084 C CA . VAL A 1 378 ? -36.326 -53.774 97.183 1.00 36.94 378 VAL A CA 1
ATOM 3085 C C . VAL A 1 378 ? -35.346 -53.252 96.125 1.00 36.94 378 VAL A C 1
ATOM 3087 O O . VAL A 1 378 ? -35.707 -52.483 95.238 1.00 36.94 378 VAL A O 1
ATOM 3090 N N . LYS A 1 379 ? -34.081 -53.678 96.231 1.00 41.16 379 LYS A N 1
ATOM 3091 C CA . LYS A 1 379 ? -33.047 -53.580 95.186 1.00 41.16 379 LYS A CA 1
ATOM 3092 C C . LYS A 1 379 ? -33.020 -54.883 94.378 1.00 41.16 379 LYS A C 1
ATOM 3094 O O . LYS A 1 379 ? -32.931 -55.941 94.993 1.00 41.16 379 LYS A O 1
ATOM 3099 N N . LYS A 1 380 ? -32.976 -54.782 93.042 1.00 35.19 380 LYS A N 1
ATOM 3100 C CA . LYS A 1 380 ? -32.293 -55.665 92.053 1.00 35.19 380 LYS A CA 1
ATOM 3101 C C . LYS A 1 380 ? -32.591 -55.082 90.656 1.00 35.19 380 LYS A C 1
ATOM 3103 O O . LYS A 1 380 ? -33.747 -54.883 90.332 1.00 35.19 380 LYS A O 1
ATOM 3108 N N . SER A 1 381 ? -31.650 -54.484 89.923 1.00 30.83 381 SER A N 1
ATOM 3109 C CA . SER A 1 381 ? -30.461 -54.999 89.214 1.00 30.83 381 SER A CA 1
ATOM 3110 C C . SER A 1 381 ? -30.704 -55.096 87.697 1.00 30.83 381 SER A C 1
ATOM 3112 O O . SER A 1 381 ? -31.388 -55.999 87.242 1.00 30.83 381 SER A O 1
ATOM 3114 N N . ARG A 1 382 ? -30.065 -54.166 86.970 1.00 38.56 382 ARG A N 1
ATOM 3115 C CA . ARG A 1 382 ? -29.512 -54.234 85.599 1.00 38.56 382 ARG A CA 1
ATOM 3116 C C . ARG A 1 382 ? -30.347 -54.887 84.480 1.00 38.56 382 ARG A C 1
ATOM 3118 O O . ARG A 1 382 ? -30.357 -56.101 84.350 1.00 38.56 382 ARG A O 1
ATOM 3125 N N . SER A 1 383 ? -30.725 -54.063 83.502 1.00 33.81 383 SER A N 1
ATOM 3126 C CA . SER A 1 383 ? -30.318 -54.286 82.105 1.00 33.81 383 SER A CA 1
ATOM 3127 C C . SER A 1 383 ? -30.247 -52.954 81.358 1.00 33.81 383 SER A C 1
ATOM 3129 O O . SER A 1 383 ? -31.232 -52.228 81.254 1.00 33.81 383 SER A O 1
ATOM 3131 N N . PHE A 1 384 ? -29.055 -52.636 80.859 1.00 36.19 384 PHE A N 1
ATOM 3132 C CA . PHE A 1 384 ? -28.840 -51.615 79.842 1.00 36.19 384 PHE A CA 1
ATOM 3133 C C . PHE A 1 384 ? -29.631 -51.985 78.586 1.00 36.19 384 PHE A C 1
ATOM 3135 O O . PHE A 1 384 ? -29.404 -53.057 78.034 1.00 36.19 384 PHE A O 1
ATOM 3142 N N . VAL A 1 385 ? -30.447 -51.065 78.077 1.00 38.25 385 VAL A N 1
ATOM 3143 C CA . VAL A 1 385 ? -30.617 -50.923 76.629 1.00 38.25 385 VAL A CA 1
ATOM 3144 C C . VAL A 1 385 ? -30.449 -49.450 76.299 1.00 38.25 385 VAL A C 1
ATOM 3146 O O . VAL A 1 385 ? -31.265 -48.598 76.639 1.00 38.25 385 VAL A O 1
ATOM 3149 N N . ARG A 1 386 ? -29.304 -49.162 75.687 1.00 39.91 386 ARG A N 1
ATOM 3150 C CA . ARG A 1 386 ? -28.945 -47.884 75.095 1.00 39.91 386 ARG A CA 1
ATOM 3151 C C . ARG A 1 386 ? -29.340 -47.986 73.624 1.00 39.91 386 ARG A C 1
ATOM 3153 O O . ARG A 1 386 ? -28.642 -48.644 72.865 1.00 39.91 386 ARG A O 1
ATOM 3160 N N . THR A 1 387 ? -30.423 -47.334 73.223 1.00 42.41 387 THR A N 1
ATOM 3161 C CA . THR A 1 387 ? -30.664 -46.995 71.814 1.00 42.41 387 THR A CA 1
ATOM 3162 C C . THR A 1 387 ? -30.999 -45.517 71.751 1.00 42.41 387 THR A C 1
ATOM 3164 O O . THR A 1 387 ? -32.151 -45.104 71.854 1.00 42.41 387 THR A O 1
ATOM 3167 N N . GLY A 1 388 ? -29.947 -44.708 71.656 1.00 34.00 388 GLY A N 1
ATOM 3168 C CA . GLY A 1 388 ? -30.083 -43.383 71.078 1.00 34.00 388 GLY A CA 1
ATOM 3169 C C . GLY A 1 388 ? -30.221 -43.522 69.567 1.00 34.00 388 GLY A C 1
ATOM 3170 O O . GLY A 1 388 ? -29.633 -44.421 68.975 1.00 34.00 388 GLY A O 1
ATOM 3171 N N . ILE A 1 389 ? -31.000 -42.634 68.966 1.00 42.44 389 ILE A N 1
ATOM 3172 C CA . ILE A 1 389 ? -30.533 -41.648 67.984 1.00 42.44 389 ILE A CA 1
ATOM 3173 C C . ILE A 1 389 ? -31.759 -40.803 67.630 1.00 42.44 389 ILE A C 1
ATOM 3175 O O . ILE A 1 389 ? -32.756 -41.291 67.103 1.00 42.44 389 ILE A O 1
ATOM 3179 N N . GLY A 1 390 ? -31.683 -39.517 67.972 1.00 41.47 390 GLY A N 1
ATOM 3180 C CA . GLY A 1 390 ? -32.593 -38.515 67.450 1.00 41.47 390 GLY A CA 1
ATOM 3181 C C . GLY A 1 390 ? -32.293 -38.266 65.978 1.00 41.47 390 GLY A C 1
ATOM 3182 O O . GLY A 1 390 ? -31.127 -38.182 65.603 1.00 41.47 390 GLY A O 1
ATOM 3183 N N . SER A 1 391 ? -33.337 -38.169 65.153 1.00 35.84 391 SER A N 1
ATOM 3184 C CA . SER A 1 391 ? -33.396 -37.366 63.917 1.00 35.84 391 SER A CA 1
ATOM 3185 C C . SER A 1 391 ? -34.599 -37.774 63.053 1.00 35.84 391 SER A C 1
ATOM 3187 O O . SER A 1 391 ? -34.490 -38.607 62.165 1.00 35.84 391 SER A O 1
ATOM 3189 N N . ILE A 1 392 ? -35.752 -37.126 63.254 1.00 38.38 392 ILE A N 1
ATOM 3190 C CA . ILE A 1 392 ? -36.851 -37.099 62.262 1.00 38.38 392 ILE A CA 1
ATOM 3191 C C . ILE A 1 392 ? -37.179 -35.631 61.934 1.00 38.38 392 ILE A C 1
ATOM 3193 O O . ILE A 1 392 ? -38.309 -35.173 62.026 1.00 38.38 392 ILE A O 1
ATOM 3197 N N . ALA A 1 393 ? -36.153 -34.850 61.583 1.00 37.44 393 ALA A N 1
ATOM 3198 C CA . ALA A 1 393 ? -36.309 -33.450 61.162 1.00 37.44 393 ALA A CA 1
ATOM 3199 C C . ALA A 1 393 ? -35.493 -33.105 59.899 1.00 37.44 393 ALA A C 1
ATOM 3201 O O . ALA A 1 393 ? -35.145 -31.951 59.676 1.00 37.44 393 ALA A O 1
ATOM 3202 N N . LYS A 1 394 ? -35.172 -34.102 59.058 1.00 41.16 394 LYS A N 1
ATOM 3203 C CA . LYS A 1 394 ? -34.414 -33.912 57.803 1.00 41.16 394 LYS A CA 1
ATOM 3204 C C . LYS A 1 394 ? -35.105 -34.436 56.535 1.00 41.16 394 LYS A C 1
ATOM 3206 O O . LYS A 1 394 ? -34.435 -34.634 55.531 1.00 41.16 394 LYS A O 1
ATOM 3211 N N . VAL A 1 395 ? -36.431 -34.618 56.531 1.00 39.00 395 VAL A N 1
ATOM 3212 C CA . VAL A 1 395 ? -37.141 -35.132 55.332 1.00 39.00 395 VAL A CA 1
ATOM 3213 C C . VAL A 1 395 ? -38.075 -34.108 54.659 1.00 39.00 395 VAL A C 1
ATOM 3215 O O . VAL A 1 395 ? -38.488 -34.321 53.528 1.00 39.00 395 VAL A O 1
ATOM 3218 N N . ALA A 1 396 ? -38.316 -32.925 55.237 1.00 39.59 396 ALA A N 1
ATOM 3219 C CA . ALA A 1 396 ? -39.127 -31.893 54.565 1.00 39.59 396 ALA A CA 1
ATOM 3220 C C . ALA A 1 396 ? -38.329 -30.968 53.611 1.00 39.59 396 ALA A C 1
ATOM 3222 O O . ALA A 1 396 ? -38.912 -30.352 52.725 1.00 39.59 396 ALA A O 1
ATOM 3223 N N . GLY A 1 397 ? -36.998 -30.888 53.748 1.00 41.09 397 GLY A N 1
ATOM 3224 C CA . GLY A 1 397 ? -36.151 -29.956 52.980 1.00 41.09 397 GLY A CA 1
ATOM 3225 C C . GLY A 1 397 ? -35.698 -30.437 51.594 1.00 41.09 397 GLY A C 1
ATOM 3226 O O . GLY A 1 397 ? -35.123 -29.657 50.845 1.00 41.09 397 GLY A O 1
ATOM 3227 N N . VAL A 1 398 ? -35.947 -31.700 51.231 1.00 44.44 398 VAL A N 1
ATOM 3228 C CA . VAL A 1 398 ? -35.450 -32.292 49.968 1.00 44.44 398 VAL A CA 1
ATOM 3229 C C . VAL A 1 398 ? -36.536 -32.366 48.881 1.00 44.44 398 VAL A C 1
ATOM 3231 O O . VAL A 1 398 ? -36.217 -32.440 47.698 1.00 44.44 398 VAL A O 1
ATOM 3234 N N . LEU A 1 399 ? -37.823 -32.236 49.229 1.00 39.72 399 LEU A N 1
ATOM 3235 C CA . LEU A 1 399 ? -38.922 -32.308 48.252 1.00 39.72 399 LEU A CA 1
ATOM 3236 C C . LEU A 1 399 ? -39.171 -31.004 47.469 1.00 39.72 399 LEU A C 1
ATOM 3238 O O . LEU A 1 399 ? -39.742 -31.058 46.383 1.00 39.72 399 LEU A O 1
ATOM 3242 N N . VAL A 1 400 ? -38.690 -29.848 47.941 1.00 46.31 400 VAL A N 1
ATOM 3243 C CA . VAL A 1 400 ? -38.855 -28.564 47.221 1.00 46.31 400 VAL A CA 1
ATOM 3244 C C . VAL A 1 400 ? -37.755 -28.340 46.169 1.00 46.31 400 VAL A C 1
ATOM 3246 O O . VAL A 1 400 ? -38.006 -27.718 45.138 1.00 46.31 400 VAL A O 1
ATOM 3249 N N . LEU A 1 401 ? -36.568 -28.934 46.339 1.00 42.94 401 LEU A N 1
ATOM 3250 C CA . LEU A 1 401 ? -35.475 -28.823 45.360 1.00 42.94 401 LEU A CA 1
ATOM 3251 C C . LEU A 1 401 ? -35.673 -29.705 44.112 1.00 42.94 401 LEU A C 1
ATOM 3253 O O . LEU A 1 401 ? -35.132 -29.391 43.055 1.00 42.94 401 LEU A O 1
ATOM 3257 N N . ALA A 1 402 ? -36.511 -30.746 44.181 1.00 46.41 402 ALA A N 1
ATOM 3258 C CA . ALA A 1 402 ? -36.856 -31.562 43.013 1.00 46.41 402 ALA A CA 1
ATOM 3259 C C . ALA A 1 402 ? -37.941 -30.923 42.113 1.00 46.41 402 ALA A C 1
ATOM 3261 O O . ALA A 1 402 ? -37.977 -31.195 40.914 1.00 46.41 402 ALA A O 1
ATOM 3262 N N . ALA A 1 403 ? -38.790 -30.034 42.649 1.00 44.09 403 ALA A N 1
ATOM 3263 C CA . ALA A 1 403 ? -39.866 -29.393 41.882 1.00 44.09 403 ALA A CA 1
ATOM 3264 C C . ALA A 1 403 ? -39.399 -28.163 41.072 1.00 44.09 403 ALA A C 1
ATOM 3266 O O . ALA A 1 403 ? -39.917 -27.914 39.984 1.00 44.09 403 ALA A O 1
ATOM 3267 N N . GLY A 1 404 ? -38.380 -27.430 41.541 1.00 43.84 404 GLY A N 1
ATOM 3268 C CA . GLY A 1 404 ? -37.819 -26.278 40.815 1.00 43.84 404 GLY A CA 1
ATOM 3269 C C . GLY A 1 404 ? -36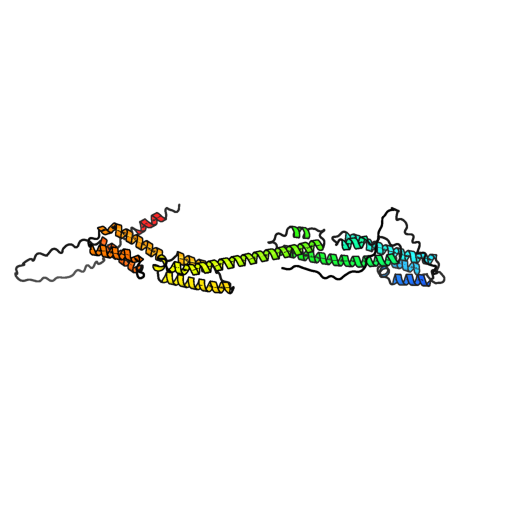.951 -26.658 39.607 1.00 43.84 404 GLY A C 1
ATOM 3270 O O . GLY A 1 404 ? -37.001 -25.996 38.572 1.00 43.84 404 GLY A O 1
ATOM 3271 N N . GLY A 1 405 ? -36.201 -27.765 39.692 1.00 41.53 405 GLY A N 1
ATOM 3272 C CA . GLY A 1 405 ? -35.328 -28.225 38.603 1.00 41.53 405 GLY A CA 1
ATOM 3273 C C . GLY A 1 405 ? -36.078 -28.796 37.391 1.00 41.53 405 GLY A C 1
ATOM 3274 O O . GLY A 1 405 ? -35.622 -28.657 36.255 1.00 41.53 405 GLY A O 1
ATOM 3275 N N . TYR A 1 406 ? -37.262 -29.386 37.597 1.00 41.97 406 TYR A N 1
ATOM 3276 C CA . TYR A 1 406 ? -38.023 -30.025 36.515 1.00 41.97 406 TYR A CA 1
ATOM 3277 C C . TYR A 1 406 ? -38.709 -29.015 35.574 1.00 41.97 406 TYR A C 1
ATOM 3279 O O . TYR A 1 406 ? -38.953 -29.321 34.406 1.00 41.97 406 TYR A O 1
ATOM 3287 N N . LEU A 1 407 ? -38.955 -27.778 36.028 1.00 45.22 407 LEU A N 1
ATOM 3288 C CA . LEU A 1 407 ? -39.502 -26.708 35.181 1.00 45.22 407 LEU A CA 1
ATOM 3289 C C . LEU A 1 407 ? -38.441 -26.003 34.318 1.00 45.22 407 LEU A C 1
ATOM 3291 O O . LEU A 1 407 ? -38.801 -25.397 33.308 1.00 45.22 407 LEU A O 1
ATOM 3295 N N . TYR A 1 408 ? -37.146 -26.129 34.636 1.00 47.78 408 TYR A N 1
ATOM 3296 C CA . TYR A 1 408 ? -36.074 -25.516 33.838 1.00 47.78 408 TYR A CA 1
ATOM 3297 C C . TYR A 1 408 ? -35.607 -26.401 32.664 1.00 47.78 408 TYR A C 1
ATOM 3299 O O . TYR A 1 408 ? -35.174 -25.889 31.633 1.00 47.78 408 TYR A O 1
ATOM 3307 N N . LEU A 1 409 ? -35.781 -27.727 32.745 1.00 45.75 409 LEU A N 1
ATOM 3308 C CA . LEU A 1 409 ? -35.405 -28.662 31.668 1.00 45.75 409 LEU A CA 1
ATOM 3309 C C . LEU A 1 409 ? -36.477 -28.862 30.581 1.00 45.75 409 LEU A C 1
ATOM 3311 O O . LEU A 1 409 ? -36.187 -29.470 29.554 1.00 45.75 409 LEU A O 1
ATOM 3315 N N . LYS A 1 410 ? -37.689 -28.306 30.735 1.00 45.31 410 LYS A N 1
ATOM 3316 C CA . LYS A 1 410 ? -38.754 -28.402 29.713 1.00 45.31 410 LYS A CA 1
ATOM 3317 C C . LYS A 1 410 ? -38.820 -27.214 28.737 1.00 45.31 410 LYS A C 1
ATOM 3319 O O . LYS A 1 410 ? -39.687 -27.201 27.873 1.00 45.31 410 LYS A O 1
ATOM 3324 N N . LYS A 1 411 ? -37.901 -26.240 28.839 1.00 45.12 411 LYS A N 1
ATOM 3325 C CA . LYS A 1 411 ? -37.786 -25.093 27.908 1.00 45.12 411 LYS A CA 1
ATOM 3326 C C . LYS A 1 411 ? -36.619 -25.179 26.910 1.00 45.12 411 LYS A C 1
ATOM 3328 O O . LYS A 1 411 ? -36.376 -24.226 26.178 1.00 45.12 411 LYS A O 1
ATOM 3333 N N . LYS A 1 412 ? -35.927 -26.321 26.840 1.00 47.50 412 LYS A N 1
ATOM 3334 C CA . LYS A 1 412 ? -35.036 -26.675 25.722 1.00 47.50 412 LYS A CA 1
ATOM 3335 C C . LYS A 1 412 ? -35.496 -27.982 25.071 1.00 47.50 412 LYS A C 1
ATOM 3337 O O . LYS A 1 412 ? -34.861 -29.024 25.210 1.00 47.50 412 LYS A O 1
ATOM 3342 N N . LYS A 1 413 ? -36.630 -27.898 24.384 1.00 40.75 413 LYS A N 1
ATOM 3343 C CA . LYS A 1 413 ? -36.932 -28.634 23.156 1.00 40.75 413 LYS A CA 1
ATOM 3344 C C . LYS A 1 413 ? -37.752 -27.723 22.264 1.00 40.75 413 LYS A C 1
ATOM 3346 O O . LYS A 1 413 ? -38.650 -27.058 22.827 1.00 40.75 413 LYS A O 1
#

Foldseek 3Di:
DDDDDDDDDDDDDDDDDDDDDDDDDDPDDPDQPDDPDDDDDPAPVNLVVVVVVLCVDPLVVPDDPVLVVVLCVLCVPDDRVPDDPVSSVVNVVSSVVSLLVVLLVLLVVVVVLLVAQEDVVLVVLSVVQDSDDNHPVSSVVSVVSSVVSVVVSVVQVVLQVVLLVVLVVLCVVPVVFDLVVSVVLSVDRNRGPVSSVVSNVVSVVRVVVVVVVVVVVVVVVLVVLLVLLVVLLVCVVVLCVDLLNLQFDPVLVVQLVVLNVVSVVVNVCSVVVHDDPSVVSSVSNVVSSVPGCSVVVVVLLVVLVVVCVVQLVLQPPPVLSVVLVVVSVCLSVDSPRYPVNSVVSSVSSVCSSVPDPPDDPDDDPDDDDDDDDDDDDDDDDDDDDDDDDDDPDPDPPPVVVVVVVVVVVVPPD

Radius of gyration: 58.42 Å; chains: 1; bounding box: 110×85×170 Å